Protein 1R12 (pdb70)

CATH classification: 1.20.82.10 (+1 more: 3.40.50.720)

Structure (mmCIF, N/CA/C/O backbone):
data_1R12
#
_entry.id   1R12
#
_cell.length_a   69.856
_cell.length_b   58.503
_cell.length_c   71.603
_cell.angle_alpha   90.00
_cell.angle_beta   100.80
_cell.angle_gamma   90.00
#
_symmetry.space_group_name_H-M   'P 1 21 1'
#
loop_
_entity.id
_entity.type
_entity.pdbx_description
1 polymer 'ADP-ribosyl cyclase'
2 water water
#
loop_
_atom_site.group_PDB
_atom_site.id
_atom_site.type_symbol
_atom_site.label_atom_id
_atom_site.label_alt_id
_atom_site.label_comp_id
_atom_site.label_asym_id
_atom_site.label_entity_id
_atom_site.label_seq_id
_atom_site.pdbx_PDB_ins_code
_atom_site.Cartn_x
_atom_site.Cartn_y
_atom_site.Cartn_z
_atom_site.occupancy
_atom_site.B_iso_or_equiv
_atom_site.auth_seq_id
_atom_site.auth_comp_id
_atom_site.auth_asym_id
_atom_site.auth_atom_id
_atom_site.pdbx_PDB_model_num
ATOM 1 N N . ILE A 1 1 ? 38.904 22.744 12.884 1.00 21.19 1 ILE A N 1
ATOM 2 C CA . ILE A 1 1 ? 37.853 21.724 12.691 1.00 20.89 1 ILE A CA 1
ATOM 3 C C . ILE A 1 1 ? 36.624 22.198 13.490 1.00 19.48 1 ILE A C 1
ATOM 4 O O . ILE A 1 1 ? 36.769 22.945 14.490 1.00 20.35 1 ILE A O 1
ATOM 9 N N . VAL A 1 2 ? 35.422 21.827 13.030 1.00 16.23 2 VAL A N 1
ATOM 10 C CA . VAL A 1 2 ? 34.212 22.235 13.703 1.00 16.76 2 VAL A CA 1
ATOM 11 C C . VAL A 1 2 ? 33.905 21.175 14.756 1.00 12.91 2 VAL A C 1
ATOM 12 O O . VAL A 1 2 ? 33.812 19.965 14.420 1.00 14.40 2 VAL A O 1
ATOM 16 N N . PRO A 1 3 ? 33.762 21.577 16.042 1.00 10.75 3 PRO A N 1
ATOM 17 C CA . PRO A 1 3 ? 33.473 20.584 17.095 1.00 11.44 3 PRO A CA 1
ATOM 18 C C . PRO A 1 3 ? 32.011 20.200 17.113 1.00 12.62 3 PRO A C 1
ATOM 19 O O . PRO A 1 3 ? 31.149 20.902 16.547 1.00 12.89 3 PRO A O 1
ATOM 23 N N . THR A 1 4 ? 31.720 19.109 17.820 1.00 11.00 4 THR A N 1
ATOM 24 C CA . THR A 1 4 ? 30.357 18.612 18.000 1.00 12.10 4 THR A CA 1
ATOM 25 C C . THR A 1 4 ? 29.585 19.648 18.816 1.00 13.07 4 THR A C 1
ATOM 26 O O . THR A 1 4 ? 30.038 20.118 19.865 1.00 12.76 4 THR A O 1
ATOM 30 N N . ARG A 1 5 ? 28.395 20.019 18.351 1.00 11.33 5 ARG A N 1
ATOM 31 C CA . ARG A 1 5 ? 27.569 20.957 19.101 1.00 12.51 5 ARG A CA 1
ATOM 32 C C . ARG A 1 5 ? 26.957 20.271 20.346 1.00 10.55 5 ARG A C 1
ATOM 33 O O . ARG A 1 5 ? 26.760 19.056 20.351 1.00 10.54 5 ARG A O 1
ATOM 41 N N . GLU A 1 6 ? 26.641 21.062 21.368 1.00 11.64 6 GLU A N 1
ATOM 42 C CA . GLU A 1 6 ? 25.930 20.491 22.564 1.00 8.78 6 GLU A CA 1
ATOM 43 C C . GLU A 1 6 ? 26.624 19.234 23.101 1.00 11.04 6 GLU A C 1
ATOM 44 O O . GLU A 1 6 ? 25.987 18.214 23.374 1.00 10.25 6 GLU A O 1
ATOM 50 N N . LEU A 1 7 ? 27.941 19.340 23.291 1.00 8.35 7 LEU A N 1
ATOM 51 C CA . LEU A 1 7 ? 28.762 18.198 23.716 1.00 9.19 7 LEU A CA 1
ATOM 52 C C . LEU A 1 7 ? 28.222 17.557 24.991 1.00 8.44 7 LEU A C 1
ATOM 53 O O . LEU A 1 7 ? 28.091 16.318 25.072 1.00 8.44 7 LEU A O 1
ATOM 58 N N . GLU A 1 8 ? 27.902 18.374 25.986 1.00 9.32 8 GLU A N 1
ATOM 59 C CA . GLU A 1 8 ? 27.401 17.799 27.273 1.00 7.92 8 GLU A CA 1
ATOM 60 C C . GLU A 1 8 ? 26.066 17.058 27.017 1.00 6.75 8 GLU A C 1
ATOM 61 O O . GLU A 1 8 ? 25.864 15.931 27.460 1.00 9.03 8 GLU A O 1
ATOM 67 N N . ASN A 1 9 ? 25.162 17.686 26.227 1.00 10.02 9 ASN A N 1
ATOM 68 C CA . ASN A 1 9 ? 23.876 17.030 25.950 1.00 9.50 9 ASN A CA 1
ATOM 69 C C . ASN A 1 9 ? 24.063 15.683 25.190 1.00 7.24 9 ASN A C 1
ATOM 70 O O . ASN A 1 9 ? 23.329 14.699 25.468 1.00 8.39 9 ASN A O 1
ATOM 75 N N . VAL A 1 10 ? 24.966 15.667 24.216 1.00 7.42 10 VAL A N 1
ATOM 76 C CA . VAL A 1 10 ? 25.196 14.439 23.461 1.00 8.38 10 VAL A CA 1
ATOM 77 C C . VAL A 1 10 ? 25.810 13.379 24.371 1.00 8.88 10 VAL A C 1
ATOM 78 O O . VAL A 1 10 ? 25.409 12.227 24.398 1.00 8.41 10 VAL A O 1
ATOM 82 N N . PHE A 1 11 ? 26.814 13.777 25.141 1.00 10.75 11 PHE A N 1
ATOM 83 C CA . PHE A 1 11 ? 27.444 12.818 26.055 1.00 10.79 11 PHE A CA 1
ATOM 84 C C . PHE A 1 11 ? 26.441 12.228 27.032 1.00 9.83 11 PHE A C 1
ATOM 85 O O . PHE A 1 11 ? 26.385 10.996 27.223 1.00 7.77 11 PHE A O 1
ATOM 93 N N . LEU A 1 12 ? 25.664 13.100 27.697 1.00 7.57 12 LEU A N 1
ATOM 94 C CA . LEU A 1 12 ? 24.707 12.648 28.634 1.00 9.66 12 LEU A CA 1
ATOM 95 C C . LEU A 1 12 ? 23.630 11.794 27.998 1.00 10.30 12 LEU A C 1
ATOM 96 O O . LEU A 1 12 ? 23.184 10.821 28.659 1.00 8.44 12 LEU A O 1
ATOM 101 N N . GLY A 1 13 ? 23.222 12.118 26.757 1.00 11.52 13 GLY A N 1
ATOM 102 C CA . GLY A 1 13 ? 22.180 11.344 26.103 1.00 11.23 13 GLY A CA 1
ATOM 103 C C . GLY A 1 13 ? 22.658 9.939 25.716 1.00 8.73 13 GLY A C 1
ATOM 104 O O . GLY A 1 13 ? 21.930 8.922 25.865 1.00 9.56 13 GLY A O 1
ATOM 105 N N . ARG A 1 14 ? 23.863 9.870 25.158 1.00 8.38 14 ARG A N 1
ATOM 106 C CA . ARG A 1 14 ? 24.454 8.559 24.818 1.00 8.22 14 ARG A CA 1
ATOM 107 C C . ARG A 1 14 ? 24.689 7.735 26.107 1.00 8.39 14 ARG A C 1
ATOM 108 O O . ARG A 1 14 ? 24.501 6.536 26.108 1.00 9.55 14 ARG A O 1
ATOM 116 N N . CYS A 1 15 ? 25.119 8.393 27.186 1.00 6.49 15 CYS A N 1
ATOM 117 C CA . CYS A 1 15 ? 25.377 7.675 28.432 1.00 7.62 15 CYS A CA 1
ATOM 118 C C . CYS A 1 15 ? 24.108 7.016 29.008 1.00 7.66 15 CYS A C 1
ATOM 119 O O . CYS A 1 15 ? 24.124 5.868 29.402 1.00 10.38 15 CYS A O 1
ATOM 122 N N . LYS A 1 16 ? 22.993 7.748 28.966 1.00 8.58 16 LYS A N 1
ATOM 123 C CA . LYS A 1 16 ? 21.693 7.232 29.484 1.00 8.76 16 LYS A CA 1
ATOM 124 C C . LYS A 1 16 ? 21.169 6.179 28.540 1.00 8.07 16 LYS A C 1
ATOM 125 O O . LYS A 1 16 ? 20.729 5.133 29.027 1.00 10.47 16 LYS A O 1
ATOM 131 N N . ASP A 1 17 ? 21.259 6.406 27.220 1.00 8.06 17 ASP A N 1
ATOM 132 C CA . ASP A 1 17 ? 20.815 5.388 26.235 1.00 8.74 17 ASP A CA 1
ATOM 133 C C . ASP A 1 17 ? 21.655 4.066 26.509 1.00 7.98 17 ASP A C 1
ATOM 134 O O . ASP A 1 17 ? 21.095 2.962 26.628 1.00 9.34 17 ASP A O 1
ATOM 139 N N . TYR A 1 18 ? 22.963 4.244 26.720 1.00 8.54 18 TYR A N 1
ATOM 140 C CA . TYR A 1 18 ? 23.802 3.062 26.936 1.00 8.22 18 TYR A CA 1
ATOM 141 C C . TYR A 1 18 ? 23.370 2.346 28.229 1.00 8.73 18 TYR A C 1
ATOM 142 O O . TYR A 1 18 ? 23.109 1.104 28.237 1.00 8.68 18 TYR A O 1
ATOM 151 N N . GLU A 1 19 ? 23.297 3.125 29.289 1.00 8.65 19 GLU A N 1
ATOM 152 C CA . GLU A 1 19 ? 22.956 2.573 30.596 1.00 8.96 19 GLU A CA 1
ATOM 153 C C . GLU A 1 19 ? 21.715 1.671 30.637 1.00 10.25 19 GLU A C 1
ATOM 154 O O . GLU A 1 19 ? 21.714 0.537 31.174 1.00 9.66 19 GLU A O 1
ATOM 160 N N . ILE A 1 20 ? 20.626 2.195 30.060 1.00 9.60 20 ILE A N 1
ATOM 161 C CA . ILE A 1 20 ? 19.344 1.491 30.127 1.00 8.61 20 ILE A CA 1
ATOM 162 C C . ILE A 1 20 ? 19.143 0.488 28.989 1.00 13.00 20 ILE A C 1
ATOM 163 O O . ILE A 1 20 ? 18.412 -0.517 29.167 1.00 12.54 20 ILE A O 1
ATOM 168 N N . THR A 1 21 ? 19.806 0.698 27.850 1.00 11.32 21 THR A N 1
ATOM 169 C CA . THR A 1 21 ? 19.486 -0.170 26.705 1.00 10.39 21 THR A CA 1
ATOM 170 C C . THR A 1 21 ? 20.550 -0.845 25.884 1.00 11.69 21 THR A C 1
ATOM 171 O O . THR A 1 21 ? 20.169 -1.660 25.005 1.00 12.60 21 THR A O 1
ATOM 175 N N . ARG A 1 22 ? 21.835 -0.513 26.052 1.00 10.71 22 ARG A N 1
ATOM 176 C CA . ARG A 1 22 ? 22.861 -1.075 25.150 1.00 10.99 22 ARG A CA 1
ATOM 177 C C . ARG A 1 22 ? 23.735 -2.108 25.815 1.00 10.07 22 ARG A C 1
ATOM 178 O O . ARG A 1 22 ? 24.081 -1.936 27.009 1.00 11.44 22 ARG A O 1
ATOM 186 N N . TYR A 1 23 ? 24.043 -3.166 25.045 1.00 10.69 23 TYR A N 1
ATOM 187 C CA . TYR A 1 23 ? 24.917 -4.262 25.514 1.00 9.14 23 TYR A CA 1
ATOM 188 C C . TYR A 1 23 ? 24.474 -4.851 26.866 1.00 12.84 23 TYR A C 1
ATOM 189 O O . TYR A 1 23 ? 25.322 -5.247 27.673 1.00 11.24 23 TYR A O 1
ATOM 198 N N . LEU A 1 24 ? 23.178 -4.870 27.126 1.00 9.63 24 LEU A N 1
ATOM 199 C CA . LEU A 1 24 ? 22.683 -5.299 28.468 1.00 11.15 24 LEU A CA 1
ATOM 200 C C . LEU A 1 24 ? 23.122 -6.669 28.942 1.00 16.44 24 LEU A C 1
ATOM 201 O O . LEU A 1 24 ? 23.327 -6.857 30.133 1.00 15.64 24 LEU A O 1
ATOM 206 N N . ASP A 1 25 ? 23.259 -7.599 28.019 1.00 14.63 25 ASP A N 1
ATOM 207 C CA . ASP A 1 25 ? 23.701 -8.942 28.461 1.00 20.99 25 ASP A CA 1
ATOM 208 C C . ASP A 1 25 ? 25.085 -9.259 27.938 1.00 18.25 25 ASP A C 1
ATOM 209 O O . ASP A 1 25 ? 25.487 -10.432 27.906 1.00 18.09 25 ASP A O 1
ATOM 214 N N . ILE A 1 26 ? 25.789 -8.218 27.476 1.00 14.80 26 ILE A N 1
ATOM 215 C CA . ILE A 1 26 ? 27.128 -8.351 26.935 1.00 12.59 26 ILE A CA 1
ATOM 216 C C . ILE A 1 26 ? 28.223 -7.700 27.796 1.00 14.18 26 ILE A C 1
ATOM 217 O O . ILE A 1 26 ? 29.282 -8.329 27.991 1.00 17.96 26 ILE A O 1
ATOM 222 N N . LEU A 1 27 ? 27.994 -6.479 28.296 1.00 11.06 27 LEU A N 1
ATOM 223 C CA . LEU A 1 27 ? 28.967 -5.749 29.122 1.00 10.61 27 LEU A CA 1
ATOM 224 C C . LEU A 1 27 ? 28.288 -5.300 30.384 1.00 10.66 27 LEU A C 1
ATOM 225 O O . LEU A 1 27 ? 27.077 -5.020 30.386 1.00 8.39 27 LEU A O 1
ATOM 230 N N . PRO A 1 28 ? 29.041 -5.200 31.487 1.00 10.03 28 PRO A N 1
ATOM 231 C CA . PRO A 1 28 ? 28.431 -4.779 32.756 1.00 9.83 28 PRO A CA 1
ATOM 232 C C . PRO A 1 28 ? 28.118 -3.292 32.763 1.00 10.90 28 PRO A C 1
ATOM 233 O O . PRO A 1 28 ? 28.739 -2.525 32.016 1.00 11.60 28 PRO A O 1
ATOM 237 N N . ARG A 1 29 ? 27.250 -2.903 33.677 1.00 11.59 29 ARG A N 1
ATOM 238 C CA . ARG A 1 29 ? 26.917 -1.487 33.828 1.00 11.49 29 ARG A CA 1
ATOM 239 C C . ARG A 1 29 ? 28.075 -0.835 34.624 1.00 12.89 29 ARG A C 1
ATOM 240 O O . ARG A 1 29 ? 28.750 -1.488 35.389 1.00 13.15 29 ARG A O 1
ATOM 248 N N . VAL A 1 30 ? 28.261 0.472 34.472 1.00 12.37 30 VAL A N 1
ATOM 249 C CA . VAL A 1 30 ? 29.276 1.225 35.188 1.00 13.74 30 VAL A CA 1
ATOM 250 C C . VAL A 1 30 ? 28.583 1.820 36.442 1.00 14.15 30 VAL A C 1
ATOM 251 O O . VAL A 1 30 ? 27.454 2.258 36.338 1.00 15.81 30 VAL A O 1
ATOM 255 N N . ARG A 1 31 ? 29.263 1.851 37.593 1.00 15.25 31 ARG A N 1
ATOM 256 C CA . ARG A 1 31 ? 28.651 2.380 38.818 1.00 17.60 31 ARG A CA 1
ATOM 257 C C . ARG A 1 31 ? 28.436 3.888 38.859 1.00 15.10 31 ARG A C 1
ATOM 258 O O . ARG A 1 31 ? 27.397 4.355 39.378 1.00 17.14 31 ARG A O 1
ATOM 266 N N . SER A 1 32 ? 29.362 4.661 38.303 1.00 13.73 32 SER A N 1
ATOM 267 C CA . SER A 1 32 ? 29.202 6.138 38.337 1.00 12.45 32 SER A CA 1
ATOM 268 C C . SER A 1 32 ? 28.010 6.600 37.490 1.00 15.63 32 SER A C 1
ATOM 269 O O . SER A 1 32 ? 27.796 6.030 36.414 1.00 14.50 32 SER A O 1
ATOM 272 N N . ASP A 1 33 ? 27.287 7.610 37.990 1.00 12.00 33 ASP A N 1
ATOM 273 C CA . ASP A 1 33 ? 26.130 8.202 37.306 1.00 14.47 33 ASP A CA 1
ATOM 274 C C . ASP A 1 33 ? 26.647 8.968 36.064 1.00 12.15 33 ASP A C 1
ATOM 275 O O . ASP A 1 33 ? 27.792 9.464 36.026 1.00 10.59 33 ASP A O 1
ATOM 280 N N . CYS A 1 34 ? 25.786 9.142 35.078 1.00 14.41 34 CYS A N 1
ATOM 281 C CA . CYS A 1 34 ? 26.221 9.855 33.885 1.00 12.70 34 CYS A CA 1
ATOM 282 C C . CYS A 1 34 ? 26.707 11.276 34.200 1.00 13.68 34 CYS A C 1
ATOM 283 O O . CYS A 1 34 ? 27.686 11.755 33.572 1.00 14.20 34 CYS A O 1
ATOM 286 N N . SER A 1 35 ? 26.039 11.953 35.161 1.00 9.94 35 SER A N 1
ATOM 287 C CA . SER A 1 35 ? 26.469 13.282 35.533 1.00 10.90 35 SER A CA 1
ATOM 288 C C . SER A 1 35 ? 27.882 13.266 36.141 1.00 9.68 35 SER A C 1
ATOM 289 O O . SER A 1 35 ? 28.650 14.219 35.959 1.00 11.70 35 SER A O 1
ATOM 292 N N . ALA A 1 36 ? 28.193 12.224 36.923 1.00 10.36 36 ALA A N 1
ATOM 293 C CA . ALA A 1 36 ? 29.534 12.131 37.539 1.00 12.72 36 ALA A CA 1
ATOM 294 C C . ALA A 1 36 ? 30.590 11.872 36.448 1.00 13.53 36 ALA A C 1
ATOM 295 O O . ALA A 1 36 ? 31.685 12.451 36.488 1.00 11.79 36 ALA A O 1
ATOM 297 N N . LEU A 1 37 ? 30.226 11.047 35.451 1.00 10.23 37 LEU A N 1
ATOM 298 C CA . LEU A 1 37 ? 31.173 10.777 34.363 1.00 8.67 37 LEU A CA 1
ATOM 299 C C . LEU A 1 37 ? 31.404 12.061 33.572 1.00 9.71 37 LEU A C 1
ATOM 300 O O . LEU A 1 37 ? 32.537 12.315 33.134 1.00 9.93 37 LEU A O 1
ATOM 305 N N . TRP A 1 38 ? 30.355 12.844 33.308 1.00 9.79 38 TRP A N 1
ATOM 306 C CA . TRP A 1 38 ? 30.549 14.097 32.557 1.00 11.63 38 TRP A CA 1
ATOM 307 C C . TRP A 1 38 ? 31.510 15.018 33.337 1.00 9.74 38 TRP A C 1
ATOM 308 O O . TRP A 1 38 ? 32.432 15.583 32.785 1.00 8.11 38 TRP A O 1
ATOM 319 N N . LYS A 1 39 ? 31.294 15.188 34.644 1.00 12.12 39 LYS A N 1
ATOM 320 C CA . LYS A 1 39 ? 32.197 16.024 35.418 1.00 12.28 39 LYS A CA 1
ATOM 321 C C . LYS A 1 39 ? 33.641 15.573 35.286 1.00 10.53 39 LYS A C 1
ATOM 322 O O . LYS A 1 39 ? 34.546 16.435 35.096 1.00 12.59 39 LYS A O 1
ATOM 328 N N . ASP A 1 40 ? 33.883 14.254 35.334 1.00 10.28 40 ASP A N 1
ATOM 329 C CA . ASP A 1 40 ? 35.273 13.742 35.195 1.00 12.54 40 ASP A CA 1
ATOM 330 C C . ASP A 1 40 ? 35.896 14.037 33.836 1.00 10.29 40 ASP A C 1
ATOM 331 O O . ASP A 1 40 ? 37.056 14.433 33.688 1.00 9.81 40 ASP A O 1
ATOM 336 N N . PHE A 1 41 ? 35.096 13.766 32.821 1.00 11.15 41 PHE A N 1
ATOM 337 C CA . PHE A 1 41 ? 35.503 14.001 31.461 1.00 8.87 41 PHE A CA 1
ATOM 338 C C . PHE A 1 41 ? 35.787 15.458 31.204 1.00 9.83 41 PHE A C 1
ATOM 339 O O . PHE A 1 41 ? 36.837 15.794 30.681 1.00 12.23 41 PHE A O 1
ATOM 347 N N . PHE A 1 42 ? 34.868 16.339 31.627 1.00 9.69 42 PHE A N 1
ATOM 348 C CA . PHE A 1 42 ? 35.024 17.775 31.359 1.00 8.08 42 PHE A CA 1
ATOM 349 C C . PHE A 1 42 ? 36.233 18.353 32.148 1.00 10.30 42 PHE A C 1
ATOM 350 O O . PHE A 1 42 ? 36.943 19.198 31.624 1.00 9.77 42 PHE A O 1
ATOM 358 N N . LYS A 1 43 ? 36.500 17.810 33.340 1.00 11.80 43 LYS A N 1
ATOM 359 C CA . LYS A 1 43 ? 37.656 18.273 34.169 1.00 13.61 43 LYS A CA 1
ATOM 360 C C . LYS A 1 43 ? 38.973 17.842 33.502 1.00 14.45 43 LYS A C 1
ATOM 361 O O . LYS A 1 43 ? 40.020 18.540 33.569 1.00 14.33 43 LYS A O 1
ATOM 367 N N . ALA A 1 44 ? 38.954 16.708 32.814 1.00 12.74 44 ALA A N 1
ATOM 368 C CA . ALA A 1 44 ? 40.173 16.268 32.130 1.00 14.37 44 ALA A CA 1
ATOM 369 C C . ALA A 1 44 ? 40.716 17.229 31.050 1.00 10.95 44 ALA A C 1
ATOM 370 O O . ALA A 1 44 ? 41.948 17.453 30.965 1.00 12.40 44 ALA A O 1
ATOM 372 N N . PHE A 1 45 ? 39.832 17.805 30.208 1.00 12.59 45 PHE A N 1
ATOM 373 C CA . PHE A 1 45 ? 40.348 18.657 29.138 1.00 12.34 45 PHE A CA 1
ATOM 374 C C . PHE A 1 45 ? 40.028 20.153 29.202 1.00 11.16 45 PHE A C 1
ATOM 375 O O . PHE A 1 45 ? 40.630 20.961 28.467 1.00 11.52 45 PHE A O 1
ATOM 383 N N . SER A 1 46 ? 39.093 20.547 30.062 1.00 11.04 46 SER A N 1
ATOM 384 C CA . SER A 1 46 ? 38.740 21.945 30.065 1.00 10.78 46 SER A CA 1
ATOM 385 C C . SER A 1 46 ? 39.803 22.838 30.705 1.00 13.56 46 SER A C 1
ATOM 386 O O . SER A 1 46 ? 40.607 22.378 31.534 1.00 13.62 46 SER A O 1
ATOM 389 N N . PHE A 1 47 ? 39.824 24.085 30.231 1.00 13.24 47 PHE A N 1
ATOM 390 C CA . PHE A 1 47 ? 40.759 25.132 30.693 1.00 13.74 47 PHE A CA 1
ATOM 391 C C . PHE A 1 47 ? 42.176 24.726 30.466 1.00 14.46 47 PHE A C 1
ATOM 392 O O . PHE A 1 47 ? 43.032 25.052 31.271 1.00 16.32 47 PHE A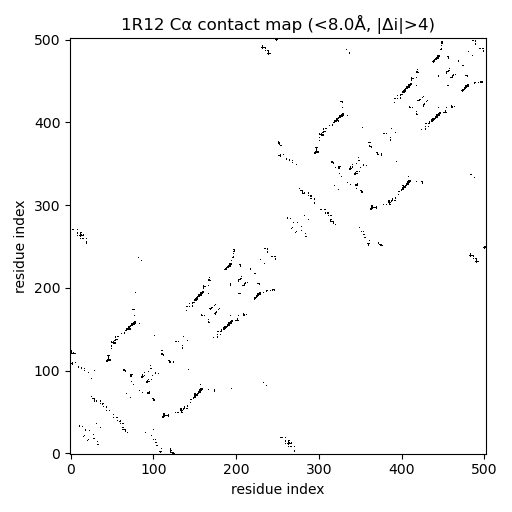 O 1
ATOM 400 N N . LYS A 1 48 ? 42.421 23.961 29.404 1.00 15.07 48 LYS A N 1
ATOM 401 C CA . LYS A 1 48 ? 43.768 23.572 29.024 1.00 13.87 48 LYS A CA 1
ATOM 402 C C . LYS A 1 48 ? 43.934 23.775 27.492 1.00 15.11 48 LYS A C 1
ATOM 403 O O . LYS A 1 48 ? 42.991 23.561 26.715 1.00 17.62 48 LYS A O 1
ATOM 409 N N . ASN A 1 49 ? 45.117 24.210 27.058 1.00 16.86 49 ASN A N 1
ATOM 410 C CA . ASN A 1 49 ? 45.339 24.324 25.614 1.00 17.93 49 ASN A CA 1
ATOM 411 C C . ASN A 1 49 ? 45.355 22.895 25.090 1.00 17.17 49 ASN A C 1
ATOM 412 O O . ASN A 1 49 ? 45.972 22.065 25.698 1.00 16.42 49 ASN A O 1
ATOM 417 N N . PRO A 1 50 ? 44.684 22.587 23.964 1.00 14.58 50 PRO A N 1
ATOM 418 C CA . PRO A 1 50 ? 44.734 21.187 23.480 1.00 17.72 50 PRO A CA 1
ATOM 419 C C . PRO A 1 50 ? 46.137 20.643 23.342 1.00 18.22 50 PRO A C 1
ATOM 420 O O . PRO A 1 50 ? 46.381 19.441 23.568 1.00 17.74 50 PRO A O 1
ATOM 424 N N . CYS A 1 51 ? 47.086 21.508 22.974 1.00 19.08 51 CYS A N 1
ATOM 425 C CA . CYS A 1 51 ? 48.421 20.991 22.790 1.00 23.57 51 CYS A CA 1
ATOM 426 C C . CYS A 1 51 ? 49.176 20.606 24.036 1.00 21.23 51 CYS A C 1
ATOM 427 O O . CYS A 1 51 ? 50.244 19.978 23.949 1.00 19.84 51 CYS A O 1
ATOM 430 N N . ASP A 1 52 ? 48.589 20.908 25.197 1.00 20.12 52 ASP A N 1
ATOM 431 C CA . ASP A 1 52 ? 49.156 20.574 26.480 1.00 19.09 52 ASP A CA 1
ATOM 432 C C . ASP A 1 52 ? 48.608 19.258 27.116 1.00 18.09 52 ASP A C 1
ATOM 433 O O . ASP A 1 52 ? 49.078 18.839 28.178 1.00 21.59 52 ASP A O 1
ATOM 438 N N . LEU A 1 53 ? 47.609 18.634 26.512 1.00 16.41 53 LEU A N 1
ATOM 439 C CA . LEU A 1 53 ? 47.118 17.354 27.052 1.00 15.35 53 LEU A CA 1
ATOM 440 C C . LEU A 1 53 ? 48.195 16.264 26.930 1.00 17.19 53 LEU A C 1
ATOM 441 O O . LEU A 1 53 ? 49.132 16.393 26.105 1.00 17.38 53 LEU A O 1
ATOM 446 N N . ASP A 1 54 ? 48.069 15.201 27.722 1.00 17.71 54 ASP A N 1
ATOM 447 C CA . ASP A 1 54 ? 49.015 14.087 27.646 1.00 16.20 54 ASP A CA 1
ATOM 448 C C . ASP A 1 54 ? 48.349 12.780 28.071 1.00 13.63 54 ASP A C 1
ATOM 449 O O . ASP A 1 54 ? 47.161 12.763 28.334 1.00 14.05 54 ASP A O 1
ATOM 454 N N . LEU A 1 55 ? 49.094 11.674 28.074 1.00 15.93 55 LEU A N 1
ATOM 455 C CA . LEU A 1 55 ? 48.462 10.402 28.404 1.00 16.64 55 LEU A CA 1
ATOM 456 C C . LEU A 1 55 ? 47.756 10.375 29.739 1.00 16.64 55 LEU A C 1
ATOM 457 O O . LEU A 1 55 ? 46.798 9.618 29.903 1.00 18.76 55 LEU A O 1
ATOM 462 N N . GLY A 1 56 ? 48.155 11.222 30.687 1.00 19.81 56 GLY A N 1
ATOM 463 C CA . GLY A 1 56 ? 47.458 11.177 31.959 1.00 17.62 56 GLY A CA 1
ATOM 464 C C . GLY A 1 56 ? 46.223 12.081 32.100 1.00 16.84 56 GLY A C 1
ATOM 465 O O . GLY A 1 56 ? 45.513 12.023 33.125 1.00 18.55 56 GLY A O 1
ATOM 466 N N . SER A 1 57 ? 45.951 12.899 31.085 1.00 14.23 57 SER A N 1
ATOM 467 C CA . SER A 1 57 ? 44.874 13.863 31.207 1.00 13.13 57 SER A CA 1
ATOM 468 C C . SER A 1 57 ? 43.547 13.233 31.520 1.00 11.50 57 SER A C 1
ATOM 469 O O . SER A 1 57 ? 42.803 13.747 32.374 1.00 13.42 57 SER A O 1
ATOM 472 N N . TYR A 1 58 ? 43.242 12.134 30.821 1.00 10.12 58 TYR A N 1
ATOM 473 C CA . TYR A 1 58 ? 41.937 11.480 31.007 1.00 10.14 58 TYR A CA 1
ATOM 474 C C . TYR A 1 58 ? 41.989 10.244 31.894 1.00 12.23 58 TYR A C 1
ATOM 475 O O . TYR A 1 58 ? 40.984 9.508 32.038 1.00 12.66 58 TYR A O 1
ATOM 484 N N . LYS A 1 59 ? 43.127 10.012 32.543 1.00 15.21 59 LYS A N 1
ATOM 485 C CA . LYS A 1 59 ? 43.258 8.828 33.377 1.00 17.11 59 LYS A CA 1
ATOM 486 C C . LYS A 1 59 ? 42.147 8.647 34.436 1.00 15.62 59 LYS A C 1
ATOM 487 O O . LYS A 1 59 ? 41.582 7.543 34.581 1.00 15.11 59 LYS A O 1
ATOM 493 N N . ASP A 1 60 ? 41.775 9.689 35.171 1.00 16.64 60 ASP A N 1
ATOM 494 C CA . ASP A 1 60 ? 40.722 9.447 36.178 1.00 17.10 60 ASP A CA 1
ATOM 495 C C . ASP A 1 60 ? 39.327 9.161 35.549 1.00 13.78 60 ASP A C 1
ATOM 496 O O . ASP A 1 60 ? 38.557 8.354 36.102 1.00 17.86 60 ASP A O 1
ATOM 501 N N . PHE A 1 61 ? 39.025 9.782 34.395 1.00 12.36 61 PHE A N 1
ATOM 502 C CA . PHE A 1 61 ? 37.766 9.534 33.710 1.00 12.10 61 PHE A CA 1
ATOM 503 C C . PHE A 1 61 ? 37.725 8.054 33.297 1.00 11.73 61 PHE A C 1
ATOM 504 O O . PHE A 1 61 ? 36.724 7.328 33.518 1.00 12.23 61 PHE A O 1
ATOM 512 N N . PHE A 1 62 ? 38.821 7.549 32.741 1.00 12.11 62 PHE A N 1
ATOM 513 C CA . PHE A 1 62 ? 38.825 6.163 32.339 1.00 12.61 62 PHE A CA 1
ATOM 514 C C . PHE A 1 62 ? 38.763 5.220 33.528 1.00 14.86 62 PHE A C 1
ATOM 515 O O . PHE A 1 62 ? 38.126 4.177 33.448 1.00 14.42 62 PHE A O 1
ATOM 523 N N . THR A 1 63 ? 39.372 5.590 34.652 1.00 13.38 63 THR A N 1
ATOM 524 C CA . THR A 1 63 ? 39.228 4.721 35.797 1.00 15.83 63 THR A CA 1
ATOM 525 C C . THR A 1 63 ? 37.745 4.621 36.184 1.00 12.78 63 THR A C 1
ATOM 526 O O . THR A 1 63 ? 37.265 3.518 36.455 1.00 16.17 63 THR A O 1
ATOM 530 N N . SER A 1 64 ? 36.982 5.736 36.140 1.00 13.60 64 SER A N 1
ATOM 531 C CA . SER A 1 64 ? 35.586 5.685 36.525 1.00 17.47 64 SER A CA 1
ATOM 532 C C . SER A 1 64 ? 34.733 4.944 35.495 1.00 16.79 64 SER A C 1
ATOM 533 O O . SER A 1 64 ? 33.800 4.216 35.839 1.00 19.02 64 SER A O 1
ATOM 536 N N . ALA A 1 65 ? 35.103 5.104 34.234 1.00 14.46 65 ALA A N 1
ATOM 537 C CA . ALA A 1 65 ? 34.295 4.513 33.168 1.00 13.70 65 ALA A CA 1
ATOM 538 C C . ALA A 1 65 ? 34.636 3.101 32.758 1.00 13.43 65 ALA A C 1
ATOM 539 O O . ALA A 1 65 ? 33.912 2.487 31.968 1.00 14.09 65 ALA A O 1
ATOM 541 N N . GLN A 1 66 ? 35.695 2.535 33.313 1.00 15.95 66 GLN A N 1
ATOM 542 C CA . GLN A 1 66 ? 36.093 1.222 32.793 1.00 16.87 66 GLN A CA 1
ATOM 543 C C . GLN A 1 66 ? 35.268 0.008 33.248 1.00 16.97 66 GLN A C 1
ATOM 544 O O . GLN A 1 66 ? 34.922 -0.135 34.400 1.00 21.45 66 GLN A O 1
ATOM 550 N N . GLN A 1 67 ? 34.873 -0.816 32.286 1.00 12.88 67 GLN A N 1
ATOM 551 C CA . GLN A 1 67 ? 34.092 -2.022 32.537 1.00 10.62 67 GLN A CA 1
ATOM 552 C C . GLN A 1 67 ? 34.958 -3.267 32.491 1.00 13.11 67 GLN A C 1
ATOM 553 O O . GLN A 1 67 ? 35.932 -3.320 31.721 1.00 14.92 67 GLN A O 1
ATOM 559 N N . GLN A 1 68 ? 34.603 -4.284 33.295 1.00 15.13 68 GLN A N 1
ATOM 560 C CA . GLN A 1 68 ? 35.314 -5.565 33.186 1.00 16.18 68 GLN A CA 1
ATOM 561 C C . GLN A 1 68 ? 34.823 -6.119 31.850 1.00 15.38 68 GLN A C 1
ATOM 562 O O . GLN A 1 68 ? 33.655 -5.921 31.474 1.00 15.65 68 GLN A O 1
ATOM 568 N N . LEU A 1 69 ? 35.729 -6.751 31.112 1.00 16.37 69 LEU A N 1
ATOM 569 C CA . LEU A 1 69 ? 35.445 -7.246 29.766 1.00 12.43 69 LEU A CA 1
ATOM 570 C C . LEU A 1 69 ? 35.322 -8.750 29.718 1.00 16.63 69 LEU A C 1
ATOM 571 O O . LEU A 1 69 ? 36.111 -9.430 30.362 1.00 17.47 69 LEU A O 1
ATOM 576 N N . PRO A 1 70 ? 34.402 -9.274 28.924 1.00 14.77 70 PRO A N 1
ATOM 577 C CA . PRO A 1 70 ? 34.157 -10.735 28.790 1.00 17.73 70 PRO A CA 1
ATOM 578 C C . PRO A 1 70 ? 35.363 -11.508 28.277 1.00 17.70 70 PRO A C 1
ATOM 579 O O . PRO A 1 70 ? 35.998 -11.139 27.279 1.00 14.07 70 PRO A O 1
ATOM 583 N N . LYS A 1 71 ? 35.693 -12.603 28.956 1.00 17.40 71 LYS A N 1
ATOM 584 C CA . LYS A 1 71 ? 36.864 -13.385 28.556 1.00 19.87 71 LYS A CA 1
ATOM 585 C C . LYS A 1 71 ? 36.803 -13.876 27.118 1.00 15.45 71 LYS A C 1
ATOM 586 O O . LYS A 1 71 ? 35.719 -14.255 26.614 1.00 14.00 71 LYS A O 1
ATOM 592 N N . ASN A 1 72 ? 37.962 -13.829 26.455 1.00 14.47 72 ASN A N 1
ATOM 593 C CA . ASN A 1 72 ? 38.157 -14.290 25.076 1.00 15.72 72 ASN A CA 1
ATOM 594 C C . ASN A 1 72 ? 37.488 -13.493 23.975 1.00 15.41 72 ASN A C 1
ATOM 595 O O . ASN A 1 72 ? 37.579 -13.894 22.800 1.00 21.45 72 ASN A O 1
ATOM 600 N N . LYS A 1 73 ? 36.848 -12.379 24.326 1.00 14.06 73 LYS A N 1
ATOM 601 C CA . LYS A 1 73 ? 36.064 -11.653 23.354 1.00 14.47 73 LYS A CA 1
ATOM 602 C C . LYS A 1 73 ? 36.603 -10.340 22.893 1.00 11.84 73 LYS A C 1
ATOM 603 O O . LYS A 1 73 ? 36.048 -9.748 21.983 1.00 12.85 73 LYS A O 1
ATOM 609 N N . VAL A 1 74 ? 37.672 -9.864 23.496 1.00 13.06 74 VAL A N 1
ATOM 610 C CA . VAL A 1 74 ? 38.200 -8.555 23.116 1.00 12.70 74 VAL A CA 1
ATOM 611 C C . VAL A 1 74 ? 38.868 -8.562 21.751 1.00 14.66 74 VAL A C 1
ATOM 612 O O . VAL A 1 74 ? 39.659 -9.461 21.407 1.00 15.56 74 VAL A O 1
ATOM 616 N N . MET A 1 75 ? 38.599 -7.525 20.978 1.00 12.99 75 MET A N 1
ATOM 617 C CA . MET A 1 75 ? 39.218 -7.402 19.648 1.00 12.93 75 MET A CA 1
ATOM 618 C C . MET A 1 75 ? 39.872 -6.052 19.529 1.00 14.26 75 MET A C 1
ATOM 619 O O . MET A 1 75 ? 39.345 -5.014 20.066 1.00 14.62 75 MET A O 1
ATOM 624 N N . PHE A 1 76 ? 41.038 -6.071 18.867 1.00 12.72 76 PHE A N 1
ATOM 625 C CA . PHE A 1 76 ? 41.817 -4.886 18.555 1.00 9.82 76 PHE A CA 1
ATOM 626 C C . PHE A 1 76 ? 41.843 -4.836 17.031 1.00 10.52 76 PHE A C 1
ATOM 627 O O . PHE A 1 76 ? 41.736 -5.848 16.383 1.00 11.19 76 PHE A O 1
ATOM 635 N N . TRP A 1 77 ? 42.039 -3.636 16.467 1.00 15.17 77 TRP A N 1
ATOM 636 C CA . TRP A 1 77 ? 42.011 -3.558 14.999 1.00 16.58 77 TRP A CA 1
ATOM 637 C C . TRP A 1 77 ? 43.034 -2.524 14.493 1.00 17.60 77 TRP A C 1
ATOM 638 O O . TRP A 1 77 ? 43.444 -1.636 15.260 1.00 18.84 77 TRP A O 1
ATOM 649 N N . SER A 1 78 ? 43.467 -2.636 13.231 1.00 16.34 78 SER A N 1
ATOM 650 C CA . SER A 1 78 ? 44.420 -1.652 12.695 1.00 16.73 78 SER A CA 1
ATOM 651 C C . SER A 1 78 ? 44.203 -1.573 11.203 1.00 15.11 78 SER A C 1
ATOM 652 O O . SER A 1 78 ? 44.368 -2.560 10.510 1.00 16.62 78 SER A O 1
ATOM 655 N N . GLY A 1 79 ? 43.795 -0.409 10.715 1.00 19.09 79 GLY A N 1
ATOM 656 C CA . GLY A 1 79 ? 43.582 -0.254 9.260 1.00 18.57 79 GLY A CA 1
ATOM 657 C C . GLY A 1 79 ? 42.329 -0.844 8.629 1.00 18.46 79 GLY A C 1
ATOM 658 O O . GLY A 1 79 ? 42.078 -0.635 7.440 1.00 21.87 79 GLY A O 1
ATOM 659 N N . VAL A 1 80 ? 41.488 -1.497 9.421 1.00 14.41 80 VAL A N 1
ATOM 660 C CA . VAL A 1 80 ? 40.290 -2.145 8.953 1.00 12.77 80 VAL A CA 1
ATOM 661 C C . VAL A 1 80 ? 39.086 -1.848 9.869 1.00 12.78 80 VAL A C 1
ATOM 662 O O . VAL A 1 80 ? 38.294 -2.736 10.257 1.00 15.70 80 VAL A O 1
ATOM 666 N N . TYR A 1 81 ? 38.900 -0.577 10.205 1.00 15.08 81 TYR A N 1
ATOM 667 C CA . TYR A 1 81 ? 37.780 -0.259 11.099 1.00 14.52 81 TYR A CA 1
ATOM 668 C C . TYR A 1 81 ? 36.427 -0.816 10.666 1.00 16.29 81 TYR A C 1
ATOM 669 O O . TYR A 1 81 ? 35.716 -1.432 11.434 1.00 12.51 81 TYR A O 1
ATOM 678 N N . ASP A 1 82 ? 36.043 -0.594 9.416 1.00 16.50 82 ASP A N 1
ATOM 679 C CA . ASP A 1 82 ? 34.735 -1.040 9.041 1.00 17.09 82 ASP A CA 1
ATOM 680 C C . ASP A 1 82 ? 34.561 -2.544 9.048 1.00 16.36 82 ASP A C 1
ATOM 681 O O . ASP A 1 82 ? 33.540 -3.048 9.527 1.00 14.60 82 ASP A O 1
ATOM 686 N N . GLU A 1 83 ? 35.560 -3.259 8.536 1.00 13.60 83 GLU A N 1
ATOM 687 C CA . GLU A 1 83 ? 35.479 -4.728 8.501 1.00 15.67 83 GLU A CA 1
ATOM 688 C C . GLU A 1 83 ? 35.516 -5.340 9.911 1.00 12.44 83 GLU A C 1
ATOM 689 O O . GLU A 1 83 ? 34.787 -6.270 10.191 1.00 14.27 83 GLU A O 1
ATOM 695 N N . ALA A 1 84 ? 36.386 -4.798 10.754 1.00 14.06 84 ALA A N 1
ATOM 696 C CA . ALA A 1 84 ? 36.478 -5.341 12.102 1.00 12.60 84 ALA A CA 1
ATOM 697 C C . ALA A 1 84 ? 35.167 -5.160 12.873 1.00 12.10 84 ALA A C 1
ATOM 698 O O . ALA A 1 84 ? 34.677 -6.068 13.590 1.00 14.11 84 ALA A O 1
ATOM 700 N N . HIS A 1 85 ? 34.554 -3.974 12.723 1.00 13.20 85 HIS A N 1
ATOM 701 C CA . HIS A 1 85 ? 33.327 -3.716 13.448 1.00 12.22 85 HIS A CA 1
ATOM 702 C C . HIS A 1 85 ? 32.163 -4.474 12.900 1.00 13.65 85 HIS A C 1
ATOM 703 O O . HIS A 1 85 ? 31.283 -4.906 13.655 1.00 13.51 85 HIS A O 1
ATOM 710 N N . ASP A 1 86 ? 32.175 -4.711 11.577 1.00 15.07 86 ASP A N 1
ATOM 711 C CA . ASP A 1 86 ? 31.083 -5.480 11.024 1.00 19.44 86 ASP A CA 1
ATOM 712 C C . ASP A 1 86 ? 31.194 -6.921 11.526 1.00 16.02 86 ASP A C 1
ATOM 713 O O . ASP A 1 86 ? 30.187 -7.564 11.869 1.00 18.79 86 ASP A O 1
ATOM 718 N N . TYR A 1 87 ? 32.426 -7.434 11.567 1.00 15.21 87 TYR A N 1
ATOM 719 C CA . TYR A 1 87 ? 32.631 -8.817 11.977 1.00 13.37 87 TYR A CA 1
ATOM 720 C C . TYR A 1 87 ? 32.352 -8.993 13.470 1.00 13.83 87 TYR A C 1
ATOM 721 O O . TYR A 1 87 ? 31.879 -10.026 13.911 1.00 13.48 87 TYR A O 1
ATOM 730 N N . ALA A 1 88 ? 32.707 -7.995 14.264 1.00 14.50 88 ALA A N 1
ATOM 731 C CA . ALA A 1 88 ? 32.497 -8.066 15.740 1.00 14.65 88 ALA A CA 1
ATOM 732 C C . ALA A 1 88 ? 30.992 -8.061 16.032 1.00 14.89 88 ALA A C 1
ATOM 733 O O . ALA A 1 88 ? 30.516 -8.580 17.072 1.00 14.93 88 ALA A O 1
ATOM 735 N N . ASN A 1 89 ? 30.258 -7.418 15.140 1.00 15.31 89 ASN A N 1
ATOM 736 C CA . ASN A 1 89 ? 28.784 -7.451 15.185 1.00 16.28 89 ASN A CA 1
ATOM 737 C C . ASN A 1 89 ? 28.113 -6.912 16.464 1.00 17.99 89 ASN A C 1
ATOM 738 O O . ASN A 1 89 ? 27.347 -7.596 17.146 1.00 16.07 89 ASN A O 1
ATOM 743 N N . THR A 1 90 ? 28.413 -5.656 16.778 1.00 17.09 90 THR A N 1
ATOM 744 C CA . THR A 1 90 ? 27.822 -5.010 17.955 1.00 18.86 90 THR A CA 1
ATOM 745 C C . THR A 1 90 ? 27.890 -5.821 19.252 1.00 18.38 90 THR A C 1
ATOM 746 O O . THR A 1 90 ? 26.898 -5.962 19.998 1.00 15.96 90 THR A O 1
ATOM 750 N N . GLY A 1 91 ? 29.070 -6.395 19.503 1.00 17.53 91 GLY A N 1
ATOM 751 C CA . GLY A 1 91 ? 29.293 -7.102 20.731 1.00 15.66 91 GLY A CA 1
ATOM 752 C C . GLY A 1 91 ? 28.909 -8.552 20.795 1.00 17.84 91 GLY A C 1
ATOM 753 O O . GLY A 1 91 ? 29.255 -9.243 21.769 1.00 17.33 91 GLY A O 1
ATOM 754 N N . ARG A 1 92 ? 28.235 -9.020 19.740 1.00 16.84 92 ARG A N 1
ATOM 755 C CA . ARG A 1 92 ? 27.741 -10.378 19.717 1.00 22.79 92 ARG A CA 1
ATOM 756 C C . ARG A 1 92 ? 28.811 -11.396 19.421 1.00 19.66 92 ARG A C 1
ATOM 757 O O . ARG A 1 92 ? 28.774 -12.489 19.978 1.00 21.26 92 ARG A O 1
ATOM 765 N N . LYS A 1 93 ? 29.730 -11.056 18.534 1.00 18.00 93 LYS A N 1
ATOM 766 C CA . LYS A 1 93 ? 30.811 -11.985 18.269 1.00 16.91 93 LYS A CA 1
ATOM 767 C C . LYS A 1 93 ? 32.051 -11.531 19.029 1.00 14.98 93 LYS A C 1
ATOM 768 O O . LYS A 1 93 ? 32.676 -12.347 19.704 1.00 16.79 93 LYS A O 1
ATOM 774 N N . TYR A 1 94 ? 32.427 -10.247 18.927 1.00 11.60 94 TYR A N 1
ATOM 775 C CA . TYR A 1 94 ? 33.599 -9.760 19.684 1.00 14.71 94 TYR A CA 1
ATOM 776 C C . TYR A 1 94 ? 33.228 -8.370 20.213 1.00 12.86 94 TYR A C 1
ATOM 777 O O . TYR A 1 94 ? 32.292 -7.724 19.726 1.00 11.25 94 TYR A O 1
ATOM 786 N N . ILE A 1 95 ? 33.977 -7.937 21.214 1.00 11.55 95 ILE A N 1
ATOM 787 C CA . ILE A 1 95 ? 33.787 -6.607 21.794 1.00 14.34 95 ILE A CA 1
ATOM 788 C C . ILE A 1 95 ? 34.856 -5.740 21.124 1.00 13.20 95 ILE A C 1
ATOM 789 O O . ILE A 1 95 ? 35.969 -6.209 20.942 1.00 14.37 95 ILE A O 1
ATOM 794 N N . THR A 1 96 ? 34.527 -4.489 20.772 1.00 11.83 96 THR A N 1
ATOM 795 C CA . THR A 1 96 ? 35.548 -3.552 20.305 1.00 8.80 96 THR A CA 1
ATOM 796 C C . THR A 1 96 ? 35.490 -2.368 21.329 1.00 9.23 96 THR A C 1
ATOM 797 O O . THR A 1 96 ? 34.561 -2.309 22.169 1.00 10.00 96 THR A O 1
ATOM 801 N N . LEU A 1 97 ? 36.506 -1.493 21.279 1.00 9.57 97 LEU A N 1
ATOM 802 C CA . LEU A 1 97 ? 36.535 -0.322 22.208 1.00 8.64 97 LEU A CA 1
ATOM 803 C C . LEU A 1 97 ? 35.256 0.508 22.039 1.00 10.30 97 LEU A C 1
ATOM 804 O O . LEU A 1 97 ? 34.710 1.058 23.032 1.00 10.51 97 LEU A O 1
ATOM 809 N N . GLU A 1 98 ? 34.746 0.599 20.798 1.00 9.69 98 GLU A N 1
ATOM 810 C CA . GLU A 1 98 ? 33.544 1.369 20.526 1.00 11.84 98 GLU A CA 1
ATOM 811 C C . GLU A 1 98 ? 32.255 0.800 21.133 1.00 12.24 98 GLU A C 1
ATOM 812 O O . GLU A 1 98 ? 31.245 1.460 21.154 1.00 11.67 98 GLU A O 1
ATOM 818 N N . ASP A 1 99 ? 32.294 -0.439 21.618 1.00 9.60 99 ASP A N 1
ATOM 819 C CA . ASP A 1 99 ? 31.135 -1.031 22.316 1.00 10.51 99 ASP A CA 1
ATOM 820 C C . ASP A 1 99 ? 31.150 -0.743 23.817 1.00 11.71 99 ASP A C 1
ATOM 821 O O . ASP A 1 99 ? 30.149 -1.027 24.517 1.00 13.61 99 ASP A O 1
ATOM 826 N N . THR A 1 100 ? 32.314 -0.338 24.320 1.00 9.73 100 THR A N 1
ATOM 827 C CA . THR A 1 100 ? 32.435 -0.032 25.761 1.00 9.99 100 THR A CA 1
ATOM 828 C C . THR A 1 100 ? 31.802 1.322 26.041 1.00 11.17 100 THR A C 1
ATOM 829 O O . THR A 1 100 ? 31.579 2.106 25.127 1.00 10.01 100 THR A O 1
ATOM 833 N N . LEU A 1 101 ? 31.541 1.612 27.312 1.00 9.12 101 LEU A N 1
ATOM 834 C CA . LEU A 1 101 ? 30.853 2.876 27.596 1.00 7.65 101 LEU A CA 1
ATOM 835 C C . LEU A 1 101 ? 31.599 4.153 27.130 1.00 7.30 101 LEU A C 1
ATOM 836 O O . LEU A 1 101 ? 31.006 4.971 26.420 1.00 10.54 101 LEU A O 1
ATOM 841 N N . PRO A 1 102 ? 32.892 4.291 27.464 1.00 10.01 102 PRO A N 1
ATOM 842 C CA . PRO A 1 102 ? 33.568 5.521 27.012 1.00 10.34 102 PRO A CA 1
ATOM 843 C C . PRO A 1 102 ? 33.689 5.560 25.506 1.00 13.97 102 PRO A C 1
ATOM 844 O O . PRO A 1 102 ? 33.597 6.627 24.885 1.00 10.95 102 PRO A O 1
ATOM 848 N N . GLY A 1 103 ? 33.947 4.408 24.930 1.00 10.48 103 GLY A N 1
ATOM 849 C CA . GLY A 1 103 ? 34.079 4.373 23.474 1.00 10.36 103 GLY A CA 1
ATOM 850 C C . GLY A 1 103 ? 32.777 4.730 22.768 1.00 9.64 103 GLY A C 1
ATOM 851 O O . GLY A 1 103 ? 32.759 5.478 21.755 1.00 12.30 103 GLY A O 1
ATOM 852 N N . TYR A 1 104 ? 31.676 4.219 23.293 1.00 10.62 104 TYR A N 1
ATOM 853 C CA . TYR A 1 104 ? 30.361 4.506 22.684 1.00 9.26 104 TYR A CA 1
ATOM 854 C C . TYR A 1 104 ? 30.019 5.992 22.881 1.00 11.33 104 TYR A C 1
ATOM 855 O O . TYR A 1 104 ? 29.520 6.648 21.960 1.00 9.01 104 TYR A O 1
ATOM 864 N N . MET A 1 105 ? 30.276 6.528 24.072 1.00 8.60 105 MET A N 1
ATOM 865 C CA . MET A 1 105 ? 29.927 7.933 24.284 1.00 8.10 105 MET A CA 1
ATOM 866 C C . MET A 1 105 ? 30.693 8.912 23.434 1.00 9.84 105 MET A C 1
ATOM 867 O O . MET A 1 105 ? 30.082 9.867 22.942 1.00 9.46 105 MET A O 1
ATOM 872 N N . LEU A 1 106 ? 31.995 8.700 23.215 1.00 7.13 106 LEU A N 1
ATOM 873 C CA . LEU A 1 106 ? 32.771 9.710 22.465 1.00 7.12 106 LEU A CA 1
ATOM 874 C C . LEU A 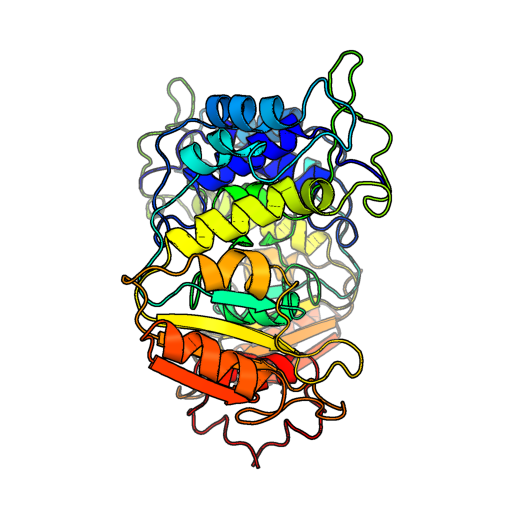1 106 ? 33.034 9.334 21.021 1.00 9.69 106 LEU A C 1
ATOM 875 O O . LEU A 1 106 ? 33.685 10.111 20.292 1.00 8.96 106 LEU A O 1
ATOM 880 N N . ASN A 1 107 ? 32.568 8.168 20.586 1.00 10.91 107 ASN A N 1
ATOM 881 C CA . ASN A 1 107 ? 32.804 7.774 19.182 1.00 12.15 107 ASN A CA 1
ATOM 882 C C . ASN A 1 107 ? 32.397 8.853 18.170 1.00 11.17 107 ASN A C 1
ATOM 883 O O . ASN A 1 107 ? 31.254 9.321 18.164 1.00 10.78 107 ASN A O 1
ATOM 888 N N . SER A 1 108 ? 33.355 9.214 17.317 1.00 10.45 108 SER A N 1
ATOM 889 C CA . SER A 1 108 ? 33.174 10.210 16.268 1.00 15.57 108 SER A CA 1
ATOM 890 C C . SER A 1 108 ? 32.958 11.656 16.696 1.00 12.36 108 SER A C 1
ATOM 891 O O . SER A 1 108 ? 32.707 12.495 15.832 1.00 14.12 108 SER A O 1
ATOM 894 N N . LEU A 1 109 ? 33.029 11.935 17.979 1.00 10.14 109 LEU A N 1
ATOM 895 C CA . LEU A 1 109 ? 32.819 13.328 18.417 1.00 9.12 109 LEU A CA 1
ATOM 896 C C . LEU A 1 109 ? 34.142 14.086 18.313 1.00 8.74 109 LEU A C 1
ATOM 897 O O . LEU A 1 109 ? 35.216 13.471 18.303 1.00 10.06 109 LEU A O 1
ATOM 902 N N . VAL A 1 110 ? 34.025 15.417 18.280 1.00 9.24 110 VAL A N 1
ATOM 903 C CA . VAL A 1 110 ? 35.173 16.304 18.178 1.00 8.47 110 VAL A CA 1
ATOM 904 C C . VAL A 1 110 ? 34.994 17.347 19.263 1.00 10.40 110 VAL A C 1
ATOM 905 O O . VAL A 1 110 ? 33.890 17.914 19.353 1.00 9.68 110 VAL A O 1
ATOM 909 N N . TRP A 1 111 ? 36.036 17.602 20.063 1.00 12.13 111 TRP A N 1
ATOM 910 C CA . TRP A 1 111 ? 35.930 18.641 21.089 1.00 11.60 111 TRP A CA 1
ATOM 911 C C . TRP A 1 111 ? 37.300 19.250 21.380 1.00 10.68 111 TRP A C 1
ATOM 912 O O . TRP A 1 111 ? 38.330 18.696 21.001 1.00 12.76 111 TRP A O 1
ATOM 923 N N . CYS A 1 112 ? 37.312 20.366 22.112 1.00 12.09 112 CYS A N 1
ATOM 924 C CA . CYS A 1 112 ? 38.619 20.969 22.462 1.00 13.64 112 CYS A CA 1
ATOM 925 C C . CYS A 1 112 ? 38.450 21.899 23.651 1.00 14.66 112 CYS A C 1
ATOM 926 O O . CYS A 1 112 ? 37.456 22.665 23.728 1.00 14.29 112 CYS A O 1
ATOM 929 N N . GLY A 1 113 ? 39.430 21.840 24.564 1.00 13.28 113 GLY A N 1
ATOM 930 C CA . GLY A 1 113 ? 39.386 22.795 25.642 1.00 14.90 113 GLY A CA 1
ATOM 931 C C . GLY A 1 113 ? 40.067 24.102 25.162 1.00 13.74 113 GLY A C 1
ATOM 932 O O . GLY A 1 113 ? 40.657 24.175 24.071 1.00 15.52 113 GLY A O 1
ATOM 933 N N . GLN A 1 114 ? 39.929 25.144 25.976 1.00 12.55 114 GLN A N 1
ATOM 934 C CA . GLN A 1 114 ? 40.615 26.410 25.700 1.00 16.13 114 GLN A CA 1
ATOM 935 C C . GLN A 1 114 ? 40.863 27.006 27.101 1.00 16.25 114 GLN A C 1
ATOM 936 O O . GLN A 1 114 ? 40.260 26.577 28.080 1.00 13.91 114 GLN A O 1
ATOM 942 N N . ARG A 1 115 ? 41.806 27.951 27.192 1.00 23.39 115 ARG A N 1
ATOM 943 C CA . ARG A 1 115 ? 42.081 28.573 28.484 1.00 28.10 115 ARG A CA 1
ATOM 944 C C . ARG A 1 115 ? 41.063 29.613 28.913 1.00 26.39 115 ARG A C 1
ATOM 945 O O . ARG A 1 115 ? 40.869 29.799 30.106 1.00 30.37 115 ARG A O 1
ATOM 953 N N . ALA A 1 116 ? 40.377 30.301 27.994 1.00 31.18 116 ALA A N 1
ATOM 954 C CA . ALA A 1 116 ? 39.349 31.302 28.404 1.00 29.37 116 ALA A CA 1
ATOM 955 C C . ALA A 1 116 ? 37.983 30.679 28.711 1.00 29.37 116 ALA A C 1
ATOM 956 O O . ALA A 1 116 ? 37.695 29.578 28.263 1.00 26.04 116 ALA A O 1
ATOM 958 N N . ASN A 1 117 ? 37.157 31.367 29.489 1.00 24.75 117 ASN A N 1
ATOM 959 C CA . ASN A 1 117 ? 35.806 30.908 29.753 1.00 25.60 117 ASN A CA 1
ATOM 960 C C . ASN A 1 117 ? 35.083 30.605 28.438 1.00 22.88 117 ASN A C 1
ATOM 961 O O . ASN A 1 117 ? 35.222 31.327 27.442 1.00 25.58 117 ASN A O 1
ATOM 966 N N . PRO A 1 118 ? 34.272 29.537 28.418 1.00 20.08 118 PRO A N 1
ATOM 967 C CA . PRO A 1 118 ? 33.955 28.587 29.486 1.00 17.38 118 PRO A CA 1
ATOM 968 C C . PRO A 1 118 ? 34.889 27.366 29.569 1.00 16.27 118 PRO A C 1
ATOM 969 O O . PRO A 1 118 ? 34.500 26.310 30.126 1.00 16.39 118 PRO A O 1
ATOM 973 N N . GLY A 1 119 ? 36.110 27.517 29.051 1.00 14.73 119 GLY A N 1
ATOM 974 C CA . GLY A 1 119 ? 37.072 26.440 29.148 1.00 14.11 119 GLY A CA 1
ATOM 975 C C . GLY A 1 119 ? 37.060 25.425 28.013 1.00 10.43 119 GLY A C 1
ATOM 976 O O . GLY A 1 119 ? 37.809 24.465 28.078 1.00 12.57 119 GLY A O 1
ATOM 977 N N . PHE A 1 120 ? 36.160 25.603 27.053 1.00 12.39 120 PHE A N 1
ATOM 978 C CA . PHE A 1 120 ? 36.153 24.705 25.882 1.00 11.80 120 PHE A CA 1
ATOM 979 C C . PHE A 1 120 ? 35.469 25.528 24.838 1.00 13.72 120 PHE A C 1
ATOM 980 O O . PHE A 1 120 ? 34.835 26.535 25.140 1.00 11.50 120 PHE A O 1
ATOM 988 N N . ASN A 1 121 ? 35.584 25.103 23.581 1.00 15.50 121 ASN A N 1
ATOM 989 C CA . ASN A 1 121 ? 34.959 25.885 22.506 1.00 15.32 121 ASN A CA 1
ATOM 990 C C . ASN A 1 121 ? 33.979 25.024 21.726 1.00 16.81 121 ASN A C 1
ATOM 991 O O . ASN A 1 121 ? 34.361 23.967 21.255 1.00 17.16 121 ASN A O 1
ATOM 996 N N . GLU A 1 122 ? 32.736 25.459 21.566 1.00 15.96 122 GLU A N 1
ATOM 997 C CA . GLU A 1 122 ? 31.764 24.652 20.839 1.00 20.25 122 GLU A CA 1
ATOM 998 C C . GLU A 1 122 ? 31.455 25.151 19.456 1.00 18.44 122 GLU A C 1
ATOM 999 O O . GLU A 1 122 ? 30.438 24.722 18.874 1.00 19.59 122 GLU A O 1
ATOM 1005 N N . LYS A 1 123 ? 32.303 26.054 18.971 1.00 17.44 123 LYS A N 1
ATOM 1006 C CA . LYS A 1 123 ? 32.142 26.599 17.628 1.00 19.51 123 LYS A CA 1
ATOM 1007 C C . LYS A 1 123 ? 33.325 26.324 16.712 1.00 17.75 123 LYS A C 1
ATOM 1008 O O . LYS A 1 123 ? 33.131 26.093 15.521 1.00 20.16 123 LYS A O 1
ATOM 1014 N N . VAL A 1 124 ? 34.536 26.339 17.260 1.00 17.09 124 VAL A N 1
ATOM 1015 C CA . VAL A 1 124 ? 35.721 26.115 16.478 1.00 15.97 124 VAL A CA 1
ATOM 1016 C C . VAL A 1 124 ? 36.894 25.585 17.299 1.00 18.32 124 VAL A C 1
ATOM 1017 O O . VAL A 1 124 ? 37.124 25.997 18.445 1.00 20.25 124 VAL A O 1
ATOM 1021 N N . CYS A 1 125 ? 37.669 24.694 16.688 1.00 16.01 125 CYS A N 1
ATOM 1022 C CA . CYS A 1 125 ? 38.811 24.109 17.336 1.00 18.99 125 CYS A CA 1
ATOM 1023 C C . CYS A 1 125 ? 40.008 24.195 16.456 1.00 23.21 125 CYS A C 1
ATOM 1024 O O . CYS A 1 125 ? 39.891 24.132 15.223 1.00 20.79 125 CYS A O 1
ATOM 1027 N N . PRO A 1 126 ? 41.190 24.300 17.058 1.00 27.16 126 PRO A N 1
ATOM 1028 C CA . PRO A 1 126 ? 42.382 24.351 16.194 1.00 29.94 126 PRO A CA 1
ATOM 1029 C C . PRO A 1 126 ? 42.576 22.932 15.604 1.00 33.72 126 PRO A C 1
ATOM 1030 O O . PRO A 1 126 ? 42.190 21.931 16.218 1.00 32.62 126 PRO A O 1
ATOM 1034 N N . ASP A 1 127 ? 43.123 22.846 14.391 1.00 24.63 127 ASP A N 1
ATOM 1035 C CA . ASP A 1 127 ? 43.371 21.541 13.798 1.00 29.73 127 ASP A CA 1
ATOM 1036 C C . ASP A 1 127 ? 44.377 20.917 14.748 1.00 32.33 127 ASP A C 1
ATOM 1037 O O . ASP A 1 127 ? 45.348 21.563 15.131 1.00 31.53 127 ASP A O 1
ATOM 1042 N N . PHE A 1 128 ? 44.162 19.676 15.133 1.00 34.52 128 PHE A N 1
ATOM 1043 C CA . PHE A 1 128 ? 45.063 19.060 16.098 1.00 37.95 128 PHE A CA 1
ATOM 1044 C C . PHE A 1 128 ? 46.423 18.556 15.585 1.00 36.59 128 PHE A C 1
ATOM 1045 O O . PHE A 1 128 ? 47.302 18.203 16.388 1.00 35.83 128 PHE A O 1
ATOM 1053 N N . LYS A 1 129 ? 46.612 18.560 14.259 1.00 45.46 129 LYS A N 1
ATOM 1054 C CA . LYS A 1 129 ? 47.869 18.077 13.677 1.00 43.26 129 LYS A CA 1
ATOM 1055 C C . LYS A 1 129 ? 49.055 18.856 14.223 1.00 41.90 129 LYS A C 1
ATOM 1056 O O . LYS A 1 129 ? 50.169 18.333 14.309 1.00 42.06 129 LYS A O 1
ATOM 1062 N N . THR A 1 130 ? 48.803 20.111 14.581 1.00 34.19 130 THR A N 1
ATOM 1063 C CA . THR A 1 130 ? 49.809 20.995 15.130 1.00 32.10 130 THR A CA 1
ATOM 1064 C C . THR A 1 130 ? 50.274 20.611 16.541 1.00 30.20 130 THR A C 1
ATOM 1065 O O . THR A 1 130 ? 51.342 21.062 17.020 1.00 30.68 130 THR A O 1
ATOM 1069 N N . CYS A 1 131 ? 49.485 19.791 17.223 1.00 34.54 131 CYS A N 1
ATOM 1070 C CA . CYS A 1 131 ? 49.849 19.386 18.575 1.00 27.63 131 CYS A CA 1
ATOM 1071 C C . CYS A 1 131 ? 50.823 18.249 18.639 1.00 23.92 131 CYS A C 1
ATOM 1072 O O . CYS A 1 131 ? 50.946 17.490 17.704 1.00 21.85 131 CYS A O 1
ATOM 1075 N N . PRO A 1 132 ? 51.522 18.097 19.769 1.00 21.69 132 PRO A N 1
ATOM 1076 C CA . PRO A 1 132 ? 52.468 16.980 19.883 1.00 23.51 132 PRO A CA 1
ATOM 1077 C C . PRO A 1 132 ? 51.674 15.658 19.973 1.00 24.29 132 PRO A C 1
ATOM 1078 O O . PRO A 1 132 ? 50.498 15.655 20.352 1.00 20.56 132 PRO A O 1
ATOM 1082 N N . VAL A 1 133 ? 52.317 14.541 19.622 1.00 21.58 133 VAL A N 1
ATOM 1083 C CA . VAL A 1 133 ? 51.645 13.260 19.605 1.00 23.29 133 VAL A CA 1
ATOM 1084 C C . VAL A 1 133 ? 50.977 12.859 20.894 1.00 21.63 133 VAL A C 1
ATOM 1085 O O . VAL A 1 133 ? 49.886 12.285 20.854 1.00 19.14 133 VAL A O 1
ATOM 1089 N N . GLN A 1 134 ? 51.584 13.162 22.033 1.00 24.16 134 GLN A N 1
ATOM 1090 C CA . GLN A 1 134 ? 50.948 12.754 23.285 1.00 24.52 134 GLN A CA 1
ATOM 1091 C C . GLN A 1 134 ? 49.656 13.528 23.573 1.00 22.20 134 GLN A C 1
ATOM 1092 O O . GLN A 1 134 ? 48.783 13.047 24.341 1.00 20.73 134 GLN A O 1
ATOM 1098 N N . ALA A 1 135 ? 49.495 14.680 22.926 1.00 18.06 135 ALA A N 1
ATOM 1099 C CA . ALA A 1 135 ? 48.262 15.464 23.134 1.00 14.97 135 ALA A CA 1
ATOM 1100 C C . ALA A 1 135 ? 47.284 14.971 22.066 1.00 17.40 135 ALA A C 1
ATOM 1101 O O . ALA A 1 135 ? 46.081 14.799 22.350 1.00 18.72 135 ALA A O 1
ATOM 1103 N N . ARG A 1 136 ? 47.788 14.679 20.860 1.00 17.46 136 ARG A N 1
ATOM 1104 C CA . ARG A 1 136 ? 46.875 14.241 19.814 1.00 18.70 136 ARG A CA 1
ATOM 1105 C C . ARG A 1 136 ? 46.238 12.913 20.224 1.00 18.50 136 ARG A C 1
ATOM 1106 O O . ARG A 1 136 ? 45.068 12.715 19.927 1.00 18.14 136 ARG A O 1
ATOM 1114 N N . GLU A 1 137 ? 47.015 12.036 20.862 1.00 17.19 137 GLU A N 1
ATOM 1115 C CA . GLU A 1 137 ? 46.504 10.732 21.272 1.00 17.39 137 GLU A CA 1
ATOM 1116 C C . GLU A 1 137 ? 46.071 10.649 22.729 1.00 15.27 137 GLU A C 1
ATOM 1117 O O . GLU A 1 137 ? 45.741 9.550 23.230 1.00 16.63 137 GLU A O 1
ATOM 1123 N N . SER A 1 138 ? 46.017 11.787 23.402 1.00 12.84 138 SER A N 1
ATOM 1124 C CA . SER A 1 138 ? 45.633 11.787 24.829 1.00 12.06 138 SER A CA 1
ATOM 1125 C C . SER A 1 138 ? 44.368 10.983 25.153 1.00 13.39 138 SER A C 1
ATOM 1126 O O . SER A 1 138 ? 44.378 10.114 26.051 1.00 14.59 138 SER A O 1
ATOM 1129 N N . PHE A 1 139 ? 43.266 11.289 24.453 1.00 13.1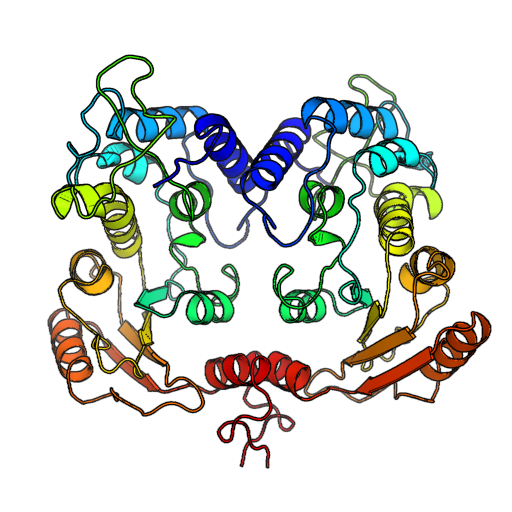1 139 PHE A N 1
ATOM 1130 C CA . PHE A 1 139 ? 42.054 10.543 24.732 1.00 11.78 139 PHE A CA 1
ATOM 1131 C C . PHE A 1 139 ? 42.003 9.100 24.238 1.00 11.93 139 PHE A C 1
ATOM 1132 O O . PHE A 1 139 ? 41.834 8.181 25.066 1.00 11.11 139 PHE A O 1
ATOM 1140 N N . TRP A 1 140 ? 42.113 8.897 22.913 1.00 11.62 140 TRP A N 1
ATOM 1141 C CA . TRP A 1 140 ? 41.980 7.531 22.437 1.00 12.21 140 TRP A CA 1
ATOM 1142 C C . TRP A 1 140 ? 43.136 6.628 22.812 1.00 11.60 140 TRP A C 1
ATOM 1143 O O . TRP A 1 140 ? 42.963 5.397 22.885 1.00 10.33 140 TRP A O 1
ATOM 1154 N N . GLY A 1 141 ? 44.297 7.232 23.082 1.00 12.32 141 GLY A N 1
ATOM 1155 C CA . GLY A 1 141 ? 45.432 6.427 23.542 1.00 13.77 141 GLY A CA 1
ATOM 1156 C C . GLY A 1 141 ? 45.172 5.894 24.956 1.00 14.02 141 GLY A C 1
ATOM 1157 O O . GLY A 1 141 ? 45.408 4.703 25.219 1.00 13.60 141 GLY A O 1
ATOM 1158 N N . MET A 1 142 ? 44.729 6.762 25.870 1.00 12.41 142 MET A N 1
ATOM 1159 C CA . MET A 1 142 ? 44.397 6.338 27.227 1.00 12.37 142 MET A CA 1
ATOM 1160 C C . MET A 1 142 ? 43.189 5.356 27.145 1.00 10.89 142 MET A C 1
ATOM 1161 O O . MET A 1 142 ? 43.145 4.375 27.869 1.00 11.70 142 MET A O 1
ATOM 1166 N N . ALA A 1 143 ? 42.262 5.594 26.215 1.00 9.46 143 ALA A N 1
ATOM 1167 C CA . ALA A 1 143 ? 41.126 4.683 26.102 1.00 8.38 143 ALA A CA 1
ATOM 1168 C C . ALA A 1 143 ? 41.580 3.282 25.749 1.00 9.39 143 ALA A C 1
ATOM 1169 O O . ALA A 1 143 ? 41.101 2.294 26.302 1.00 10.72 143 ALA A O 1
ATOM 1171 N N . SER A 1 144 ? 42.478 3.242 24.758 1.00 12.77 144 SER A N 1
ATOM 1172 C CA . SER A 1 144 ? 43.054 1.968 24.277 1.00 12.25 144 SER A CA 1
ATOM 1173 C C . SER A 1 144 ? 43.839 1.272 25.384 1.00 12.31 144 SER A C 1
ATOM 1174 O O . SER A 1 144 ? 43.770 0.059 25.491 1.00 13.73 144 SER A O 1
ATOM 1177 N N . SER A 1 145 ? 44.634 2.042 26.140 1.00 12.53 145 SER A N 1
ATOM 1178 C CA . SER A 1 145 ? 45.424 1.448 27.233 1.00 13.16 145 SER A CA 1
ATOM 1179 C C . SER A 1 145 ? 44.540 0.826 28.308 1.00 15.07 145 SER A C 1
ATOM 1180 O O . SER A 1 145 ? 44.782 -0.305 28.765 1.00 14.81 145 SER A O 1
ATOM 1183 N N . SER A 1 146 ? 43.510 1.568 28.735 1.00 13.88 146 SER A N 1
ATOM 1184 C CA . SER A 1 146 ? 42.627 1.054 29.759 1.00 13.50 146 SER A CA 1
ATOM 1185 C C . SER A 1 146 ? 41.824 -0.194 29.319 1.00 12.01 146 SER A C 1
ATOM 1186 O O . SER A 1 146 ? 41.647 -1.181 30.066 1.00 13.38 146 SER A O 1
ATOM 1189 N N . TYR A 1 147 ? 41.360 -0.144 28.064 1.00 12.20 147 TYR A N 1
ATOM 1190 C CA . TYR A 1 147 ? 40.597 -1.227 27.468 1.00 11.33 147 TYR A CA 1
ATOM 1191 C C . TYR A 1 147 ? 41.536 -2.448 27.362 1.00 12.31 147 TYR A C 1
ATOM 1192 O O . TYR A 1 147 ? 41.173 -3.512 27.799 1.00 13.49 147 TYR A O 1
ATOM 1201 N N . ALA A 1 148 ? 42.730 -2.298 26.781 1.00 13.52 148 ALA A N 1
ATOM 1202 C CA . ALA A 1 148 ? 43.625 -3.456 26.617 1.00 11.24 148 ALA A CA 1
ATOM 1203 C C . ALA A 1 148 ? 43.983 -4.048 27.992 1.00 13.05 148 ALA A C 1
ATOM 1204 O O . ALA A 1 148 ? 44.058 -5.285 28.182 1.00 10.61 148 ALA A O 1
ATOM 1206 N N . HIS A 1 149 ? 44.151 -3.154 28.965 1.00 13.98 149 HIS A N 1
ATOM 1207 C CA . HIS A 1 149 ? 44.521 -3.599 30.313 1.00 20.13 149 HIS A CA 1
ATOM 1208 C C . HIS A 1 149 ? 43.467 -4.449 30.996 1.00 20.10 149 HIS A C 1
ATOM 1209 O O . HIS A 1 149 ? 43.776 -5.221 31.925 1.00 21.09 149 HIS A O 1
ATOM 1216 N N . SER A 1 150 ? 42.217 -4.327 30.531 1.00 13.70 150 SER A N 1
ATOM 1217 C CA . SER A 1 150 ? 41.115 -5.084 31.066 1.00 15.10 150 SER A CA 1
ATOM 1218 C C . SER A 1 150 ? 40.867 -6.400 30.321 1.00 13.95 150 SER A C 1
ATOM 1219 O O . SER A 1 150 ? 40.069 -7.217 30.767 1.00 16.14 150 SER A O 1
ATOM 1222 N N . ALA A 1 151 ? 41.592 -6.646 29.229 1.00 15.66 151 ALA A N 1
ATOM 1223 C CA . ALA A 1 151 ? 41.362 -7.864 28.474 1.00 15.35 151 ALA A CA 1
ATOM 1224 C C . ALA A 1 151 ? 41.787 -9.151 29.211 1.00 18.40 151 ALA A C 1
ATOM 1225 O O . ALA A 1 151 ? 42.759 -9.149 29.946 1.00 16.51 151 ALA A O 1
ATOM 1227 N N . GLU A 1 152 ? 41.028 -10.229 29.032 1.00 14.88 152 GLU A N 1
ATOM 1228 C CA . GLU A 1 152 ? 41.384 -11.508 29.648 1.00 17.86 152 GLU A CA 1
ATOM 1229 C C . GLU A 1 152 ? 41.133 -12.648 28.659 1.00 15.03 152 GLU A C 1
ATOM 1230 O O . GLU A 1 152 ? 40.199 -12.582 27.860 1.00 14.71 152 GLU A O 1
ATOM 1236 N N . GLY A 1 153 ? 41.939 -13.713 28.705 1.00 19.04 153 GLY A N 1
ATOM 1237 C CA . GLY A 1 153 ? 41.702 -14.827 27.779 1.00 15.02 153 GLY A CA 1
ATOM 1238 C C . GLY A 1 153 ? 42.356 -14.595 26.442 1.00 14.97 153 GLY A C 1
ATOM 1239 O O . GLY A 1 153 ? 43.424 -13.970 26.374 1.00 15.82 153 GLY A O 1
ATOM 1240 N N . GLU A 1 154 ? 41.727 -15.071 25.380 1.00 14.57 154 GLU A N 1
ATOM 1241 C CA . GLU A 1 154 ? 42.323 -14.868 24.051 1.00 17.24 154 GLU A CA 1
ATOM 1242 C C . GLU A 1 154 ? 41.904 -13.446 23.610 1.00 13.42 154 GLU A C 1
ATOM 1243 O O . GLU A 1 154 ? 40.771 -13.022 23.904 1.00 16.09 154 GLU A O 1
ATOM 1249 N N . VAL A 1 155 ? 42.790 -12.747 22.891 1.00 14.02 155 VAL A N 1
ATOM 1250 C CA . VAL A 1 155 ? 42.451 -11.442 22.290 1.00 12.16 155 VAL A CA 1
ATOM 1251 C C . VAL A 1 155 ? 42.692 -11.641 20.806 1.00 11.59 155 VAL A C 1
ATOM 1252 O O . VAL A 1 155 ? 43.433 -12.546 20.396 1.00 10.98 155 VAL A O 1
ATOM 1256 N N . THR A 1 156 ? 41.978 -10.854 19.986 1.00 13.09 156 THR A N 1
ATOM 1257 C CA . THR A 1 156 ? 42.067 -10.985 18.550 1.00 12.31 156 THR A CA 1
ATOM 1258 C C . THR A 1 156 ? 42.499 -9.641 18.015 1.00 11.43 156 THR A C 1
ATOM 1259 O O . THR A 1 156 ? 42.110 -8.593 18.528 1.00 12.43 156 THR A O 1
ATOM 1263 N N . TYR A 1 157 ? 43.282 -9.676 16.938 1.00 10.28 157 TYR A N 1
ATOM 1264 C CA . TYR A 1 157 ? 43.779 -8.428 16.354 1.00 11.36 157 TYR A CA 1
ATOM 1265 C C . TYR A 1 157 ? 43.557 -8.536 14.867 1.00 11.27 157 TYR A C 1
ATOM 1266 O O . TYR A 1 157 ? 44.101 -9.430 14.230 1.00 12.92 157 TYR A O 1
ATOM 1275 N N . MET A 1 158 ? 42.709 -7.669 14.306 1.00 10.28 158 MET A N 1
ATOM 1276 C CA . MET A 1 158 ? 42.479 -7.776 12.846 1.00 11.31 158 MET A CA 1
ATOM 1277 C C . MET A 1 158 ? 43.304 -6.655 12.203 1.00 14.06 158 MET A C 1
ATOM 1278 O O . MET A 1 158 ? 43.212 -5.505 12.652 1.00 13.07 158 MET A O 1
ATOM 1283 N N . VAL A 1 159 ? 44.049 -7.013 11.149 1.00 14.21 159 VAL A N 1
ATOM 1284 C CA . VAL A 1 159 ? 44.963 -6.068 10.459 1.00 14.92 159 VAL A CA 1
ATOM 1285 C C . VAL A 1 159 ? 44.781 -6.099 8.952 1.00 14.46 159 VAL A C 1
ATOM 1286 O O . VAL A 1 159 ? 44.208 -7.012 8.400 1.00 11.12 159 VAL A O 1
ATOM 1290 N N . ASP A 1 160 ? 45.207 -5.009 8.312 1.00 17.58 160 ASP A N 1
ATOM 1291 C CA . ASP A 1 160 ? 45.137 -4.857 6.850 1.00 15.50 160 ASP A CA 1
ATOM 1292 C C . ASP A 1 160 ? 46.384 -5.501 6.268 1.00 15.41 160 ASP A C 1
ATOM 1293 O O . ASP A 1 160 ? 47.515 -5.065 6.558 1.00 19.51 160 ASP A O 1
ATOM 1298 N N . GLY A 1 161 ? 46.211 -6.540 5.450 1.00 16.19 161 GLY A N 1
ATOM 1299 C CA . GLY A 1 161 ? 47.362 -7.176 4.836 1.00 17.45 161 GLY A CA 1
ATOM 1300 C C . GLY A 1 161 ? 47.529 -6.796 3.374 1.00 15.51 161 GLY A C 1
ATOM 1301 O O . GLY A 1 161 ? 48.299 -7.449 2.681 1.00 14.39 161 GLY A O 1
ATOM 1302 N N . SER A 1 162 ? 46.837 -5.742 2.920 1.00 13.46 162 SER A N 1
ATOM 1303 C CA . SER A 1 162 ? 46.884 -5.361 1.479 1.00 14.94 162 SER A CA 1
ATOM 1304 C C . SER A 1 162 ? 47.285 -3.875 1.278 1.00 14.30 162 SER A C 1
ATOM 1305 O O . SER A 1 162 ? 46.926 -3.259 0.252 1.00 16.92 162 SER A O 1
ATOM 1308 N N . ASN A 1 163 ? 47.937 -3.300 2.261 1.00 14.25 163 ASN A N 1
ATOM 1309 C CA . ASN A 1 163 ? 48.336 -1.880 2.152 1.00 14.87 163 ASN A CA 1
ATOM 1310 C C . ASN A 1 163 ? 49.844 -1.860 1.974 1.00 17.57 163 ASN A C 1
ATOM 1311 O O . ASN A 1 163 ? 50.593 -2.130 2.900 1.00 18.47 163 ASN A O 1
ATOM 1316 N N . PRO A 1 164 ? 50.330 -1.546 0.770 1.00 17.45 164 PRO A N 1
ATOM 1317 C CA . PRO A 1 164 ? 51.784 -1.532 0.569 1.00 21.32 164 PRO A CA 1
ATOM 1318 C C . PRO A 1 164 ? 52.491 -0.373 1.261 1.00 21.69 164 PRO A C 1
ATOM 1319 O O . PRO A 1 164 ? 53.698 -0.381 1.369 1.00 25.50 164 PRO A O 1
ATOM 1323 N N . LYS A 1 165 ? 51.738 0.633 1.699 1.00 19.83 165 LYS A N 1
ATOM 1324 C CA . LYS A 1 165 ? 52.356 1.790 2.341 1.00 22.24 165 LYS A CA 1
ATOM 1325 C C . LYS A 1 165 ? 52.377 1.724 3.887 1.00 23.46 165 LYS A C 1
ATOM 1326 O O . LYS A 1 165 ? 53.198 2.403 4.543 1.00 21.07 165 LYS A O 1
ATOM 1332 N N . VAL A 1 166 ? 51.495 0.893 4.465 1.00 20.66 166 VAL A N 1
ATOM 1333 C CA . VAL A 1 166 ? 51.339 0.753 5.916 1.00 20.89 166 VAL A CA 1
ATOM 1334 C C . VAL A 1 166 ? 51.446 -0.723 6.336 1.00 20.15 166 VAL A C 1
ATOM 1335 O O . VAL A 1 166 ? 50.531 -1.495 6.058 1.00 18.67 166 VAL A O 1
ATOM 1339 N N . PRO A 1 167 ? 52.560 -1.124 6.982 1.00 18.43 167 PRO A N 1
ATOM 1340 C CA . PRO A 1 167 ? 52.708 -2.530 7.396 1.00 19.74 167 PRO A CA 1
ATOM 1341 C C . PRO A 1 167 ? 51.574 -2.977 8.282 1.00 19.67 167 PRO A C 1
ATOM 1342 O O . PRO A 1 167 ? 50.997 -2.173 9.011 1.00 18.30 167 PRO A O 1
ATOM 1346 N N . ALA A 1 168 ? 51.269 -4.270 8.238 1.00 18.36 168 ALA A N 1
ATOM 1347 C CA . ALA A 1 168 ? 50.222 -4.841 9.055 1.00 20.24 168 ALA A CA 1
ATOM 1348 C C . ALA A 1 168 ? 50.502 -4.599 10.520 1.00 21.80 168 ALA A C 1
ATOM 1349 O O . ALA A 1 168 ? 49.580 -4.300 11.285 1.00 26.55 168 ALA A O 1
ATOM 1351 N N . TYR A 1 169 ? 51.749 -4.754 10.963 1.00 18.04 169 TYR A N 1
ATOM 1352 C CA . TYR A 1 169 ? 52.021 -4.451 12.370 1.00 17.25 169 TYR A CA 1
ATOM 1353 C C . TYR A 1 169 ? 53.081 -3.334 12.394 1.00 17.72 169 TYR A C 1
ATOM 1354 O O . TYR A 1 169 ? 54.082 -3.420 11.679 1.00 19.36 169 TYR A O 1
ATOM 1363 N N . ARG A 1 170 ? 52.838 -2.275 13.180 1.00 14.97 170 ARG A N 1
ATOM 1364 C CA . ARG A 1 170 ? 53.804 -1.152 13.306 1.00 17.19 170 ARG A CA 1
ATOM 1365 C C . ARG A 1 170 ? 53.964 -0.830 14.790 1.00 17.46 170 ARG A C 1
ATOM 1366 O O . ARG A 1 170 ? 52.984 -0.722 15.474 1.00 18.78 170 ARG A O 1
ATOM 1374 N N . PRO A 1 171 ? 55.188 -0.637 15.280 1.00 16.39 171 PRO A N 1
ATOM 1375 C CA . PRO A 1 171 ? 55.445 -0.322 16.686 1.00 18.33 171 PRO A CA 1
ATOM 1376 C C . PRO A 1 171 ? 54.772 0.962 17.094 1.00 19.54 171 PRO A C 1
ATOM 1377 O O . PRO A 1 171 ? 54.362 1.105 18.247 1.00 19.98 171 PRO A O 1
ATOM 1381 N N . ASP A 1 172 ? 54.634 1.905 16.160 1.00 22.50 172 ASP A N 1
ATOM 1382 C CA . ASP A 1 172 ? 53.984 3.151 16.546 1.00 29.11 172 ASP A CA 1
ATOM 1383 C C . ASP A 1 172 ? 52.468 3.241 16.349 1.00 27.73 172 ASP A C 1
ATOM 1384 O O . ASP A 1 172 ? 51.888 4.329 16.460 1.00 28.12 172 ASP A O 1
ATOM 1389 N N . SER A 1 173 ? 51.781 2.130 16.090 1.00 24.99 173 SER A N 1
ATOM 1390 C CA . SER A 1 173 ? 50.349 2.254 15.910 1.00 21.10 173 SER A CA 1
ATOM 1391 C C . SER A 1 173 ? 49.796 2.210 17.338 1.00 15.96 173 SER A C 1
ATOM 1392 O O . SER A 1 173 ? 50.573 2.023 18.306 1.00 19.13 173 SER A O 1
ATOM 1395 N N . PHE A 1 174 ? 48.480 2.364 17.473 1.00 23.33 174 PHE A N 1
ATOM 1396 C CA . PHE A 1 174 ? 47.867 2.313 18.798 1.00 21.58 174 PHE A CA 1
ATOM 1397 C C . PHE A 1 174 ? 48.032 0.939 19.337 1.00 20.07 174 PHE A C 1
ATOM 1398 O O . PHE A 1 174 ? 48.166 0.715 20.561 1.00 20.42 174 PHE A O 1
ATOM 1406 N N . PHE A 1 175 ? 47.953 -0.045 18.445 1.00 22.48 175 PHE A N 1
ATOM 1407 C CA . PHE A 1 175 ? 48.142 -1.375 18.946 1.00 20.70 175 PHE A CA 1
ATOM 1408 C C . PHE A 1 175 ? 49.582 -1.529 19.492 1.00 20.60 175 PHE A C 1
ATOM 1409 O O . PHE A 1 175 ? 49.805 -2.051 20.571 1.00 17.78 175 PHE A O 1
ATOM 1417 N N . GLY A 1 176 ? 50.581 -1.062 18.767 1.00 19.88 176 GLY A N 1
ATOM 1418 C CA . GLY A 1 176 ? 51.930 -1.245 19.278 1.00 17.81 176 GLY A CA 1
ATOM 1419 C C . GLY A 1 176 ? 52.300 -0.376 20.455 1.00 20.27 176 GLY A C 1
ATOM 1420 O O . GLY A 1 176 ? 53.102 -0.783 21.282 1.00 24.32 176 GLY A O 1
ATOM 1421 N N . LYS A 1 177 ? 51.670 0.792 20.575 1.00 17.96 177 LYS A N 1
ATOM 1422 C CA . LYS A 1 177 ? 52.027 1.715 21.648 1.00 18.52 177 LYS A CA 1
ATOM 1423 C C . LYS A 1 177 ? 51.194 1.597 22.879 1.00 18.52 177 LYS A C 1
ATOM 1424 O O . LYS A 1 177 ? 51.697 1.776 23.982 1.00 19.53 177 LYS A O 1
ATOM 1430 N N . TYR A 1 178 ? 49.887 1.338 22.685 1.00 17.63 178 TYR A N 1
ATOM 1431 C CA . TYR A 1 178 ? 48.979 1.326 23.824 1.00 15.06 178 TYR A CA 1
ATOM 1432 C C . TYR A 1 178 ? 48.338 0.014 24.203 1.00 13.76 178 TYR A C 1
ATOM 1433 O O . TYR A 1 178 ? 48.063 -0.198 25.368 1.00 15.65 178 TYR A O 1
ATOM 1442 N N . GLU A 1 179 ? 48.091 -0.862 23.228 1.00 13.63 179 GLU A N 1
ATOM 1443 C CA . GLU A 1 179 ? 47.400 -2.108 23.528 1.00 16.97 179 GLU A CA 1
ATOM 1444 C C . GLU A 1 179 ? 48.311 -3.297 23.820 1.00 17.52 179 GLU A C 1
ATOM 1445 O O . GLU A 1 179 ? 48.241 -3.841 24.926 1.00 16.57 179 GLU A O 1
ATOM 1451 N N . LEU A 1 180 ? 49.158 -3.693 22.865 1.00 15.14 180 LEU A N 1
ATOM 1452 C CA . LEU A 1 180 ? 50.036 -4.830 23.135 1.00 17.51 180 LEU A CA 1
ATOM 1453 C C . LEU A 1 180 ? 50.860 -4.620 24.425 1.00 18.75 180 LEU A C 1
ATOM 1454 O O . LEU A 1 180 ? 50.908 -5.513 25.285 1.00 20.69 180 LEU A O 1
ATOM 1459 N N . PRO A 1 181 ? 51.451 -3.415 24.621 1.00 22.48 181 PRO A N 1
ATOM 1460 C CA . PRO A 1 181 ? 52.229 -3.251 25.870 1.00 24.95 181 PRO A CA 1
ATOM 1461 C C . PRO A 1 181 ? 51.410 -3.328 27.156 1.00 24.36 181 PRO A C 1
ATOM 1462 O O . PRO A 1 181 ? 51.952 -3.440 28.282 1.00 24.56 181 PRO A O 1
ATOM 1466 N N . ASN A 1 182 ? 50.079 -3.244 27.022 1.00 20.30 182 ASN A N 1
ATOM 1467 C CA . ASN A 1 182 ? 49.226 -3.293 28.209 1.00 19.24 182 ASN A CA 1
ATOM 1468 C C . ASN A 1 182 ? 48.469 -4.582 28.484 1.00 17.20 182 ASN A C 1
ATOM 1469 O O . ASN A 1 182 ? 47.665 -4.620 29.411 1.00 19.77 182 ASN A O 1
ATOM 1474 N N . LEU A 1 183 ? 48.743 -5.635 27.696 1.00 18.07 183 LEU A N 1
ATOM 1475 C CA . LEU A 1 183 ? 48.023 -6.877 27.925 1.00 18.22 183 LEU A CA 1
ATOM 1476 C C . LEU A 1 183 ? 48.639 -7.508 29.186 1.00 20.82 183 LEU A C 1
ATOM 1477 O O . LEU A 1 183 ? 49.853 -7.612 29.269 1.00 21.60 183 LEU A O 1
ATOM 1482 N N . THR A 1 184 ? 47.820 -7.938 30.133 1.00 20.48 184 THR A N 1
ATOM 1483 C CA . THR A 1 184 ? 48.362 -8.532 31.359 1.00 22.91 184 THR A CA 1
ATOM 1484 C C . THR A 1 184 ? 48.470 -10.022 31.233 1.00 21.23 184 THR A C 1
ATOM 1485 O O . THR A 1 184 ? 48.155 -10.604 30.213 1.00 18.65 184 THR A O 1
ATOM 1489 N N . ASN A 1 185 ? 48.944 -10.657 32.300 1.00 24.88 185 ASN A N 1
ATOM 1490 C CA . ASN A 1 185 ? 49.091 -12.102 32.271 1.00 24.69 185 ASN A CA 1
ATOM 1491 C C . ASN A 1 185 ? 47.758 -12.849 32.350 1.00 23.25 185 ASN A C 1
ATOM 1492 O O . ASN A 1 185 ? 47.733 -14.078 32.434 1.00 23.40 185 ASN A O 1
ATOM 1497 N N . LYS A 1 186 ? 46.638 -12.119 32.331 1.00 22.60 186 LYS A N 1
ATOM 1498 C CA . LYS A 1 186 ? 45.349 -12.762 32.281 1.00 20.86 186 LYS A CA 1
ATOM 1499 C C . LYS A 1 186 ? 45.065 -13.056 30.796 1.00 18.11 186 LYS A C 1
ATOM 1500 O O . LYS A 1 186 ? 44.165 -13.820 30.476 1.00 16.94 186 LYS A O 1
ATOM 1506 N N . VAL A 1 187 ? 45.818 -12.432 29.898 1.00 18.71 187 VAL A N 1
ATOM 1507 C CA . VAL A 1 187 ? 45.661 -12.734 28.461 1.00 17.51 187 VAL A CA 1
ATOM 1508 C C . VAL A 1 187 ? 46.529 -13.978 28.200 1.00 19.64 187 VAL A C 1
ATOM 1509 O O . VAL A 1 187 ? 47.648 -14.090 28.733 1.00 20.84 187 VAL A O 1
ATOM 1513 N N . THR A 1 188 ? 45.996 -14.887 27.388 1.00 18.23 188 THR A N 1
ATOM 1514 C CA . THR A 1 188 ? 46.655 -16.160 27.045 1.00 18.64 188 THR A CA 1
ATOM 1515 C C . THR A 1 188 ? 47.191 -16.323 25.631 1.00 20.25 188 THR A C 1
ATOM 1516 O O . THR A 1 188 ? 48.104 -17.129 25.370 1.00 19.55 188 THR A O 1
ATOM 1520 N N . ARG A 1 189 ? 46.617 -15.598 24.696 1.00 14.76 189 ARG A N 1
ATOM 1521 C CA . ARG A 1 189 ? 46.971 -15.827 23.301 1.00 15.39 189 ARG A CA 1
ATOM 1522 C C . ARG A 1 189 ? 46.534 -14.577 22.523 1.00 16.43 189 ARG A C 1
ATOM 1523 O O . ARG A 1 189 ? 45.526 -13.943 22.894 1.00 16.13 189 ARG A O 1
ATOM 1531 N N . VAL A 1 190 ? 47.281 -14.264 21.465 1.00 16.41 190 VAL A N 1
ATOM 1532 C CA . VAL A 1 190 ? 46.932 -13.158 20.557 1.00 13.18 190 VAL A CA 1
ATOM 1533 C C . VAL A 1 190 ? 46.654 -13.882 19.238 1.00 15.32 190 VAL A C 1
ATOM 1534 O O . VAL A 1 190 ? 47.535 -14.601 18.680 1.00 14.58 190 VAL A O 1
ATOM 1538 N N . LYS A 1 191 ? 45.413 -13.726 18.748 1.00 13.51 191 LYS A N 1
ATOM 1539 C CA . LYS A 1 191 ? 44.978 -14.346 17.509 1.00 14.66 191 LYS A CA 1
ATOM 1540 C C . LYS A 1 191 ? 44.895 -13.255 16.445 1.00 15.56 191 LYS A C 1
ATOM 1541 O O . LYS A 1 191 ? 44.072 -12.357 16.571 1.00 15.20 191 LYS A O 1
ATOM 1547 N N . VAL A 1 192 ? 45.711 -13.385 15.394 1.00 14.15 192 VAL A N 1
ATOM 1548 C CA . VAL A 1 192 ? 45.764 -12.363 14.366 1.00 13.12 192 VAL A CA 1
ATOM 1549 C C . VAL A 1 192 ? 44.941 -12.792 13.154 1.00 15.76 192 VAL A C 1
ATOM 1550 O O . VAL A 1 192 ? 44.983 -13.944 12.726 1.00 12.70 192 VAL A O 1
ATOM 1554 N N . ILE A 1 193 ? 44.127 -11.864 12.664 1.00 14.00 193 ILE A N 1
ATOM 1555 C CA . ILE A 1 193 ? 43.333 -12.100 11.440 1.00 13.19 193 ILE A CA 1
ATOM 1556 C C . ILE A 1 193 ? 43.866 -11.065 10.433 1.00 14.84 193 ILE A C 1
ATOM 1557 O O . ILE A 1 193 ? 43.783 -9.851 10.646 1.00 16.06 193 ILE A O 1
ATOM 1562 N N . VAL A 1 194 ? 44.460 -11.582 9.374 1.00 12.17 194 VAL A N 1
ATOM 1563 C CA . VAL A 1 194 ? 44.975 -10.696 8.329 1.00 13.24 194 VAL A CA 1
ATOM 1564 C C . VAL A 1 194 ? 43.929 -10.566 7.238 1.00 15.93 194 VAL A C 1
ATOM 1565 O O . VAL A 1 194 ? 43.524 -11.544 6.597 1.00 15.97 194 VAL A O 1
ATOM 1569 N N . LEU A 1 195 ? 43.474 -9.341 6.995 1.00 13.96 195 LEU A N 1
ATOM 1570 C CA . LEU A 1 195 ? 42.459 -9.134 5.962 1.00 16.65 195 LEU A CA 1
ATOM 1571 C C . LEU A 1 195 ? 43.146 -8.825 4.628 1.00 17.56 195 LEU A C 1
ATOM 1572 O O . LEU A 1 195 ? 43.986 -7.894 4.564 1.00 17.22 195 LEU A O 1
ATOM 1577 N N . HIS A 1 196 ? 42.841 -9.594 3.588 1.00 16.28 196 HIS A N 1
ATOM 1578 C CA . HIS A 1 196 ? 43.373 -9.353 2.241 1.00 14.99 196 HIS A CA 1
ATOM 1579 C C . HIS A 1 196 ? 42.163 -8.817 1.432 1.00 15.96 196 HIS A C 1
ATOM 1580 O O . HIS A 1 196 ? 41.287 -9.589 1.081 1.00 14.37 196 HIS A O 1
ATOM 1587 N N . ARG A 1 197 ? 42.148 -7.512 1.149 1.00 14.15 197 ARG A N 1
ATOM 1588 C CA . ARG A 1 197 ? 41.015 -6.894 0.473 1.00 14.37 197 ARG A CA 1
ATOM 1589 C C . ARG A 1 197 ? 40.792 -7.479 -0.898 1.00 15.24 197 ARG A C 1
ATOM 1590 O O . ARG A 1 197 ? 41.742 -7.770 -1.635 1.00 15.46 197 ARG A O 1
ATOM 1598 N N . LEU A 1 198 ? 39.519 -7.665 -1.235 1.00 14.89 198 LEU A N 1
ATOM 1599 C CA . LEU A 1 198 ? 39.251 -8.296 -2.513 1.00 13.75 198 LEU A CA 1
ATOM 1600 C C . LEU A 1 198 ? 39.752 -7.459 -3.678 1.00 16.60 198 LEU A C 1
ATOM 1601 O O . LEU A 1 198 ? 39.587 -6.232 -3.690 1.00 15.33 198 LEU A O 1
ATOM 1606 N N . GLY A 1 199 ? 40.316 -8.152 -4.650 1.00 19.53 199 GLY A N 1
ATOM 1607 C CA . GLY A 1 199 ? 40.797 -7.481 -5.845 1.00 24.04 199 GLY A CA 1
ATOM 1608 C C . GLY A 1 199 ? 42.093 -6.749 -5.662 1.00 24.24 199 GLY A C 1
ATOM 1609 O O . GLY A 1 199 ? 42.589 -6.146 -6.610 1.00 29.52 199 GLY A O 1
ATOM 1610 N N . GLU A 1 200 ? 42.675 -6.789 -4.468 1.00 17.45 200 GLU A N 1
ATOM 1611 C CA . GLU A 1 200 ? 43.927 -6.051 -4.247 1.00 20.14 200 GLU A CA 1
ATOM 1612 C C . GLU A 1 200 ? 45.119 -6.992 -4.162 1.00 20.36 200 GLU A C 1
ATOM 1613 O O . GLU A 1 200 ? 44.969 -8.181 -3.832 1.00 15.26 200 GLU A O 1
ATOM 1619 N N . LYS A 1 201 ? 46.306 -6.484 -4.481 1.00 20.24 201 LYS A N 1
ATOM 1620 C CA . LYS A 1 201 ? 47.502 -7.321 -4.348 1.00 23.00 201 LYS A CA 1
ATOM 1621 C C . LYS A 1 201 ? 47.766 -7.683 -2.886 1.00 21.35 201 LYS A C 1
ATOM 1622 O O . LYS A 1 201 ? 47.690 -6.818 -1.985 1.00 19.83 201 LYS A O 1
ATOM 1628 N N . ILE A 1 202 ? 48.074 -8.945 -2.650 1.00 20.18 202 ILE A N 1
ATOM 1629 C CA . ILE A 1 202 ? 48.418 -9.372 -1.291 1.00 19.99 202 ILE A CA 1
ATOM 1630 C C . ILE A 1 202 ? 49.810 -8.805 -0.937 1.00 19.64 202 ILE A C 1
ATOM 1631 O O . ILE A 1 202 ? 50.800 -8.960 -1.685 1.00 18.90 202 ILE A O 1
ATOM 1636 N N . ILE A 1 203 ? 49.888 -8.178 0.225 1.00 17.07 203 ILE A N 1
ATOM 1637 C CA . ILE A 1 203 ? 51.115 -7.557 0.667 1.00 19.66 203 ILE A CA 1
ATOM 1638 C C . ILE A 1 203 ? 51.723 -8.282 1.851 1.00 19.91 203 ILE A C 1
ATOM 1639 O O . ILE A 1 203 ? 52.905 -8.629 1.802 1.00 21.35 203 ILE A O 1
ATOM 1644 N N . GLU A 1 204 ? 50.945 -8.511 2.901 1.00 19.62 204 GLU A N 1
ATOM 1645 C CA . GLU A 1 204 ? 51.498 -9.130 4.131 1.00 20.04 204 GLU A CA 1
ATOM 1646 C C . GLU A 1 204 ? 50.938 -10.520 4.299 1.00 17.73 204 GLU A C 1
ATOM 1647 O O . GLU A 1 204 ? 49.783 -10.720 3.987 1.00 16.92 204 GLU A O 1
ATOM 1653 N N . LYS A 1 205 ? 51.760 -11.431 4.827 1.00 17.88 205 LYS A N 1
ATOM 1654 C CA . LYS A 1 205 ? 51.401 -12.829 5.029 1.00 20.22 205 LYS A CA 1
ATOM 1655 C C . LYS A 1 205 ? 51.835 -13.283 6.441 1.00 17.73 205 LYS A C 1
ATOM 1656 O O . LYS A 1 205 ? 52.828 -12.788 6.985 1.00 16.88 205 LYS A O 1
ATOM 1662 N N . CYS A 1 206 ? 51.098 -14.197 7.049 1.00 14.36 206 CYS A N 1
ATOM 1663 C CA . CYS A 1 206 ? 51.469 -14.671 8.395 1.00 15.13 206 CYS A CA 1
ATOM 1664 C C . CYS A 1 206 ? 52.864 -15.283 8.329 1.00 18.28 206 CYS A C 1
ATOM 1665 O O . CYS A 1 206 ? 53.228 -15.860 7.299 1.00 17.92 206 CYS A O 1
ATOM 1668 N N . GLY A 1 207 ? 53.632 -15.126 9.405 1.00 24.26 207 GLY A N 1
ATOM 1669 C CA . GLY A 1 207 ? 54.976 -15.694 9.471 1.00 21.59 207 GLY A CA 1
ATOM 1670 C C . GLY A 1 207 ? 56.057 -14.946 8.691 1.00 24.97 207 GLY A C 1
ATOM 1671 O O . GLY A 1 207 ? 57.201 -15.432 8.608 1.00 23.37 207 GLY A O 1
ATOM 1672 N N . ALA A 1 208 ? 55.710 -13.785 8.114 1.00 17.84 208 ALA A N 1
ATOM 1673 C CA . ALA A 1 208 ? 56.684 -13.025 7.333 1.00 19.27 208 ALA A CA 1
ATOM 1674 C C . ALA A 1 208 ? 56.545 -11.543 7.567 1.00 17.94 208 ALA A C 1
ATOM 1675 O O . ALA A 1 208 ? 55.512 -11.077 8.049 1.00 16.36 208 ALA A O 1
ATOM 1677 N N . GLY A 1 209 ? 57.607 -10.802 7.270 1.00 19.57 209 GLY A N 1
ATOM 1678 C CA . GLY A 1 209 ? 57.538 -9.359 7.451 1.00 19.64 209 GLY A CA 1
ATOM 1679 C C . GLY A 1 209 ? 57.123 -8.865 8.842 1.00 16.20 209 GLY A C 1
ATOM 1680 O O . GLY A 1 209 ? 57.542 -9.415 9.880 1.00 15.94 209 GLY A O 1
ATOM 1681 N N . SER A 1 210 ? 56.274 -7.841 8.842 1.00 15.89 210 SER A N 1
ATOM 1682 C CA . SER A 1 210 ? 55.908 -7.238 10.103 1.00 16.94 210 SER A CA 1
ATOM 1683 C C . SER A 1 210 ? 55.121 -8.225 10.956 1.00 15.20 210 SER A C 1
ATOM 1684 O O . SER A 1 210 ? 55.121 -8.095 12.179 1.00 13.71 210 SER A O 1
ATOM 1687 N N . LEU A 1 211 ? 54.473 -9.195 10.316 1.00 14.23 211 LEU A N 1
ATOM 1688 C CA . LEU A 1 211 ? 53.705 -10.200 11.093 1.00 16.83 211 LEU A CA 1
ATOM 1689 C C . LEU A 1 211 ? 54.660 -11.163 11.837 1.00 17.00 211 LEU A C 1
ATOM 1690 O O . LEU A 1 211 ? 54.303 -11.696 12.917 1.00 17.13 211 LEU A O 1
ATOM 1695 N N . LEU A 1 212 ? 55.854 -11.406 11.275 1.00 16.38 212 LEU A N 1
ATOM 1696 C CA . LEU A 1 212 ? 56.837 -12.219 12.006 1.00 16.86 212 LEU A CA 1
ATOM 1697 C C . LEU A 1 212 ? 57.410 -11.351 13.137 1.00 13.97 212 LEU A C 1
ATOM 1698 O O . LEU A 1 212 ? 57.636 -11.830 14.262 1.00 15.99 212 LEU A O 1
ATOM 1703 N N . ASP A 1 213 ? 57.645 -10.059 12.889 1.00 18.58 213 ASP A N 1
ATOM 1704 C CA . ASP A 1 213 ? 58.120 -9.232 13.994 1.00 19.63 213 ASP A CA 1
ATOM 1705 C C . ASP A 1 213 ? 57.103 -9.301 15.181 1.00 18.57 213 ASP A C 1
ATOM 1706 O O . ASP A 1 213 ? 57.484 -9.377 16.354 1.00 18.43 213 ASP A O 1
ATOM 1711 N N . LEU A 1 214 ? 55.811 -9.214 14.849 1.00 16.39 214 LEU A N 1
ATOM 1712 C CA . LEU A 1 214 ? 54.767 -9.273 15.884 1.00 13.14 214 LEU A CA 1
ATOM 1713 C C . LEU A 1 214 ? 54.750 -10.624 16.586 1.00 14.73 214 LEU A C 1
ATOM 1714 O O . LEU A 1 214 ? 54.642 -10.695 17.822 1.00 16.00 214 LEU A O 1
ATOM 1719 N N . GLU A 1 215 ? 54.862 -11.688 15.792 1.00 14.93 215 GLU A N 1
ATOM 1720 C CA . GLU A 1 215 ? 54.857 -13.036 16.354 1.00 16.09 215 GLU A CA 1
ATOM 1721 C C . GLU A 1 215 ? 55.958 -13.129 17.408 1.00 15.41 215 GLU A C 1
ATOM 1722 O O . GLU A 1 215 ? 55.739 -13.619 18.530 1.00 19.33 215 GLU A O 1
ATOM 1728 N N . LYS A 1 216 ? 57.138 -12.641 17.058 1.00 18.79 216 LYS A N 1
ATOM 1729 C CA . LYS A 1 216 ? 58.257 -12.683 18.014 1.00 21.05 216 LYS A CA 1
ATOM 1730 C C . LYS A 1 216 ? 57.942 -11.913 19.315 1.00 21.78 216 LYS A C 1
ATOM 1731 O O . LYS A 1 216 ? 58.231 -12.422 20.427 1.00 24.42 216 LYS A O 1
ATOM 1737 N N . LEU A 1 217 ? 57.367 -10.709 19.190 1.00 21.05 217 LEU A N 1
ATOM 1738 C CA . LEU A 1 217 ? 57.038 -9.868 20.358 1.00 20.05 217 LEU A CA 1
ATOM 1739 C C . LEU A 1 217 ? 56.048 -10.559 21.245 1.00 20.65 217 LEU A C 1
ATOM 1740 O O . LEU A 1 217 ? 56.188 -10.583 22.505 1.00 23.43 217 LEU A O 1
ATOM 1745 N N . VAL A 1 218 ? 55.017 -11.110 20.617 1.00 17.09 218 VAL A N 1
ATOM 1746 C CA . VAL A 1 218 ? 53.988 -11.817 21.384 1.00 17.86 218 VAL A CA 1
ATOM 1747 C C . VAL A 1 218 ? 54.561 -12.985 22.180 1.00 20.03 218 VAL A C 1
ATOM 1748 O O . VAL A 1 218 ? 54.295 -13.122 23.380 1.00 21.57 218 VAL A O 1
ATOM 1752 N N . LYS A 1 219 ? 55.363 -13.806 21.509 1.00 19.16 219 LYS A N 1
ATOM 1753 C CA . LYS A 1 219 ? 55.947 -14.949 22.174 1.00 20.33 219 LYS A CA 1
ATOM 1754 C C . LYS A 1 219 ? 56.876 -14.503 23.296 1.00 19.85 219 LYS A C 1
ATOM 1755 O O . LYS A 1 219 ? 56.916 -15.149 24.354 1.00 20.98 219 LYS A O 1
ATOM 1761 N N . ALA A 1 220 ? 57.585 -13.401 23.083 1.00 20.30 220 ALA A N 1
ATOM 1762 C CA . ALA A 1 220 ? 58.495 -12.855 24.086 1.00 20.36 220 ALA A CA 1
ATOM 1763 C C . ALA A 1 220 ? 57.743 -12.426 25.352 1.00 26.58 220 ALA A C 1
ATOM 1764 O O . ALA A 1 220 ? 58.327 -12.348 26.446 1.00 22.59 220 ALA A O 1
ATOM 1766 N N . LYS A 1 221 ? 56.454 -12.130 25.217 1.00 23.38 221 LYS A N 1
ATOM 1767 C CA . LYS A 1 221 ? 55.654 -11.741 26.380 1.00 26.40 221 LYS A CA 1
ATOM 1768 C C . LYS A 1 221 ? 54.936 -12.970 26.906 1.00 26.21 221 LYS A C 1
ATOM 1769 O O . LYS A 1 221 ? 53.981 -12.873 27.701 1.00 29.57 221 LYS A O 1
ATOM 1775 N N . HIS A 1 222 ? 55.383 -14.139 26.454 1.00 27.32 222 HIS A N 1
ATOM 1776 C CA . HIS A 1 222 ? 54.808 -15.419 26.873 1.00 25.71 222 HIS A CA 1
ATOM 1777 C C . HIS A 1 222 ? 53.324 -15.660 26.552 1.00 26.18 222 HIS A C 1
ATOM 1778 O O . HIS A 1 222 ? 52.628 -16.347 27.313 1.00 28.89 222 HIS A O 1
ATOM 1785 N N . PHE A 1 223 ? 52.825 -15.063 25.469 1.00 22.87 223 PHE A N 1
ATOM 1786 C CA . PHE A 1 223 ? 51.472 -15.338 25.056 1.00 21.81 223 PHE A CA 1
ATOM 1787 C C . PHE A 1 223 ? 51.604 -16.302 23.890 1.00 22.97 223 PHE A C 1
ATOM 1788 O O . PHE A 1 223 ? 52.643 -16.314 23.182 1.00 21.87 223 PHE A O 1
ATOM 1796 N N . ALA A 1 224 ? 50.569 -17.106 23.697 1.00 17.69 224 ALA A N 1
ATOM 1797 C CA . ALA A 1 224 ? 50.501 -18.037 22.565 1.00 20.68 224 ALA A CA 1
ATOM 1798 C C . ALA A 1 224 ? 50.156 -17.142 21.374 1.00 18.12 224 ALA A C 1
ATOM 1799 O O . ALA A 1 224 ? 49.673 -16.025 21.580 1.00 20.07 224 ALA A O 1
ATOM 1801 N N . PHE A 1 225 ? 50.352 -17.646 20.159 1.00 18.68 225 PHE A N 1
ATOM 1802 C CA . PHE A 1 225 ? 50.113 -16.814 18.964 1.00 19.15 225 PHE A CA 1
ATOM 1803 C C . PHE A 1 225 ? 49.596 -17.634 17.833 1.00 20.47 225 PHE A C 1
ATOM 1804 O O . PHE A 1 225 ? 50.045 -18.762 17.643 1.00 18.81 225 PHE A O 1
ATOM 1812 N N . ASP A 1 226 ? 48.614 -17.109 17.102 1.00 13.92 226 ASP A N 1
ATOM 1813 C CA . ASP A 1 226 ? 48.202 -17.766 15.878 1.00 18.67 226 ASP A CA 1
ATOM 1814 C C . ASP A 1 226 ? 47.779 -16.674 14.898 1.00 15.77 226 ASP A C 1
ATOM 1815 O O . ASP A 1 226 ? 47.520 -15.528 15.292 1.00 16.59 226 ASP A O 1
ATOM 1820 N N . CYS A 1 227 ? 47.771 -17.042 13.625 1.00 18.44 227 CYS A N 1
ATOM 1821 C CA . CYS A 1 227 ? 47.503 -16.098 12.571 1.00 17.99 227 CYS A CA 1
ATOM 1822 C C . CYS A 1 227 ? 46.836 -16.773 11.375 1.00 20.45 227 CYS A C 1
ATOM 1823 O O . CYS A 1 227 ? 47.243 -17.879 10.965 1.00 20.28 227 CYS A O 1
ATOM 1826 N N . VAL A 1 228 ? 45.794 -16.144 10.831 1.00 16.27 228 VAL A N 1
ATOM 1827 C CA . VAL A 1 228 ? 45.099 -16.672 9.657 1.00 17.57 228 VAL A CA 1
ATOM 1828 C C . VAL A 1 228 ? 44.827 -15.505 8.694 1.00 15.12 228 VAL A C 1
ATOM 1829 O O . VAL A 1 228 ? 44.730 -14.349 9.120 1.00 13.47 228 VAL A O 1
ATOM 1833 N N . GLU A 1 229 ? 44.821 -15.804 7.407 1.00 15.90 229 GLU A N 1
ATOM 1834 C CA . GLU A 1 229 ? 44.527 -14.831 6.375 1.00 15.22 229 GLU A CA 1
ATOM 1835 C C . GLU A 1 229 ? 43.132 -15.121 5.774 1.00 16.78 229 GLU A C 1
ATOM 1836 O O . GLU A 1 229 ? 42.864 -16.243 5.328 1.00 18.47 229 GLU A O 1
ATOM 1842 N N . ASN A 1 230 ? 42.266 -14.116 5.733 1.00 14.56 230 ASN A N 1
ATOM 1843 C CA . ASN A 1 230 ? 40.913 -14.264 5.194 1.00 13.30 230 ASN A CA 1
ATOM 1844 C C . ASN A 1 230 ? 40.218 -15.569 5.557 1.00 14.26 230 ASN A C 1
ATOM 1845 O O . ASN A 1 230 ? 39.892 -16.372 4.673 1.00 15.06 230 ASN A O 1
ATOM 1850 N N . PRO A 1 231 ? 40.064 -15.835 6.859 1.00 14.00 231 PRO A N 1
ATOM 1851 C CA . PRO A 1 231 ? 39.369 -17.071 7.275 1.00 15.09 231 PRO A CA 1
ATOM 1852 C C . PRO A 1 231 ? 37.972 -16.998 6.648 1.00 15.98 231 PRO A C 1
ATOM 1853 O O . PRO A 1 231 ? 37.474 -15.904 6.392 1.00 16.94 231 PRO A O 1
ATOM 1857 N N . ARG A 1 232 ? 37.343 -18.146 6.449 1.00 14.53 232 ARG A N 1
ATOM 1858 C CA . ARG A 1 232 ? 36.052 -18.143 5.721 1.00 14.59 232 ARG A CA 1
ATOM 1859 C C . ARG A 1 232 ? 35.009 -17.146 6.163 1.00 13.42 232 ARG A C 1
ATOM 1860 O O . ARG A 1 232 ? 34.435 -16.455 5.342 1.00 15.36 232 ARG A O 1
ATOM 1868 N N . ALA A 1 233 ? 34.806 -17.018 7.461 1.00 13.75 233 ALA A N 1
ATOM 1869 C CA . ALA A 1 233 ? 33.755 -16.129 7.915 1.00 15.68 233 ALA A CA 1
ATOM 1870 C C . ALA A 1 233 ? 34.002 -14.667 7.540 1.00 14.88 233 ALA A C 1
ATOM 1871 O O . ALA A 1 233 ? 33.071 -13.918 7.207 1.00 14.01 233 ALA A O 1
ATOM 1873 N N . VAL A 1 234 ? 35.282 -14.288 7.541 1.00 13.50 234 VAL A N 1
ATOM 1874 C CA . VAL A 1 234 ? 35.689 -12.945 7.168 1.00 10.69 234 VAL A CA 1
ATOM 1875 C C . VAL A 1 234 ? 35.634 -12.780 5.652 1.00 9.99 234 VAL A C 1
ATOM 1876 O O . VAL A 1 234 ? 35.140 -11.783 5.185 1.00 14.16 234 VAL A O 1
ATOM 1880 N N . LEU A 1 235 ? 36.086 -13.784 4.914 1.00 11.80 235 LEU A N 1
ATOM 1881 C CA . LEU A 1 235 ? 36.004 -13.731 3.465 1.00 10.69 235 LEU A CA 1
ATOM 1882 C C . LEU A 1 235 ? 34.554 -13.515 3.047 1.00 10.79 235 LEU A C 1
ATOM 1883 O O . LEU A 1 235 ? 34.268 -12.679 2.180 1.00 13.95 235 LEU A O 1
ATOM 1888 N N . PHE A 1 236 ? 33.629 -14.281 3.629 1.00 11.21 236 PHE A N 1
ATOM 1889 C CA . PHE A 1 236 ? 32.232 -14.113 3.223 1.00 8.90 236 PHE A CA 1
ATOM 1890 C C . PHE A 1 236 ? 31.718 -12.711 3.503 1.00 12.34 236 PHE A C 1
ATOM 1891 O O . PHE A 1 236 ? 30.978 -12.183 2.727 1.00 13.35 236 PHE A O 1
ATOM 1899 N N . LEU A 1 237 ? 32.110 -12.133 4.634 1.00 10.53 237 LEU A N 1
ATOM 1900 C CA . LEU A 1 237 ? 31.727 -10.754 4.932 1.00 14.01 237 LEU A CA 1
ATOM 1901 C C . LEU A 1 237 ? 32.240 -9.775 3.831 1.00 11.96 237 LEU A C 1
ATOM 1902 O O . LEU A 1 237 ? 31.535 -8.866 3.387 1.00 12.61 237 LEU A O 1
ATOM 1907 N N . LEU A 1 238 ? 33.483 -9.971 3.394 1.00 13.16 238 LEU A N 1
ATOM 1908 C CA . LEU A 1 238 ? 34.053 -9.112 2.361 1.00 13.79 238 LEU A CA 1
ATOM 1909 C C . LEU A 1 238 ? 33.250 -9.342 1.072 1.00 14.52 238 LEU A C 1
ATOM 1910 O O . LEU A 1 238 ? 32.949 -8.381 0.363 1.00 14.68 238 LEU A O 1
ATOM 1915 N N . CYS A 1 239 ? 32.946 -10.601 0.788 1.00 14.25 239 CYS A N 1
ATOM 1916 C CA . CYS A 1 239 ? 32.207 -10.981 -0.421 1.00 14.62 239 CYS A CA 1
ATOM 1917 C C . CYS A 1 239 ? 30.819 -10.378 -0.469 1.00 11.17 239 CYS A C 1
ATOM 1918 O O . CYS A 1 239 ? 30.278 -10.070 -1.541 1.00 13.05 239 CYS A O 1
ATOM 1921 N N . SER A 1 240 ? 30.215 -10.173 0.692 1.00 13.52 240 SER A N 1
ATOM 1922 C CA . SER A 1 240 ? 28.890 -9.564 0.632 1.00 13.66 240 SER A CA 1
ATOM 1923 C C . SER A 1 240 ? 28.904 -8.176 0.029 1.00 15.56 240 SER A C 1
ATOM 1924 O O . SER A 1 240 ? 27.891 -7.730 -0.513 1.00 18.29 240 SER A O 1
ATOM 1927 N N . ASP A 1 241 ? 30.032 -7.459 0.090 1.00 12.86 241 ASP A N 1
ATOM 1928 C CA . ASP A 1 241 ? 30.104 -6.137 -0.496 1.00 16.49 241 ASP A CA 1
ATOM 1929 C C . ASP A 1 241 ? 30.672 -6.116 -1.919 1.00 17.41 241 ASP A C 1
ATOM 1930 O O . ASP A 1 241 ? 30.680 -5.072 -2.556 1.00 18.84 241 ASP A O 1
ATOM 1935 N N . ASN A 1 242 ? 31.096 -7.270 -2.420 1.00 14.94 242 ASN A N 1
ATOM 1936 C CA . ASN A 1 242 ? 31.702 -7.353 -3.771 1.00 16.21 242 ASN A CA 1
ATOM 1937 C C . ASN A 1 242 ? 31.527 -8.819 -4.159 1.00 14.94 242 ASN A C 1
ATOM 1938 O O . ASN A 1 242 ? 32.470 -9.565 -4.262 1.00 13.75 242 ASN A O 1
ATOM 1943 N N . PRO A 1 243 ? 30.265 -9.243 -4.352 1.00 16.04 243 PRO A N 1
ATOM 1944 C CA . PRO A 1 243 ? 29.922 -10.626 -4.698 1.00 17.24 243 PRO A CA 1
ATOM 1945 C C . PRO A 1 243 ? 30.472 -11.146 -6.015 1.00 17.38 243 PRO A C 1
ATOM 1946 O O . PRO A 1 243 ? 30.625 -12.345 -6.178 1.00 17.63 243 PRO A O 1
ATOM 1950 N N . ASN A 1 244 ? 30.867 -10.236 -6.900 1.00 18.37 244 ASN A N 1
ATOM 1951 C CA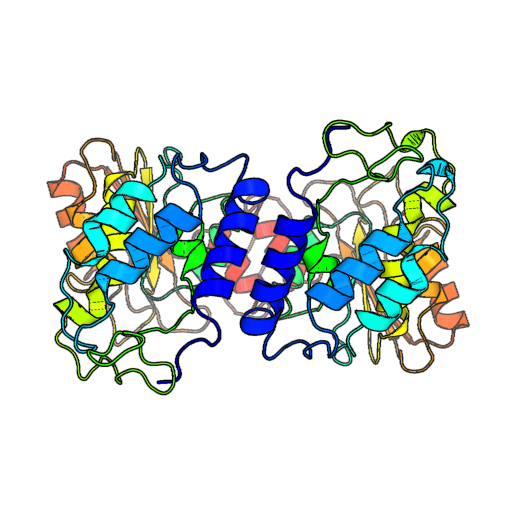 . ASN A 1 244 ? 31.385 -10.689 -8.191 1.00 20.44 244 ASN A CA 1
ATOM 1952 C C . ASN A 1 244 ? 32.898 -10.798 -8.234 1.00 20.16 244 ASN A C 1
ATOM 1953 O O . ASN A 1 244 ? 33.469 -11.176 -9.289 1.00 17.18 244 ASN A O 1
ATOM 1958 N N . ALA A 1 245 ? 33.563 -10.478 -7.114 1.00 14.35 245 ALA A N 1
ATOM 1959 C CA . ALA A 1 245 ? 35.011 -10.619 -7.043 1.00 15.56 245 ALA A CA 1
ATOM 1960 C C . ALA A 1 245 ? 35.443 -12.069 -7.306 1.00 16.95 245 ALA A C 1
ATOM 1961 O O . ALA A 1 245 ? 34.764 -13.040 -6.940 1.00 13.78 245 ALA A O 1
ATOM 1963 N N . ARG A 1 246 ? 36.564 -12.197 -8.006 1.00 18.89 246 ARG A N 1
ATOM 1964 C CA . ARG A 1 246 ? 37.127 -13.502 -8.348 1.00 23.77 246 ARG A CA 1
ATOM 1965 C C . ARG A 1 246 ? 37.238 -14.386 -7.109 1.00 19.94 246 ARG A C 1
ATOM 1966 O O . ARG A 1 246 ? 36.887 -15.554 -7.162 1.00 18.48 246 ARG A O 1
ATOM 1974 N N . GLU A 1 247 ? 37.687 -13.828 -5.973 1.00 16.52 247 GLU A N 1
ATOM 1975 C CA . GLU A 1 247 ? 37.828 -14.614 -4.753 1.00 16.88 247 GLU A CA 1
ATOM 1976 C C . GLU A 1 247 ? 36.546 -15.175 -4.157 1.00 16.61 247 GLU A C 1
ATOM 1977 O O . GLU A 1 247 ? 36.638 -16.057 -3.275 1.00 17.34 247 GLU A O 1
ATOM 1983 N N . CYS A 1 248 ? 35.383 -14.673 -4.623 1.00 14.78 248 CYS A N 1
ATOM 1984 C CA . CYS A 1 248 ? 34.089 -15.084 -4.077 1.00 17.66 248 CYS A CA 1
ATOM 1985 C C . CYS A 1 248 ? 33.308 -16.097 -4.913 1.00 24.14 248 CYS A C 1
ATOM 1986 O O . CYS A 1 248 ? 32.158 -16.375 -4.644 1.00 34.87 248 CYS A O 1
ATOM 1989 N N . ARG A 1 249 ? 33.922 -16.650 -5.943 1.00 21.59 249 ARG A N 1
ATOM 1990 C CA . ARG A 1 249 ? 33.153 -17.622 -6.719 1.00 24.08 249 ARG A CA 1
ATOM 1991 C C . ARG A 1 249 ? 32.793 -18.865 -5.905 1.00 25.24 249 ARG A C 1
ATOM 1992 O O . ARG A 1 249 ? 33.616 -19.489 -5.245 1.00 25.32 249 ARG A O 1
ATOM 2000 N N . LEU A 1 250 ? 31.517 -19.191 -5.924 1.00 30.24 250 LEU A N 1
ATOM 2001 C CA . LEU A 1 250 ? 31.060 -20.367 -5.197 1.00 32.48 250 LEU A CA 1
ATOM 2002 C C . LEU A 1 250 ? 30.953 -21.493 -6.194 1.00 34.01 250 LEU A C 1
ATOM 2003 O O . LEU A 1 250 ? 30.983 -21.253 -7.420 1.00 34.24 250 LEU A O 1
ATOM 2008 N N . ALA A 1 251 ? 30.808 -22.710 -5.677 1.00 31.35 251 ALA A N 1
ATOM 2009 C CA . ALA A 1 251 ? 30.686 -23.902 -6.551 1.00 33.49 251 ALA A CA 1
ATOM 2010 C C . ALA A 1 251 ? 29.757 -23.723 -7.774 1.00 35.15 251 ALA A C 1
ATOM 2011 O O . ALA A 1 251 ? 28.622 -23.218 -7.582 1.00 35.18 251 ALA A O 1
ATOM 2013 N N . ILE B 1 1 ? 4.448 -7.756 30.889 1.00 32.55 1 ILE B N 1
ATOM 2014 C CA . ILE B 1 1 ? 5.829 -7.466 30.406 1.00 31.82 1 ILE B CA 1
ATOM 2015 C C . ILE B 1 1 ? 6.439 -6.277 31.198 1.00 30.42 1 ILE B C 1
ATOM 2016 O O . ILE B 1 1 ? 5.720 -5.486 31.811 1.00 27.58 1 ILE B O 1
ATOM 2021 N N . VAL B 1 2 ? 7.768 -6.165 31.190 1.00 21.49 2 VAL B N 1
ATOM 2022 C CA . VAL B 1 2 ? 8.472 -5.146 31.983 1.00 21.58 2 VAL B CA 1
ATOM 2023 C C . VAL B 1 2 ? 8.698 -3.851 31.231 1.00 18.07 2 VAL B C 1
ATOM 2024 O O . VAL B 1 2 ? 9.359 -3.878 30.212 1.00 17.30 2 VAL B O 1
ATOM 2028 N N . PRO B 1 3 ? 8.168 -2.718 31.721 1.00 17.42 3 PRO B N 1
ATOM 2029 C CA . PRO B 1 3 ? 8.418 -1.483 30.966 1.00 16.41 3 PRO B CA 1
ATOM 2030 C C . PRO B 1 3 ? 9.834 -0.997 31.109 1.00 13.86 3 PRO B C 1
ATOM 2031 O O . PRO B 1 3 ? 10.524 -1.231 32.125 1.00 13.35 3 PRO B O 1
ATOM 2035 N N . THR B 1 4 ? 10.273 -0.297 30.079 1.00 11.52 4 THR B N 1
ATOM 2036 C CA . THR B 1 4 ? 11.604 0.301 30.062 1.00 14.34 4 THR B CA 1
ATOM 2037 C C . THR B 1 4 ? 11.707 1.295 31.230 1.00 13.01 4 THR B C 1
ATOM 2038 O O . THR B 1 4 ? 10.813 2.110 31.477 1.00 13.12 4 THR B O 1
ATOM 2042 N N . ARG B 1 5 ? 12.839 1.261 31.941 1.00 11.06 5 ARG B N 1
ATOM 2043 C CA . ARG B 1 5 ? 13.022 2.197 33.009 1.00 10.95 5 ARG B CA 1
ATOM 2044 C C . ARG B 1 5 ? 13.366 3.567 32.479 1.00 13.54 5 ARG B C 1
ATOM 2045 O O . ARG B 1 5 ? 13.968 3.639 31.407 1.00 13.60 5 ARG B O 1
ATOM 2053 N N . GLU B 1 6 ? 13.002 4.642 33.207 1.00 11.13 6 GLU B N 1
ATOM 2054 C CA . GLU B 1 6 ? 13.341 6.047 32.795 1.00 9.94 6 GLU B CA 1
ATOM 2055 C C . GLU B 1 6 ? 13.015 6.324 31.311 1.00 10.78 6 GLU B C 1
ATOM 2056 O O . GLU B 1 6 ? 13.846 6.880 30.551 1.00 10.71 6 GLU B O 1
ATOM 2062 N N . LEU B 1 7 ? 11.796 5.968 30.915 1.00 11.52 7 LEU B N 1
ATOM 2063 C CA . LEU B 1 7 ? 11.380 6.141 29.515 1.00 12.74 7 LEU B CA 1
ATOM 2064 C C . LEU B 1 7 ? 11.683 7.555 28.949 1.00 10.26 7 LEU B C 1
ATOM 2065 O O . LEU B 1 7 ? 12.239 7.696 27.855 1.00 9.90 7 LEU B O 1
ATOM 2070 N N . GLU B 1 8 ? 11.296 8.590 29.696 1.00 11.55 8 GLU B N 1
ATOM 2071 C CA . GLU B 1 8 ? 11.497 9.952 29.213 1.00 14.24 8 GLU B CA 1
ATOM 2072 C C . GLU B 1 8 ? 12.995 10.242 29.001 1.00 9.72 8 GLU B C 1
ATOM 2073 O O . GLU B 1 8 ? 13.409 10.813 27.980 1.00 8.98 8 GLU B O 1
ATOM 2079 N N . ASN B 1 9 ? 13.815 9.879 29.977 1.00 10.36 9 ASN B N 1
ATOM 2080 C CA . ASN B 1 9 ? 15.249 10.110 29.825 1.00 11.25 9 ASN B CA 1
ATOM 2081 C C . ASN B 1 9 ? 15.853 9.334 28.640 1.00 9.77 9 ASN B C 1
ATOM 2082 O O . ASN B 1 9 ? 16.751 9.857 27.960 1.00 10.12 9 ASN B O 1
ATOM 2087 N N . VAL B 1 10 ? 15.382 8.121 28.390 1.00 11.16 10 VAL B N 1
ATOM 2088 C CA . VAL B 1 10 ? 15.945 7.316 27.286 1.00 9.60 10 VAL B CA 1
ATOM 2089 C C . VAL B 1 10 ? 15.467 7.927 25.982 1.00 7.91 10 VAL B C 1
ATOM 2090 O O . VAL B 1 10 ? 16.249 8.051 25.041 1.00 7.75 10 VAL B O 1
ATOM 2094 N N . PHE B 1 11 ? 14.165 8.277 25.912 1.00 8.64 11 PHE B N 1
ATOM 2095 C CA . PHE B 1 11 ? 13.649 8.887 24.686 1.00 10.26 11 PHE B CA 1
ATOM 2096 C C . PHE B 1 11 ? 14.442 10.174 24.372 1.00 9.77 11 PHE B C 1
ATOM 2097 O O . PHE B 1 11 ? 14.915 10.399 23.221 1.00 8.13 11 PHE B O 1
ATOM 2105 N N . LEU B 1 12 ? 14.552 11.031 25.384 1.00 9.18 12 LEU B N 1
ATOM 2106 C CA . LEU B 1 12 ? 15.208 12.311 25.142 1.00 8.68 12 LEU B CA 1
ATOM 2107 C C . LEU B 1 12 ? 16.716 12.115 24.831 1.00 10.18 12 LEU B C 1
ATOM 2108 O O . LEU B 1 12 ? 17.260 12.924 24.056 1.00 11.06 12 LEU B O 1
ATOM 2113 N N . GLY B 1 13 ? 17.374 11.118 25.464 1.00 11.71 13 GLY B N 1
ATOM 2114 C CA . GLY B 1 13 ? 18.795 10.896 25.205 1.00 9.79 13 GLY B CA 1
ATOM 2115 C C . GLY B 1 13 ? 19.002 10.408 23.767 1.00 9.62 13 GLY B C 1
ATOM 2116 O O . GLY B 1 13 ? 19.870 10.875 23.047 1.00 10.50 13 GLY B O 1
ATOM 2117 N N . ARG B 1 14 ? 18.171 9.462 23.356 1.00 7.65 14 ARG B N 1
ATOM 2118 C CA . ARG B 1 14 ? 18.265 8.941 21.982 1.00 8.33 14 ARG B CA 1
ATOM 2119 C C . ARG B 1 14 ? 17.952 10.039 20.957 1.00 9.37 14 ARG B C 1
ATOM 2120 O O . ARG B 1 14 ? 18.584 10.115 19.886 1.00 8.95 14 ARG B O 1
ATOM 2128 N N . CYS B 1 15 ? 16.960 10.870 21.284 1.00 11.50 15 CYS B N 1
ATOM 2129 C CA . CYS B 1 15 ? 16.568 11.939 20.378 1.00 11.56 15 CYS B CA 1
ATOM 2130 C C . CYS B 1 15 ? 17.732 12.910 20.158 1.00 9.11 15 CYS B C 1
ATOM 2131 O O . CYS B 1 15 ? 18.024 13.306 19.055 1.00 10.06 15 CYS B O 1
ATOM 2134 N N . LYS B 1 16 ? 18.371 13.302 21.245 1.00 7.52 16 LYS B N 1
ATOM 2135 C CA . LYS B 1 16 ? 19.454 14.290 21.110 1.00 10.90 16 LYS B CA 1
ATOM 2136 C C . LYS B 1 16 ? 20.667 13.687 20.411 1.00 10.12 16 LYS B C 1
ATOM 2137 O O . LYS B 1 16 ? 21.293 14.307 19.561 1.00 9.26 16 LYS B O 1
ATOM 2143 N N . ASP B 1 17 ? 20.978 12.450 20.726 1.00 10.06 17 ASP B N 1
ATOM 2144 C CA . ASP B 1 17 ? 22.080 11.737 20.089 1.00 8.88 17 ASP B CA 1
ATOM 2145 C C . ASP B 1 17 ? 21.805 11.674 18.576 1.00 9.74 17 ASP B C 1
ATOM 2146 O O . ASP B 1 17 ? 22.665 12.009 17.782 1.00 10.79 17 ASP B O 1
ATOM 2151 N N . TYR B 1 18 ? 20.582 11.304 18.231 1.00 7.26 18 TYR B N 1
ATOM 2152 C CA . TYR B 1 18 ? 20.200 11.146 16.812 1.00 9.82 18 TYR B CA 1
ATOM 2153 C C . TYR B 1 18 ? 20.320 12.528 16.117 1.00 8.42 18 TYR B C 1
ATOM 2154 O O . TYR B 1 18 ? 21.019 12.662 15.109 1.00 9.69 18 TYR B O 1
ATOM 2163 N N . GLU B 1 19 ? 19.677 13.507 16.740 1.00 11.92 19 GLU B N 1
ATOM 2164 C CA . GLU B 1 19 ? 19.655 14.881 16.222 1.00 12.64 19 GLU B CA 1
ATOM 2165 C C . GLU B 1 19 ? 21.032 15.374 15.799 1.00 13.07 19 GLU B C 1
ATOM 2166 O O . GLU B 1 19 ? 21.285 15.844 14.658 1.00 11.76 19 GLU B O 1
ATOM 2172 N N . ILE B 1 20 ? 21.967 15.312 16.736 1.00 12.06 20 ILE B N 1
ATOM 2173 C CA . ILE B 1 20 ? 23.311 15.862 16.460 1.00 10.47 20 ILE B CA 1
ATOM 2174 C C . ILE B 1 20 ? 24.293 14.965 15.739 1.00 10.67 20 ILE B C 1
ATOM 2175 O O . ILE B 1 20 ? 25.136 15.475 15.010 1.00 12.38 20 ILE B O 1
ATOM 2180 N N . THR B 1 21 ? 24.163 13.648 15.876 1.00 11.98 21 THR B N 1
ATOM 2181 C CA . THR B 1 21 ? 25.203 12.772 15.394 1.00 11.41 21 THR B CA 1
ATOM 2182 C C . THR B 1 21 ? 24.881 11.593 14.530 1.00 12.75 21 THR B C 1
ATOM 2183 O O . THR B 1 21 ? 25.817 10.996 14.008 1.00 10.73 21 THR B O 1
ATOM 2187 N N . ARG B 1 22 ? 23.595 11.255 14.358 1.00 11.19 22 ARG B N 1
ATOM 2188 C CA . ARG B 1 22 ? 23.257 10.020 13.606 1.00 11.00 22 ARG B CA 1
ATOM 2189 C C . ARG B 1 22 ? 22.594 10.262 12.241 1.00 10.84 22 ARG B C 1
ATOM 2190 O O . ARG B 1 22 ? 21.801 11.177 12.109 1.00 13.61 22 ARG B O 1
ATOM 2198 N N . TYR B 1 23 ? 22.993 9.440 11.282 1.00 14.31 23 TYR B N 1
ATOM 2199 C CA . TYR B 1 23 ? 22.500 9.460 9.882 1.00 14.00 23 TYR B CA 1
ATOM 2200 C C . TYR B 1 23 ? 22.602 10.823 9.214 1.00 16.77 23 TYR B C 1
ATOM 2201 O O . TYR B 1 23 ? 21.788 11.177 8.390 1.00 17.14 23 TYR B O 1
ATOM 2210 N N . LEU B 1 24 ? 23.628 11.617 9.564 1.00 17.78 24 LEU B N 1
ATOM 2211 C CA . LEU B 1 24 ? 23.710 12.972 9.052 1.00 18.35 24 LEU B CA 1
ATOM 2212 C C . LEU B 1 24 ? 23.797 13.097 7.536 1.00 21.94 24 LEU B C 1
ATOM 2213 O O . LEU B 1 24 ? 23.336 14.086 6.993 1.00 26.34 24 LEU B O 1
ATOM 2218 N N . ASP B 1 25 ? 24.386 12.108 6.896 1.00 22.31 25 ASP B N 1
ATOM 2219 C CA . ASP B 1 25 ? 24.530 12.184 5.433 1.00 27.33 25 ASP B CA 1
ATOM 2220 C C . ASP B 1 25 ? 23.476 11.342 4.693 1.00 27.79 25 ASP B C 1
ATOM 2221 O O . ASP B 1 25 ? 23.568 11.187 3.458 1.00 29.75 25 ASP B O 1
ATOM 2226 N N . ILE B 1 26 ? 22.506 10.784 5.419 1.00 29.44 26 ILE B N 1
ATOM 2227 C CA . ILE B 1 26 ? 21.455 9.939 4.823 1.00 29.93 26 ILE B CA 1
ATOM 2228 C C . ILE B 1 26 ? 20.018 10.459 5.046 1.00 27.91 26 ILE B C 1
ATOM 2229 O O . ILE B 1 26 ? 19.177 10.446 4.129 1.00 24.18 26 ILE B O 1
ATOM 2234 N N . LEU B 1 27 ? 19.702 10.894 6.271 1.00 15.68 27 LEU B N 1
ATOM 2235 C CA . LEU B 1 27 ? 18.375 11.406 6.587 1.00 15.18 27 LEU B CA 1
ATOM 2236 C C . LEU B 1 27 ? 18.417 12.838 7.081 1.00 19.58 27 LEU B C 1
ATOM 2237 O O . LEU B 1 27 ? 19.334 13.259 7.810 1.00 17.21 27 LEU B O 1
ATOM 2242 N N . PRO B 1 28 ? 17.439 13.626 6.677 1.00 22.16 28 PRO B N 1
ATOM 2243 C CA . PRO B 1 28 ? 17.381 15.027 7.089 1.00 22.86 28 PRO B CA 1
ATOM 2244 C C . PRO B 1 28 ? 16.981 15.102 8.557 1.00 19.97 28 PRO B C 1
ATOM 2245 O O . PRO B 1 28 ? 16.457 14.137 9.090 1.00 19.17 28 PRO B O 1
ATOM 2249 N N . ARG B 1 29 ? 17.230 16.255 9.187 1.00 14.56 29 ARG B N 1
ATOM 2250 C CA . ARG B 1 29 ? 16.847 16.457 10.571 1.00 15.53 29 ARG B CA 1
ATOM 2251 C C . ARG B 1 29 ? 15.390 16.915 10.571 1.00 16.60 29 ARG B C 1
ATOM 2252 O O . ARG B 1 29 ? 14.877 17.427 9.565 1.00 20.78 29 ARG B O 1
ATOM 2260 N N . VAL B 1 30 ? 14.655 16.692 11.647 1.00 15.11 30 VAL B N 1
ATOM 2261 C CA . VAL B 1 30 ? 13.298 17.223 11.634 1.00 17.31 30 VAL B CA 1
ATOM 2262 C C . VAL B 1 30 ? 13.280 18.574 12.281 1.00 18.05 30 VAL B C 1
ATOM 2263 O O . VAL B 1 30 ? 14.250 18.976 12.960 1.00 19.39 30 VAL B O 1
ATOM 2267 N N . ARG B 1 31 ? 12.199 19.301 12.031 1.00 17.33 31 ARG B N 1
ATOM 2268 C CA . ARG B 1 31 ? 12.031 20.639 12.588 1.00 23.25 31 ARG B CA 1
ATOM 2269 C C . ARG B 1 31 ? 11.843 20.709 14.092 1.00 19.72 31 ARG B C 1
ATOM 2270 O O . ARG B 1 31 ? 12.425 21.611 14.728 1.00 20.12 31 ARG B O 1
ATOM 2278 N N . SER B 1 32 ? 11.073 19.787 14.678 1.00 20.10 32 SER B N 1
ATOM 2279 C CA . SER B 1 32 ? 10.744 19.830 16.111 1.00 18.30 32 SER B CA 1
ATOM 2280 C C . SER B 1 32 ? 11.878 19.476 17.051 1.00 18.48 32 SER B C 1
ATOM 2281 O O . SER B 1 32 ? 12.700 18.598 16.717 1.00 16.78 32 SER B O 1
ATOM 2284 N N . ASP B 1 33 ? 11.928 20.142 18.206 1.00 17.52 33 ASP B N 1
ATOM 2285 C CA . ASP B 1 33 ? 12.978 19.796 19.158 1.00 18.34 33 ASP B CA 1
ATOM 2286 C C . ASP B 1 33 ? 12.556 18.557 19.950 1.00 13.20 33 ASP B C 1
ATOM 2287 O O . ASP B 1 33 ? 11.361 18.146 19.936 1.00 14.61 33 ASP B O 1
ATOM 2292 N N . CYS B 1 34 ? 13.539 17.942 20.630 1.00 15.99 34 CYS B N 1
ATOM 2293 C CA . CYS B 1 34 ? 13.268 16.739 21.376 1.00 15.83 34 CYS B CA 1
ATOM 2294 C C . CYS B 1 34 ? 12.193 16.900 22.450 1.00 15.19 34 CYS B C 1
ATOM 2295 O O . CYS B 1 34 ? 11.371 15.976 22.660 1.00 16.01 34 CYS B O 1
ATOM 2298 N N . SER B 1 35 ? 12.139 18.061 23.123 1.00 14.15 35 SER B N 1
ATOM 2299 C CA . SER B 1 35 ? 11.066 18.177 24.120 1.00 15.51 35 SER B CA 1
ATOM 2300 C C . SER B 1 35 ? 9.638 18.226 23.496 1.00 10.80 35 SER B C 1
ATOM 2301 O O . SER B 1 35 ? 8.700 17.671 24.076 1.00 13.06 35 SER B O 1
ATOM 2304 N N . ALA B 1 36 ? 9.522 18.855 22.330 1.00 14.20 36 ALA B N 1
ATOM 2305 C CA . ALA B 1 36 ? 8.211 18.944 21.612 1.00 15.02 36 ALA B CA 1
ATOM 2306 C C . ALA B 1 36 ? 7.789 17.538 21.153 1.00 15.86 36 ALA B C 1
ATOM 2307 O O . ALA B 1 36 ? 6.604 17.125 21.249 1.00 14.80 36 ALA B O 1
ATOM 2309 N N . LEU B 1 37 ? 8.783 16.782 20.681 1.00 14.14 37 LEU B N 1
ATOM 2310 C CA . LEU B 1 37 ? 8.493 15.399 20.276 1.00 12.69 37 LEU B CA 1
ATOM 2311 C C . LEU B 1 37 ? 8.054 14.539 21.483 1.00 13.41 37 LEU B C 1
ATOM 2312 O O . LEU B 1 37 ? 7.160 13.697 21.378 1.00 15.75 37 LEU B O 1
ATOM 2317 N N . TRP B 1 38 ? 8.689 14.723 22.646 1.00 10.59 38 TRP B N 1
ATOM 2318 C CA . TRP B 1 38 ? 8.285 13.946 23.803 1.00 13.52 38 TRP B CA 1
ATOM 2319 C C . TRP B 1 38 ? 6.817 14.273 24.158 1.00 14.77 38 TRP B C 1
ATOM 2320 O O . TRP B 1 38 ? 6.050 13.388 24.470 1.00 15.07 38 TRP B O 1
ATOM 2331 N N . LYS B 1 39 ? 6.459 15.566 24.116 1.00 14.53 39 LYS B N 1
ATOM 2332 C CA . LYS B 1 39 ? 5.103 15.967 24.463 1.00 17.26 39 LYS B CA 1
ATOM 2333 C C . LYS B 1 39 ? 4.085 15.269 23.532 1.00 14.55 39 LYS B C 1
ATOM 2334 O O . LYS B 1 39 ? 3.065 14.768 24.010 1.00 13.70 39 LYS B O 1
ATOM 2340 N N . ASP B 1 40 ? 4.410 15.210 22.232 1.00 16.87 40 ASP B N 1
ATOM 2341 C CA . ASP B 1 40 ? 3.487 14.570 21.268 1.00 15.91 40 ASP B CA 1
ATOM 2342 C C . ASP B 1 40 ? 3.396 13.056 21.495 1.00 16.72 40 ASP B C 1
ATOM 2343 O O . ASP B 1 40 ? 2.325 12.444 21.405 1.00 15.45 40 ASP B O 1
ATOM 2348 N N . PHE B 1 41 ? 4.547 12.428 21.736 1.00 11.34 41 PHE B N 1
ATOM 2349 C CA . PHE B 1 41 ? 4.603 11.018 22.032 1.00 12.55 41 PHE B CA 1
ATOM 2350 C C . PHE B 1 41 ? 3.832 10.665 23.310 1.00 14.71 41 PHE B C 1
ATOM 2351 O O . PHE B 1 41 ? 2.973 9.775 23.278 1.00 16.91 41 PHE B O 1
ATOM 2359 N N . PHE B 1 42 ? 4.089 11.401 24.403 1.00 15.39 42 PHE B N 1
ATOM 2360 C CA . PHE B 1 42 ? 3.506 11.088 25.690 1.00 16.00 42 PHE B CA 1
ATOM 2361 C C . PHE B 1 42 ? 1.992 11.257 25.688 1.00 16.27 42 PHE B C 1
ATOM 2362 O O . PHE B 1 42 ? 1.271 10.449 26.254 1.00 17.62 42 PHE B O 1
ATOM 2370 N N . LYS B 1 43 ? 1.524 12.253 24.982 1.00 16.38 43 LYS B N 1
ATOM 2371 C CA . LYS B 1 43 ? 0.084 12.492 25.032 1.00 18.91 43 LYS B CA 1
ATOM 2372 C C . LYS B 1 43 ? -0.711 11.428 24.271 1.00 19.71 43 LYS B C 1
ATOM 2373 O O . LYS B 1 43 ? -1.929 11.300 24.427 1.00 22.92 43 LYS B O 1
ATOM 2379 N N . ALA B 1 44 ? -0.025 10.653 23.450 1.00 15.85 44 ALA B N 1
ATOM 2380 C CA . ALA B 1 44 ? -0.748 9.648 22.699 1.00 14.95 44 ALA B CA 1
ATOM 2381 C C . ALA B 1 44 ? -1.268 8.550 23.546 1.00 13.87 44 ALA B C 1
ATOM 2382 O O . ALA B 1 44 ? -2.340 8.007 23.242 1.00 17.92 44 ALA B O 1
ATOM 2384 N N . PHE B 1 45 ? -0.555 8.203 24.631 1.00 12.86 45 PHE B N 1
ATOM 2385 C CA . PHE B 1 45 ? -0.947 7.093 25.494 1.00 10.94 45 PHE B CA 1
ATOM 2386 C C . PHE B 1 45 ? -1.124 7.415 26.952 1.00 13.69 45 PHE B C 1
ATOM 2387 O O . PHE B 1 45 ? -1.634 6.576 27.686 1.00 18.06 45 PHE B O 1
ATOM 2395 N N . SER B 1 46 ? -0.710 8.606 27.368 1.00 16.66 46 SER B N 1
ATOM 2396 C CA . SER B 1 46 ? -0.760 8.928 28.817 1.00 18.04 46 SER B CA 1
ATOM 2397 C C . SER B 1 46 ? -2.154 9.157 29.386 1.00 19.62 46 SER B C 1
ATOM 2398 O O . SER B 1 46 ? -3.055 9.586 28.669 1.00 19.27 46 SER B O 1
ATOM 2401 N N . PHE B 1 47 ? -2.304 8.852 30.668 1.00 21.60 47 PHE B N 1
ATOM 2402 C CA . PHE B 1 47 ? -3.572 9.063 31.335 1.00 23.12 47 PHE B CA 1
ATOM 2403 C C . PHE B 1 47 ? -4.769 8.337 30.720 1.00 23.86 47 PHE B C 1
ATOM 2404 O O . PHE B 1 47 ? -5.900 8.817 30.794 1.00 24.44 47 PHE B O 1
ATOM 2412 N N . LYS B 1 48 ? -4.488 7.210 30.084 1.00 22.77 48 LYS B N 1
ATOM 2413 C CA . LYS B 1 48 ? -5.506 6.330 29.516 1.00 23.24 48 LYS B CA 1
ATOM 2414 C C . LYS B 1 48 ? -5.185 4.893 29.946 1.00 23.57 48 LYS B C 1
ATOM 2415 O O . LYS B 1 48 ? -4.072 4.578 30.376 1.00 23.24 48 LYS B O 1
ATOM 2421 N N . ASN B 1 49 ? -6.185 4.015 29.837 1.00 20.63 49 ASN B N 1
ATOM 2422 C CA . ASN B 1 49 ? -6.013 2.618 30.150 1.00 20.86 49 ASN B CA 1
ATOM 2423 C C . ASN B 1 49 ? -4.998 2.112 29.117 1.00 20.69 49 ASN B C 1
ATOM 2424 O O . ASN B 1 49 ? -4.968 2.592 27.983 1.00 20.60 49 ASN B O 1
ATOM 2429 N N . PRO B 1 50 ? -4.142 1.168 29.510 1.00 26.83 50 PRO B N 1
ATOM 2430 C CA . PRO B 1 50 ? -3.109 0.632 28.604 1.00 27.34 50 PRO B CA 1
ATOM 2431 C C . PRO B 1 50 ? -3.576 0.147 27.239 1.00 27.80 50 PRO B C 1
ATOM 2432 O O . PRO B 1 50 ? -2.785 0.144 26.274 1.00 27.34 50 PRO B O 1
ATOM 2436 N N . CYS B 1 51 ? -4.837 -0.267 27.129 1.00 23.88 51 CYS B N 1
ATOM 2437 C CA . CYS B 1 51 ? -5.331 -0.732 25.832 1.00 24.31 51 CYS B CA 1
ATOM 2438 C C . CYS B 1 51 ? -6.193 0.249 25.052 1.00 23.57 51 CYS B C 1
ATOM 2439 O O . CYS B 1 51 ? -6.743 -0.101 24.001 1.00 23.03 51 CYS B O 1
ATOM 2442 N N . ASP B 1 52 ? -6.289 1.477 25.540 1.00 28.87 52 ASP B N 1
ATOM 2443 C CA . ASP B 1 52 ? -7.099 2.507 24.933 1.00 28.35 52 ASP B CA 1
ATOM 2444 C C . ASP B 1 52 ? -6.315 3.261 23.857 1.00 27.78 52 ASP B C 1
ATOM 2445 O O . ASP B 1 52 ? -6.054 4.461 23.982 1.00 27.78 52 ASP B O 1
ATOM 2450 N N . LEU B 1 53 ? -5.951 2.550 22.787 1.00 19.42 53 LEU B N 1
ATOM 2451 C CA . LEU B 1 53 ? -5.205 3.127 21.678 1.00 18.22 53 LEU B CA 1
ATOM 2452 C C . LEU B 1 53 ? -5.790 2.594 20.393 1.00 18.16 53 LEU B C 1
ATOM 2453 O O . LEU B 1 53 ? -6.485 1.552 20.417 1.00 17.43 53 LEU B O 1
ATOM 2458 N N . ASP B 1 54 ? -5.557 3.317 19.316 1.00 20.14 54 ASP B N 1
ATOM 2459 C CA . ASP B 1 54 ? -5.966 2.916 17.971 1.00 22.22 54 ASP B CA 1
ATOM 2460 C C . ASP B 1 54 ? -4.967 3.531 16.973 1.00 21.13 54 ASP B C 1
ATOM 2461 O O . ASP B 1 54 ? -3.983 4.182 17.394 1.00 16.01 54 ASP B O 1
ATOM 2466 N N . LEU B 1 55 ? -5.174 3.358 15.662 1.00 19.21 55 LEU B N 1
ATOM 2467 C CA . LEU B 1 55 ? -4.190 3.869 14.708 1.00 18.22 55 LEU B CA 1
ATOM 2468 C C . LEU B 1 55 ? -3.998 5.362 14.731 1.00 19.51 55 LEU B C 1
ATOM 2469 O O . LEU B 1 55 ? -2.946 5.871 14.292 1.00 20.57 55 LEU B O 1
ATOM 2474 N N . GLY B 1 56 ? -4.973 6.101 15.245 1.00 18.80 56 GLY B N 1
ATOM 2475 C CA . GLY B 1 56 ? -4.750 7.534 15.264 1.00 19.65 56 GLY B CA 1
ATOM 2476 C C . GLY B 1 56 ? -4.084 8.103 16.534 1.00 15.26 56 GLY B C 1
ATOM 2477 O O . GLY B 1 56 ? -3.779 9.305 16.562 1.00 18.07 56 GLY B O 1
ATOM 2478 N N . SER B 1 57 ? -3.854 7.265 17.529 1.00 16.20 57 SER B N 1
ATOM 2479 C CA . SER B 1 57 ? -3.332 7.750 18.826 1.00 16.90 57 SER B CA 1
ATOM 2480 C C . SER B 1 57 ? -2.047 8.549 18.747 1.00 15.92 57 SER B C 1
ATOM 2481 O O . SER B 1 57 ? -1.943 9.627 19.331 1.00 16.57 57 SER B O 1
ATOM 2484 N N . TYR B 1 58 ? -1.095 8.056 17.969 1.00 15.05 58 TYR B N 1
ATOM 2485 C CA . TYR B 1 58 ? 0.201 8.727 17.862 1.00 16.19 58 TYR B CA 1
ATOM 2486 C C . TYR B 1 58 ? 0.265 9.586 16.641 1.00 14.53 58 TYR B C 1
ATOM 2487 O O . TYR B 1 58 ? 1.350 9.942 16.196 1.00 16.93 58 TYR B O 1
ATOM 2496 N N . LYS B 1 59 ? -0.889 9.963 16.081 1.00 16.20 59 LYS B N 1
ATOM 2497 C CA . LYS B 1 59 ? -0.860 10.773 14.870 1.00 19.87 59 LYS B CA 1
ATOM 2498 C C . LYS B 1 59 ? 0.053 12.025 14.904 1.00 15.64 59 LYS B C 1
ATOM 2499 O O . LYS B 1 59 ? 0.831 12.208 14.000 1.00 17.96 59 LYS B O 1
ATOM 2505 N N . ASP B 1 60 ? -0.073 12.854 15.943 1.00 15.27 60 ASP B N 1
ATOM 2506 C CA . ASP B 1 60 ? 0.725 14.068 16.035 1.00 16.47 60 ASP B CA 1
ATOM 2507 C C . ASP B 1 60 ? 2.234 13.775 16.114 1.00 12.18 60 ASP B C 1
ATOM 2508 O O . ASP B 1 60 ? 3.065 14.476 15.478 1.00 16.20 60 ASP B O 1
ATOM 2513 N N . PHE B 1 61 ? 2.576 12.783 16.927 1.00 13.14 61 PHE B N 1
ATOM 2514 C CA . PHE B 1 61 ? 3.963 12.419 17.066 1.00 11.90 61 PHE B CA 1
ATOM 2515 C C . PHE B 1 61 ? 4.560 12.015 15.715 1.00 10.80 61 PHE B C 1
ATOM 2516 O O . PHE B 1 61 ? 5.613 12.551 15.313 1.00 11.86 61 PHE B O 1
ATOM 2524 N N . PHE B 1 62 ? 3.884 11.116 14.974 1.00 12.35 62 PHE B N 1
ATOM 2525 C CA . PHE B 1 62 ? 4.450 10.719 13.746 1.00 13.05 62 PHE B CA 1
ATOM 2526 C C . PHE B 1 62 ? 4.522 11.824 12.683 1.00 14.16 62 PHE B C 1
ATOM 2527 O O . PHE B 1 62 ? 5.479 11.843 11.900 1.00 12.96 62 PHE B O 1
ATOM 2535 N N . THR B 1 63 ? 3.542 12.727 12.656 1.00 14.97 63 THR B N 1
ATOM 2536 C CA . THR B 1 63 ? 3.533 13.855 11.721 1.00 18.98 63 THR B CA 1
ATOM 2537 C C . THR B 1 63 ? 4.745 14.726 11.980 1.00 14.49 63 THR B C 1
ATOM 2538 O O . THR B 1 63 ? 5.518 15.060 11.065 1.00 17.71 63 THR B O 1
ATOM 2542 N N . SER B 1 64 ? 4.948 15.005 13.261 1.00 16.52 64 SER B N 1
ATOM 2543 C CA . SER B 1 64 ? 6.108 15.809 13.693 1.00 15.87 64 SER B CA 1
ATOM 2544 C C . SER B 1 64 ? 7.493 15.124 13.422 1.00 13.99 64 SER B C 1
ATOM 2545 O O . SER B 1 64 ? 8.518 15.761 13.012 1.00 15.53 64 SER B O 1
ATOM 2548 N N . ALA B 1 65 ? 7.535 13.812 13.626 1.00 11.94 65 ALA B N 1
ATOM 2549 C CA . ALA B 1 65 ? 8.798 13.074 13.474 1.00 15.98 65 ALA B CA 1
ATOM 2550 C C . ALA B 1 65 ? 9.135 12.573 12.084 1.00 16.79 65 ALA B C 1
ATOM 2551 O O . ALA B 1 65 ? 10.207 12.023 11.870 1.00 14.89 65 ALA B O 1
ATOM 2553 N N . GLN B 1 66 ? 8.269 12.777 11.108 1.00 14.62 66 GLN B N 1
ATOM 2554 C CA . GLN B 1 66 ? 8.567 12.194 9.803 1.00 16.13 66 GLN B CA 1
ATOM 2555 C C . GLN B 1 66 ? 9.608 12.893 8.981 1.00 16.13 66 GLN B C 1
ATOM 2556 O O . GLN B 1 66 ? 9.576 14.106 8.808 1.00 18.22 66 GLN B O 1
ATOM 2562 N N . GLN B 1 67 ? 10.548 12.111 8.488 1.00 15.09 67 GLN B N 1
ATOM 2563 C CA . GLN B 1 67 ? 11.594 12.601 7.670 1.00 14.64 67 GLN B CA 1
ATOM 2564 C C . GLN B 1 67 ? 11.367 12.241 6.214 1.00 14.83 67 GLN B C 1
ATOM 2565 O O . GLN B 1 67 ? 10.724 11.255 5.909 1.00 14.04 67 GLN B O 1
ATOM 2571 N N . GLN B 1 68 ? 11.924 13.043 5.317 1.00 16.94 68 GLN B N 1
ATOM 2572 C CA . GLN B 1 68 ? 11.862 12.669 3.903 1.00 20.26 68 GLN B CA 1
ATOM 2573 C C . GLN B 1 68 ? 12.888 11.543 3.774 1.00 20.39 68 GLN B C 1
ATOM 2574 O O . GLN B 1 68 ? 13.971 11.582 4.360 1.00 16.82 68 GLN B O 1
ATOM 2580 N N . LEU B 1 69 ? 12.539 10.538 3.002 1.00 18.26 69 LEU B N 1
ATOM 2581 C CA . LEU B 1 69 ? 13.415 9.370 2.853 1.00 16.68 69 LEU B CA 1
ATOM 2582 C C . LEU B 1 69 ? 14.110 9.314 1.500 1.00 18.22 69 LEU B C 1
ATOM 2583 O O . LEU B 1 69 ? 13.526 9.706 0.501 1.00 21.91 69 LEU B O 1
ATOM 2588 N N . PRO B 1 70 ? 15.352 8.814 1.459 1.00 19.94 70 PRO B N 1
ATOM 2589 C CA . PRO B 1 70 ? 16.197 8.668 0.268 1.00 19.00 70 PRO B CA 1
ATOM 2590 C C . PRO B 1 70 ? 15.568 7.826 -0.803 1.00 18.70 70 PRO B C 1
ATOM 2591 O O . PRO B 1 70 ? 15.136 6.677 -0.578 1.00 16.92 70 PRO B O 1
ATOM 2595 N N . LYS B 1 71 ? 15.507 8.391 -1.992 1.00 18.59 71 LYS B N 1
ATOM 2596 C CA . LYS B 1 71 ? 14.913 7.656 -3.095 1.00 17.02 71 LYS B CA 1
ATOM 2597 C C . LYS B 1 71 ? 15.666 6.333 -3.390 1.00 16.67 71 LYS B C 1
ATOM 2598 O O . LYS B 1 71 ? 16.919 6.259 -3.380 1.00 14.46 71 LYS B O 1
ATOM 2604 N N . ASN B 1 72 ? 14.885 5.275 -3.696 1.00 20.06 72 ASN B N 1
ATOM 2605 C CA . ASN B 1 72 ? 15.377 3.933 -4.028 1.00 20.64 72 ASN B CA 1
ATOM 2606 C C . ASN B 1 72 ? 16.024 3.176 -2.871 1.00 18.31 72 ASN B C 1
ATOM 2607 O O . ASN B 1 72 ? 16.489 2.041 -3.043 1.00 20.15 72 ASN B O 1
ATOM 2612 N N . LYS B 1 73 ? 15.980 3.752 -1.682 1.00 15.10 73 LYS B N 1
ATOM 2613 C CA . LYS B 1 73 ? 16.677 3.080 -0.621 1.00 17.34 73 LYS B CA 1
ATOM 2614 C C . LYS B 1 73 ? 15.842 2.567 0.517 1.00 11.88 73 LYS B C 1
ATOM 2615 O O . LYS B 1 73 ? 16.389 1.995 1.463 1.00 13.72 73 LYS B O 1
ATOM 2621 N N . VAL B 1 74 ? 14.531 2.716 0.435 1.00 10.27 74 VAL B N 1
ATOM 2622 C CA . VAL B 1 74 ? 13.697 2.259 1.556 1.00 12.47 74 VAL B CA 1
ATOM 2623 C C . VAL B 1 74 ? 13.515 0.742 1.547 1.00 13.83 74 VAL B C 1
ATOM 2624 O O . VAL B 1 74 ? 13.217 0.125 0.498 1.00 15.30 74 VAL B O 1
ATOM 2628 N N . MET B 1 75 ? 13.686 0.134 2.721 1.00 12.10 75 MET B N 1
ATOM 2629 C CA . MET B 1 75 ? 13.487 -1.331 2.837 1.00 10.48 75 MET B CA 1
ATOM 2630 C C . MET B 1 75 ? 12.423 -1.601 3.890 1.00 12.84 75 MET B C 1
ATOM 2631 O O . MET B 1 75 ? 12.344 -0.906 4.936 1.00 13.38 75 MET B O 1
ATOM 2636 N N . PHE B 1 76 ? 11.634 -2.645 3.623 1.00 12.94 76 PHE B N 1
ATOM 2637 C CA . PHE B 1 76 ? 10.591 -3.169 4.536 1.00 11.42 76 PHE B CA 1
ATOM 2638 C C . PHE B 1 76 ? 11.047 -4.576 4.815 1.00 10.87 76 PHE B C 1
ATOM 2639 O O . PHE B 1 76 ? 11.773 -5.169 4.015 1.00 12.75 76 PHE B O 1
ATOM 2647 N N . TRP B 1 77 ? 10.632 -5.124 5.954 1.00 11.07 77 TRP B N 1
ATOM 2648 C CA . TRP B 1 77 ? 11.063 -6.505 6.216 1.00 15.96 77 TRP B CA 1
ATOM 2649 C C . TRP B 1 77 ? 9.998 -7.238 7.045 1.00 15.36 77 TRP B C 1
ATOM 2650 O O . TRP B 1 77 ? 9.288 -6.595 7.832 1.00 14.99 77 TRP B O 1
ATOM 2661 N N . SER B 1 78 ? 9.880 -8.559 6.864 1.00 15.25 78 SER B N 1
ATOM 2662 C CA . SER B 1 78 ? 8.922 -9.335 7.664 1.00 16.16 78 SER B CA 1
ATOM 2663 C C . SER B 1 78 ? 9.585 -10.650 8.128 1.00 17.23 78 SER B C 1
ATOM 2664 O O . SER B 1 78 ? 10.034 -11.431 7.288 1.00 17.17 78 SER B O 1
ATOM 2667 N N . GLY B 1 79 ? 9.638 -10.851 9.451 1.00 18.87 79 GLY B N 1
ATOM 2668 C CA . GLY B 1 79 ? 10.180 -12.088 10.009 1.00 20.48 79 GLY B CA 1
ATOM 2669 C C . GLY B 1 79 ? 11.659 -12.341 9.860 1.00 20.25 79 GLY B C 1
ATOM 2670 O O . GLY B 1 79 ? 12.099 -13.480 10.094 1.00 20.13 79 GLY B O 1
ATOM 2671 N N . VAL B 1 80 ? 12.437 -11.296 9.520 1.00 15.49 80 VAL B N 1
ATOM 2672 C CA . VAL B 1 80 ? 13.880 -11.434 9.305 1.00 14.74 80 VAL B CA 1
ATOM 2673 C C . VAL B 1 80 ? 14.668 -10.244 9.866 1.00 12.57 80 VAL B C 1
ATOM 2674 O O . VAL B 1 80 ? 15.583 -9.704 9.232 1.00 13.05 80 VAL B O 1
ATOM 2678 N N . TYR B 1 81 ? 14.359 -9.863 11.102 1.00 17.60 81 TYR B N 1
ATOM 2679 C CA . TYR B 1 81 ? 15.051 -8.689 11.661 1.00 17.72 81 TYR B CA 1
ATOM 2680 C C . TYR B 1 81 ? 16.551 -8.613 11.510 1.00 17.64 81 TYR B C 1
ATOM 2681 O O . TYR B 1 81 ? 17.082 -7.661 10.921 1.00 15.97 81 TYR B O 1
ATOM 2690 N N . ASP B 1 82 ? 17.272 -9.601 12.049 1.00 18.69 82 ASP B N 1
ATOM 2691 C CA . ASP B 1 82 ? 18.707 -9.525 11.975 1.00 17.91 82 ASP B CA 1
ATOM 2692 C C . ASP B 1 82 ? 19.263 -9.503 10.584 1.00 17.25 82 ASP B C 1
ATOM 2693 O O . ASP B 1 82 ? 20.206 -8.726 10.288 1.00 18.60 82 ASP B O 1
ATOM 2698 N N . GLU B 1 83 ? 18.744 -10.401 9.749 1.00 16.01 83 GLU B N 1
ATOM 2699 C CA . GLU B 1 83 ? 19.216 -10.444 8.367 1.00 16.86 83 GLU B CA 1
ATOM 2700 C C . GLU B 1 83 ? 18.939 -9.144 7.570 1.00 15.94 83 GLU B C 1
ATOM 2701 O O . GLU B 1 83 ? 19.803 -8.667 6.813 1.00 17.50 83 GLU B O 1
ATOM 2707 N N . ALA B 1 84 ? 17.740 -8.592 7.707 1.00 12.52 84 ALA B N 1
ATOM 2708 C CA . ALA B 1 84 ? 17.426 -7.351 6.971 1.00 13.77 84 ALA B CA 1
ATOM 2709 C C . ALA B 1 84 ? 18.291 -6.200 7.470 1.00 14.37 84 ALA B C 1
ATOM 2710 O O . ALA B 1 84 ? 18.788 -5.404 6.704 1.00 14.22 84 ALA B O 1
ATOM 2712 N N . HIS B 1 85 ? 18.467 -6.102 8.786 1.00 14.82 85 HIS B N 1
ATOM 2713 C CA . HIS B 1 85 ? 19.241 -4.985 9.265 1.00 16.40 85 HIS B CA 1
ATOM 2714 C C . HIS B 1 85 ? 20.718 -5.165 8.987 1.00 18.73 85 HIS B C 1
ATOM 2715 O O . HIS B 1 85 ? 21.438 -4.201 8.719 1.00 20.19 85 HIS B O 1
ATOM 2722 N N . ASP B 1 86 ? 21.184 -6.410 8.997 1.00 21.96 86 ASP B N 1
ATOM 2723 C CA . ASP B 1 86 ? 22.579 -6.603 8.693 1.00 27.02 86 ASP B CA 1
ATOM 2724 C C . ASP B 1 86 ? 22.851 -6.242 7.265 1.00 24.41 86 ASP B C 1
ATOM 2725 O O . ASP B 1 86 ? 23.904 -5.664 6.983 1.00 23.31 86 ASP B O 1
ATOM 2730 N N . TYR B 1 87 ? 21.909 -6.582 6.361 1.00 18.81 87 TYR B N 1
ATOM 2731 C CA . TYR B 1 87 ? 22.044 -6.259 4.935 1.00 20.26 87 TYR B CA 1
ATOM 2732 C C . TYR B 1 87 ? 21.880 -4.775 4.647 1.00 22.37 87 TYR B C 1
ATOM 2733 O O . TYR B 1 87 ? 22.617 -4.229 3.819 1.00 22.70 87 TYR B O 1
ATOM 2742 N N . ALA B 1 88 ? 20.911 -4.108 5.287 1.00 19.47 88 ALA B N 1
ATOM 2743 C CA . ALA B 1 88 ? 20.723 -2.666 5.021 1.00 20.03 88 ALA B CA 1
ATOM 2744 C C . ALA B 1 88 ? 21.960 -1.896 5.488 1.00 22.72 88 ALA B C 1
ATOM 2745 O O . ALA B 1 88 ? 22.335 -0.870 4.894 1.00 19.01 88 ALA B O 1
ATOM 2747 N N . ASN B 1 89 ? 22.538 -2.406 6.568 1.00 22.70 89 ASN B N 1
ATOM 2748 C CA . ASN B 1 89 ? 23.757 -1.905 7.220 1.00 26.91 89 ASN B CA 1
ATOM 2749 C C . ASN B 1 89 ? 23.716 -0.425 7.670 1.00 27.59 89 ASN B C 1
ATOM 2750 O O . ASN B 1 89 ? 24.477 0.425 7.161 1.00 26.53 89 ASN B O 1
ATOM 2755 N N . THR B 1 90 ? 22.818 -0.153 8.633 1.00 30.32 90 THR B N 1
ATOM 2756 C CA . THR B 1 90 ? 22.629 1.181 9.245 1.00 33.61 90 THR B CA 1
ATOM 2757 C C . THR B 1 90 ? 22.503 2.321 8.252 1.00 30.00 90 THR B C 1
ATOM 2758 O O . THR B 1 90 ? 23.132 3.382 8.390 1.00 31.27 90 THR B O 1
ATOM 2762 N N . GLY B 1 91 ? 21.682 2.102 7.238 1.00 25.41 91 GLY B N 1
ATOM 2763 C CA . GLY B 1 91 ? 21.495 3.112 6.232 1.00 28.15 91 GLY B CA 1
ATOM 2764 C C . GLY B 1 91 ? 22.522 3.251 5.126 1.00 31.33 91 GLY B C 1
ATOM 2765 O O . GLY B 1 91 ? 22.326 4.084 4.238 1.00 38.43 91 GLY B O 1
ATOM 2766 N N . ARG B 1 92 ? 23.604 2.478 5.152 1.00 32.62 92 ARG B N 1
ATOM 2767 C CA . ARG B 1 92 ? 24.611 2.600 4.092 1.00 35.75 92 ARG B CA 1
ATOM 2768 C C . ARG B 1 92 ? 24.086 2.055 2.755 1.00 30.14 92 ARG B C 1
ATOM 2769 O O . ARG B 1 92 ? 24.277 2.700 1.737 1.00 29.28 92 ARG B O 1
ATOM 2777 N N . LYS B 1 93 ? 23.445 0.876 2.757 1.00 28.01 93 LYS B N 1
ATOM 2778 C CA . LYS B 1 93 ? 22.885 0.308 1.535 1.00 27.21 93 LYS B CA 1
ATOM 2779 C C . LYS B 1 93 ? 21.356 0.585 1.469 1.00 21.67 93 LYS B C 1
ATOM 2780 O O . LYS B 1 93 ? 20.829 0.965 0.427 1.00 20.83 93 LYS B O 1
ATOM 2786 N N . TYR B 1 94 ? 20.641 0.370 2.571 1.00 19.65 94 TYR B N 1
ATOM 2787 C CA . TYR B 1 94 ? 19.222 0.657 2.579 1.00 17.23 94 TYR B CA 1
ATOM 2788 C C . TYR B 1 94 ? 18.904 1.259 3.923 1.00 16.83 94 TYR B C 1
ATOM 2789 O O . TYR B 1 94 ? 19.647 1.088 4.889 1.00 20.34 94 TYR B O 1
ATOM 2798 N N . ILE B 1 95 ? 17.769 1.943 3.969 1.00 15.24 95 ILE B N 1
ATOM 2799 C CA . ILE B 1 95 ? 17.280 2.514 5.209 1.00 17.06 95 ILE B CA 1
ATOM 2800 C C . ILE B 1 95 ? 16.174 1.572 5.699 1.00 14.48 95 ILE B C 1
ATOM 2801 O O . ILE B 1 95 ? 15.454 1.010 4.868 1.00 14.52 95 ILE B O 1
ATOM 2806 N N . THR B 1 96 ? 16.100 1.296 7.011 1.00 11.23 96 THR B N 1
ATOM 2807 C CA . THR B 1 96 ? 14.933 0.542 7.553 1.00 9.92 96 THR B CA 1
ATOM 2808 C C . THR B 1 96 ? 14.167 1.504 8.494 1.00 10.72 96 THR B C 1
ATOM 2809 O O . THR B 1 96 ? 14.641 2.578 8.797 1.00 11.19 96 THR B O 1
ATOM 2813 N N . LEU B 1 97 ? 13.000 1.090 8.944 1.00 10.75 97 LEU B N 1
ATOM 2814 C CA . LEU B 1 97 ? 12.217 1.965 9.835 1.00 8.04 97 LEU B CA 1
ATOM 2815 C C . LEU B 1 97 ? 13.044 2.276 11.105 1.00 10.30 97 LEU B C 1
ATOM 2816 O O . LEU B 1 97 ? 12.955 3.394 11.692 1.00 10.70 97 LEU B O 1
ATOM 2821 N N . GLU B 1 98 ? 13.849 1.298 11.511 1.00 14.19 98 GLU B N 1
ATOM 2822 C CA . GLU B 1 98 ? 14.569 1.467 12.771 1.00 12.91 98 GLU B CA 1
ATOM 2823 C C . GLU B 1 98 ? 15.744 2.435 12.662 1.00 12.93 98 GLU B C 1
ATOM 2824 O O . GLU B 1 98 ? 16.385 2.761 13.670 1.00 13.70 98 GLU B O 1
ATOM 2830 N N . ASP B 1 99 ? 16.002 2.942 11.445 1.00 12.05 99 ASP B N 1
ATOM 2831 C CA . ASP B 1 99 ? 17.046 3.940 11.190 1.00 12.15 99 ASP B CA 1
ATOM 2832 C C . ASP B 1 99 ? 16.439 5.338 11.189 1.00 12.89 99 ASP B C 1
ATOM 2833 O O . ASP B 1 99 ? 17.167 6.312 11.219 1.00 12.89 99 ASP B O 1
ATOM 2838 N N . THR B 1 100 ? 15.128 5.438 11.046 1.00 12.38 100 THR B N 1
ATOM 2839 C CA . THR B 1 100 ? 14.480 6.765 11.045 1.00 9.90 100 THR B CA 1
ATOM 2840 C C . THR B 1 100 ? 14.409 7.279 12.485 1.00 12.46 100 THR B C 1
ATOM 2841 O O . THR B 1 100 ? 14.501 6.477 13.449 1.00 10.92 100 THR B O 1
ATOM 2845 N N . LEU B 1 101 ? 14.199 8.598 12.661 1.00 8.95 101 LEU B N 1
ATOM 2846 C CA . LEU B 1 101 ? 14.153 9.138 14.036 1.00 9.52 101 LEU B CA 1
ATOM 2847 C C . LEU B 1 101 ? 13.155 8.431 14.979 1.00 9.87 101 LEU B C 1
ATOM 2848 O O . LEU B 1 101 ? 13.516 8.023 16.080 1.00 9.64 101 LEU B O 1
ATOM 2853 N N . PRO B 1 102 ? 11.862 8.269 14.580 1.00 8.89 102 PRO B N 1
ATOM 2854 C CA . PRO B 1 102 ? 11.017 7.604 15.538 1.00 10.94 102 PRO B CA 1
ATOM 2855 C C . PRO B 1 102 ? 11.346 6.151 15.782 1.00 12.53 102 PRO B C 1
ATOM 2856 O O . PRO B 1 102 ? 11.155 5.663 16.874 1.00 12.14 102 PRO B O 1
ATOM 2860 N N . GLY B 1 103 ? 11.783 5.469 14.741 1.00 11.41 103 GLY B N 1
ATOM 2861 C CA . GLY B 1 103 ? 12.071 4.016 14.886 1.00 11.54 103 GLY B CA 1
ATOM 2862 C C . GLY B 1 103 ? 13.298 3.890 15.791 1.00 11.96 103 GLY B C 1
ATOM 2863 O O . GLY B 1 103 ? 13.338 3.052 16.654 1.00 12.62 103 GLY B O 1
ATOM 2864 N N . TYR B 1 104 ? 14.291 4.758 15.594 1.00 9.70 104 TYR B N 1
ATOM 2865 C CA . TYR B 1 104 ? 15.510 4.729 16.447 1.00 9.14 104 TYR B CA 1
ATOM 2866 C C . TYR B 1 104 ? 15.201 5.018 17.880 1.00 11.76 104 TYR B C 1
ATOM 2867 O O . TYR B 1 104 ? 15.667 4.341 18.801 1.00 11.14 104 TYR B O 1
ATOM 2876 N N . MET B 1 105 ? 14.380 6.034 18.114 1.00 10.37 105 MET B N 1
ATOM 2877 C CA . MET B 1 105 ? 14.058 6.366 19.489 1.00 10.95 105 MET B CA 1
ATOM 2878 C C . MET B 1 105 ? 13.304 5.287 20.288 1.00 11.43 105 MET B C 1
ATOM 2879 O O . MET B 1 105 ? 13.613 5.092 21.470 1.00 11.36 105 MET B O 1
ATOM 2884 N N . LEU B 1 106 ? 12.327 4.596 19.676 1.00 9.54 106 LEU B N 1
ATOM 2885 C CA . LEU B 1 106 ? 11.524 3.654 20.431 1.00 7.73 106 LEU B CA 1
ATOM 2886 C C . LEU B 1 106 ? 11.869 2.198 20.208 1.00 9.90 106 LEU B C 1
ATOM 2887 O O . LEU B 1 106 ? 11.265 1.325 20.860 1.00 10.23 106 LEU B O 1
ATOM 2892 N N . ASN B 1 107 ? 12.811 1.908 19.290 1.00 9.47 107 ASN B N 1
ATOM 2893 C CA . ASN B 1 107 ? 13.190 0.486 19.045 1.00 9.00 107 ASN B CA 1
ATOM 2894 C C . ASN B 1 107 ? 13.561 -0.251 20.382 1.00 10.95 107 ASN B C 1
ATOM 2895 O O . ASN B 1 107 ? 14.362 0.242 21.217 1.00 12.39 107 ASN B O 1
ATOM 2900 N N . SER B 1 108 ? 12.911 -1.407 20.566 1.00 11.06 108 SER B N 1
ATOM 2901 C CA . SER B 1 108 ? 13.121 -2.256 21.748 1.00 14.81 108 SER B CA 1
ATOM 2902 C C . SER B 1 108 ? 12.527 -1.743 23.012 1.00 14.31 108 SER B C 1
ATOM 2903 O O . SER B 1 108 ? 12.664 -2.431 24.023 1.00 19.48 108 SER B O 1
ATOM 2906 N N . LEU B 1 109 ? 11.905 -0.571 23.024 1.00 13.04 109 LEU B N 1
ATOM 2907 C CA . LEU B 1 109 ? 11.379 -0.117 24.308 1.00 12.60 109 LEU B CA 1
ATOM 2908 C C . LEU B 1 109 ? 9.963 -0.648 24.542 1.00 12.97 109 LEU B C 1
ATOM 2909 O O . LEU B 1 109 ? 9.237 -1.067 23.570 1.00 13.32 109 LEU B O 1
ATOM 2914 N N . VAL B 1 110 ? 9.580 -0.580 25.821 1.00 10.95 110 VAL B N 1
ATOM 2915 C CA . VAL B 1 110 ? 8.284 -1.066 26.285 1.00 11.55 110 VAL B CA 1
ATOM 2916 C C . VAL B 1 110 ? 7.627 -0.031 27.153 1.00 9.79 110 VAL B C 1
ATOM 2917 O O . VAL B 1 110 ? 8.247 0.450 28.100 1.00 11.84 110 VAL B O 1
ATOM 2921 N N . TRP B 1 111 ? 6.384 0.371 26.812 1.00 11.83 111 TRP B N 1
ATOM 2922 C CA . TRP B 1 111 ? 5.749 1.379 27.666 1.00 12.58 111 TRP B CA 1
ATOM 2923 C C . TRP B 1 111 ? 4.221 1.282 27.541 1.00 14.17 111 TRP B C 1
ATOM 2924 O O . TRP B 1 111 ? 3.699 0.682 26.558 1.00 11.78 111 TRP B O 1
ATOM 2935 N N . CYS B 1 112 ? 3.506 1.822 28.517 1.00 17.72 112 CYS B N 1
ATOM 2936 C CA . CYS B 1 112 ? 2.023 1.842 28.422 1.00 19.45 112 CYS B CA 1
ATOM 2937 C C . CYS B 1 112 ? 1.424 2.871 29.339 1.00 17.14 112 CYS B C 1
ATOM 2938 O O . CYS B 1 112 ? 2.023 3.307 30.328 1.00 18.56 112 CYS B O 1
ATOM 2941 N N . GLY B 1 113 ? 0.227 3.305 28.984 1.00 13.77 113 GLY B N 1
ATOM 2942 C CA . GLY B 1 113 ? -0.392 4.304 29.824 1.00 14.96 113 GLY B CA 1
ATOM 2943 C C . GLY B 1 113 ? -1.204 3.677 30.955 1.00 16.07 113 GLY B C 1
ATOM 2944 O O . GLY B 1 113 ? -1.340 2.454 31.048 1.00 19.35 113 GLY B O 1
ATOM 2945 N N . GLN B 1 114 ? -1.618 4.548 31.863 1.00 20.02 114 GLN B N 1
ATOM 2946 C CA . GLN B 1 114 ? -2.546 4.204 32.976 1.00 19.98 114 GLN B CA 1
ATOM 2947 C C . GLN B 1 114 ? -3.311 5.485 33.275 1.00 21.85 114 GLN B C 1
ATOM 2948 O O . GLN B 1 114 ? -2.819 6.579 33.050 1.00 17.19 114 GLN B O 1
ATOM 2954 N N . ARG B 1 115 ? -4.532 5.371 33.785 1.00 22.95 115 ARG B N 1
ATOM 2955 C CA . ARG B 1 115 ? -5.293 6.573 34.078 1.00 27.87 115 ARG B CA 1
ATOM 2956 C C . ARG B 1 115 ? -4.783 7.386 35.299 1.00 23.53 115 ARG B C 1
ATOM 2957 O O . ARG B 1 115 ? -4.796 8.624 35.281 1.00 23.71 115 ARG B O 1
ATOM 2965 N N . ALA B 1 116 ? -4.345 6.693 36.344 1.00 27.69 116 ALA B N 1
ATOM 2966 C CA . ALA B 1 116 ? -3.861 7.390 37.527 1.00 28.08 116 ALA B CA 1
ATOM 2967 C C . ALA B 1 116 ? -2.511 8.072 37.287 1.00 28.95 116 ALA B C 1
ATOM 2968 O O . ALA B 1 116 ? -1.696 7.630 36.462 1.00 27.14 116 ALA B O 1
ATOM 2970 N N . ASN B 1 117 ? -2.290 9.157 38.012 1.00 25.20 117 ASN B N 1
ATOM 2971 C CA . ASN B 1 117 ? -1.024 9.871 37.921 1.00 25.57 117 ASN B CA 1
ATOM 2972 C C . ASN B 1 117 ? 0.093 8.831 38.159 1.00 22.58 117 ASN B C 1
ATOM 2973 O O . ASN B 1 117 ? -0.088 7.865 38.914 1.00 21.62 117 ASN B O 1
ATOM 2978 N N . PRO B 1 118 ? 1.255 8.969 37.485 1.00 21.94 118 PRO B N 1
ATOM 2979 C CA . PRO B 1 118 ? 1.789 9.920 36.518 1.00 22.00 118 PRO B CA 1
ATOM 2980 C C . PRO B 1 118 ? 1.332 9.712 35.065 1.00 19.07 118 PRO B C 1
ATOM 2981 O O . PRO B 1 118 ? 1.864 10.326 34.149 1.00 20.47 118 PRO B O 1
ATOM 2985 N N . GLY B 1 119 ? 0.346 8.855 34.892 1.00 21.86 119 GLY B N 1
ATOM 2986 C CA . GLY B 1 119 ? -0.222 8.675 33.568 1.00 19.90 119 GLY B CA 1
ATOM 2987 C C . GLY B 1 119 ? 0.369 7.578 32.744 1.00 21.10 119 GLY B C 1
ATOM 2988 O O . GLY B 1 119 ? -0.066 7.387 31.590 1.00 18.48 119 GLY B O 1
ATOM 2989 N N . PHE B 1 120 ? 1.394 6.920 33.271 1.00 16.59 120 PHE B N 1
ATOM 2990 C CA . PHE B 1 120 ? 2.031 5.777 32.568 1.00 19.35 120 PHE B CA 1
ATOM 2991 C C . PHE B 1 120 ? 2.406 4.789 33.622 1.00 19.11 120 PHE B C 1
ATOM 2992 O O . PHE B 1 120 ? 2.591 5.150 34.790 1.00 20.98 120 PHE B O 1
ATOM 3000 N N . ASN B 1 121 ? 2.469 3.523 33.229 1.00 18.94 121 ASN B N 1
ATOM 3001 C CA . ASN B 1 121 ? 2.753 2.473 34.181 1.00 20.96 121 ASN B CA 1
ATOM 3002 C C . ASN B 1 121 ? 4.227 2.103 34.211 1.00 21.57 121 ASN B C 1
ATOM 3003 O O . ASN B 1 121 ? 4.793 1.578 33.225 1.00 19.78 121 ASN B O 1
ATOM 3008 N N . GLU B 1 122 ? 4.854 2.364 35.355 1.00 23.30 122 GLU B N 1
ATOM 3009 C CA . GLU B 1 122 ? 6.275 2.068 35.499 1.00 25.05 122 GLU B CA 1
ATOM 3010 C C . GLU B 1 122 ? 6.556 0.676 36.020 1.00 22.57 122 GLU B C 1
ATOM 3011 O O . GLU B 1 122 ? 7.714 0.309 36.157 1.00 22.38 122 GLU B O 1
ATOM 3017 N N . LYS B 1 123 ? 5.525 -0.100 36.367 1.00 21.05 123 LYS B N 1
ATOM 3018 C CA . LYS B 1 123 ? 5.782 -1.448 36.891 1.00 24.52 123 LYS B CA 1
ATOM 3019 C C . LYS B 1 123 ? 5.441 -2.564 35.951 1.00 19.11 123 LYS B C 1
ATOM 3020 O O . LYS B 1 123 ? 6.158 -3.560 35.848 1.00 20.05 123 LYS B O 1
ATOM 3026 N N . VAL B 1 124 ? 4.327 -2.456 35.229 1.00 20.19 124 VAL B N 1
ATOM 3027 C CA . VAL B 1 124 ? 3.970 -3.557 34.362 1.00 22.20 124 VAL B CA 1
ATOM 3028 C C . VAL B 1 124 ? 3.136 -3.108 33.165 1.00 24.13 124 VAL B C 1
ATOM 3029 O O . VAL B 1 124 ? 2.334 -2.180 33.280 1.00 21.10 124 VAL B O 1
ATOM 3033 N N . CYS B 1 125 ? 3.354 -3.738 32.020 1.00 22.52 125 CYS B N 1
ATOM 3034 C CA . CYS B 1 125 ? 2.549 -3.430 30.817 1.00 25.45 125 CYS B CA 1
ATOM 3035 C C . CYS B 1 125 ? 1.847 -4.738 30.404 1.00 29.90 125 CYS B C 1
ATOM 3036 O O . CYS B 1 125 ? 2.398 -5.841 30.602 1.00 27.06 125 CYS B O 1
ATOM 3039 N N . PRO B 1 126 ? 0.642 -4.625 29.798 1.00 28.44 126 PRO B N 1
ATOM 3040 C CA . PRO B 1 126 ? -0.083 -5.832 29.404 1.00 33.78 126 PRO B CA 1
ATOM 3041 C C . PRO B 1 126 ? 0.600 -6.732 28.407 1.00 39.81 126 PRO B C 1
ATOM 3042 O O . PRO B 1 126 ? 1.432 -6.291 27.618 1.00 38.88 126 PRO B O 1
ATOM 3046 N N . ASP B 1 127 ? 0.224 -8.007 28.465 1.00 52.27 127 ASP B N 1
ATOM 3047 C CA . ASP B 1 127 ? 0.750 -9.031 27.579 1.00 59.64 127 ASP B CA 1
ATOM 3048 C C . ASP B 1 127 ? 0.395 -8.694 26.139 1.00 63.47 127 ASP B C 1
ATOM 3049 O O . ASP B 1 127 ? 0.658 -9.477 25.225 1.00 64.21 127 ASP B O 1
ATOM 3054 N N . PHE B 1 128 ? -0.191 -7.511 25.966 1.00 86.55 128 PHE B N 1
ATOM 3055 C CA . PHE B 1 128 ? -0.621 -6.958 24.674 1.00 91.33 128 PHE B CA 1
ATOM 3056 C C . PHE B 1 128 ? -1.521 -7.885 23.877 1.00 90.20 128 PHE B C 1
ATOM 3057 O O . PHE B 1 128 ? -2.200 -7.455 22.937 1.00 89.98 128 PHE B O 1
ATOM 3065 N N . LYS B 1 129 ? -1.504 -9.160 24.258 1.00 80.35 129 LYS B N 1
ATOM 3066 C CA . LYS B 1 129 ? -2.333 -10.179 23.645 1.00 76.20 129 LYS B CA 1
ATOM 3067 C C . LYS B 1 129 ? -3.666 -9.991 24.365 1.00 72.37 129 LYS B C 1
ATOM 3068 O O . LYS B 1 129 ? -4.685 -10.594 24.026 1.00 72.12 129 LYS B O 1
ATOM 3074 N N . THR B 1 130 ? -3.624 -9.116 25.366 1.00 56.36 130 THR B N 1
ATOM 3075 C CA . THR B 1 130 ? -4.776 -8.776 26.172 1.00 50.59 130 THR B CA 1
ATOM 3076 C C . THR B 1 130 ? -5.501 -7.546 25.576 1.00 46.14 130 THR B C 1
ATOM 3077 O O . THR B 1 130 ? -6.688 -7.318 25.852 1.00 45.70 130 THR B O 1
ATOM 3081 N N . CYS B 1 131 ? -4.776 -6.757 24.773 1.00 40.43 131 CYS B N 1
ATOM 3082 C CA . CYS B 1 131 ? -5.335 -5.559 24.112 1.00 33.68 131 CYS B CA 1
ATOM 3083 C C . CYS B 1 131 ? -5.852 -5.864 22.698 1.00 28.97 131 CYS B C 1
ATOM 3084 O O . CYS B 1 131 ? -5.294 -6.718 22.003 1.00 27.63 131 CYS B O 1
ATOM 3087 N N . PRO B 1 132 ? -6.898 -5.153 22.239 1.00 29.45 132 PRO B N 1
ATOM 3088 C CA . PRO B 1 132 ? -7.366 -5.453 20.877 1.00 28.38 132 PRO B CA 1
ATOM 3089 C C . PRO B 1 132 ? -6.266 -5.171 19.857 1.00 28.02 132 PRO B C 1
ATOM 3090 O O . PRO B 1 132 ? -5.315 -4.439 20.154 1.00 25.92 132 PRO B O 1
ATOM 3094 N N . VAL B 1 133 ? -6.398 -5.725 18.659 1.00 28.98 133 VAL B N 1
ATOM 3095 C CA . VAL B 1 133 ? -5.361 -5.521 17.628 1.00 29.16 133 VAL B CA 1
ATOM 3096 C C . VAL B 1 133 ? -5.027 -4.040 17.286 1.00 22.98 133 VAL B C 1
ATOM 3097 O O . VAL B 1 133 ? -3.843 -3.678 17.204 1.00 24.85 133 VAL B O 1
ATOM 3101 N N . GLN B 1 134 ? -6.027 -3.178 17.167 1.00 21.02 134 GLN B N 1
ATOM 3102 C CA . GLN B 1 134 ? -5.772 -1.769 16.828 1.00 21.69 134 GLN B CA 1
ATOM 3103 C C . GLN B 1 134 ? -4.937 -0.999 17.877 1.00 20.31 134 GLN B C 1
ATOM 3104 O O . GLN B 1 134 ? -4.255 -0.001 17.545 1.00 17.98 134 GLN B O 1
ATOM 3110 N N . ALA B 1 135 ? -4.961 -1.502 19.105 1.00 17.87 135 ALA B N 1
ATOM 3111 C CA . ALA B 1 135 ? -4.233 -0.914 20.225 1.00 20.71 135 ALA B CA 1
ATOM 3112 C C . ALA B 1 135 ? -2.822 -1.505 20.240 1.00 22.15 135 ALA B C 1
ATOM 3113 O O . ALA B 1 135 ? -1.847 -0.778 20.360 1.00 21.46 135 ALA B O 1
ATOM 3115 N N . ARG B 1 136 ? -2.753 -2.818 20.172 1.00 22.80 136 ARG B N 1
ATOM 3116 C CA . ARG B 1 136 ? -1.492 -3.558 20.158 1.00 27.75 136 ARG B CA 1
ATOM 3117 C C . ARG B 1 136 ? -0.567 -3.002 19.078 1.00 22.41 136 ARG B C 1
ATOM 3118 O O . ARG B 1 136 ? 0.651 -2.790 19.328 1.00 20.29 136 ARG B O 1
ATOM 3126 N N . GLU B 1 137 ? -1.156 -2.704 17.922 1.00 20.41 137 GLU B N 1
ATOM 3127 C CA . GLU B 1 137 ? -0.415 -2.171 16.767 1.00 21.66 137 GLU B CA 1
ATOM 3128 C C . GLU B 1 137 ? -0.437 -0.666 16.563 1.00 17.14 137 GLU B C 1
ATOM 3129 O O . GLU B 1 137 ? 0.069 -0.164 15.545 1.00 16.77 137 GLU B O 1
ATOM 3135 N N . SER B 1 138 ? -1.027 0.055 17.513 1.00 16.95 138 SER B N 1
ATOM 3136 C CA . SER B 1 138 ? -1.129 1.510 17.423 1.00 15.84 138 SER B CA 1
ATOM 3137 C C . SER B 1 138 ? 0.171 2.265 17.083 1.00 14.16 138 SER B C 1
ATOM 3138 O O . SER B 1 138 ? 0.206 3.040 16.138 1.00 14.57 138 SER B O 1
ATOM 3141 N N . PHE B 1 139 ? 1.247 1.988 17.815 1.00 13.77 139 PHE B N 1
ATOM 3142 C CA . PHE B 1 139 ? 2.476 2.733 17.555 1.00 12.35 139 PHE B CA 1
ATOM 3143 C C . PHE B 1 139 ? 3.191 2.275 16.320 1.00 10.12 139 PHE B C 1
ATOM 3144 O O . PHE B 1 139 ? 3.431 3.065 15.394 1.00 11.05 139 PHE B O 1
ATOM 3152 N N . TRP B 1 140 ? 3.564 1.000 16.283 1.00 11.83 140 TRP B N 1
ATOM 3153 C CA . TRP B 1 140 ? 4.321 0.528 15.136 1.00 12.72 140 TRP B CA 1
ATOM 3154 C C . TRP B 1 140 ? 3.536 0.503 13.819 1.00 11.01 140 TRP B C 1
ATOM 3155 O O . TRP B 1 140 ? 4.131 0.644 12.742 1.00 11.58 140 TRP B O 1
ATOM 3166 N N . GLY B 1 141 ? 2.210 0.415 13.949 1.00 13.34 141 GLY B N 1
ATOM 3167 C CA . GLY B 1 141 ? 1.361 0.417 12.746 1.00 12.49 141 GLY B CA 1
ATOM 3168 C C . GLY B 1 141 ? 1.365 1.822 12.144 1.00 14.00 141 GLY B C 1
ATOM 3169 O O . GLY B 1 141 ? 1.496 2.010 10.922 1.00 14.58 141 GLY B O 1
ATOM 3170 N N . MET B 1 142 ? 1.277 2.823 13.019 1.00 15.59 142 MET B N 1
ATOM 3171 C CA . MET B 1 142 ? 1.317 4.166 12.510 1.00 14.02 142 MET B CA 1
ATOM 3172 C C . MET B 1 142 ? 2.761 4.495 12.060 1.00 11.70 142 MET B C 1
ATOM 3173 O O . MET B 1 142 ? 2.973 5.162 11.034 1.00 12.62 142 MET B O 1
ATOM 3178 N N . ALA B 1 143 ? 3.782 3.975 12.785 1.00 9.88 143 ALA B N 1
ATOM 3179 C CA . ALA B 1 143 ? 5.136 4.239 12.322 1.00 12.35 143 ALA B CA 1
ATOM 3180 C C . ALA B 1 143 ? 5.297 3.690 10.917 1.00 10.86 143 ALA B C 1
ATOM 3181 O O . ALA B 1 143 ? 5.889 4.353 10.086 1.00 11.11 143 ALA B O 1
ATOM 3183 N N . SER B 1 144 ? 4.856 2.432 10.700 1.00 12.04 144 SER B N 1
ATOM 3184 C CA . SER B 1 144 ? 4.998 1.796 9.385 1.00 8.06 144 SER B CA 1
ATOM 3185 C C . SER B 1 144 ? 4.182 2.512 8.277 1.00 9.42 144 SER B C 1
ATOM 3186 O O . SER B 1 144 ? 4.646 2.635 7.161 1.00 11.52 144 SER B O 1
ATOM 3189 N N . SER B 1 145 ? 3.010 3.005 8.636 1.00 11.45 145 SER B N 1
ATOM 3190 C CA . SER B 1 145 ? 2.155 3.707 7.662 1.00 12.65 145 SER B CA 1
ATOM 3191 C C . SER B 1 145 ? 2.802 5.031 7.213 1.00 14.50 145 SER B C 1
ATOM 3192 O O . SER B 1 145 ? 2.871 5.334 6.018 1.00 14.68 145 SER B O 1
ATOM 3195 N N . SER B 1 146 ? 3.339 5.797 8.190 1.00 12.23 146 SER B N 1
ATOM 3196 C CA . SER B 1 146 ? 3.998 7.072 7.882 1.00 13.81 146 SER B CA 1
ATOM 3197 C C . SER B 1 146 ? 5.288 6.824 7.095 1.00 12.77 146 SER B C 1
ATOM 3198 O O . SER B 1 146 ? 5.592 7.555 6.146 1.00 15.45 146 SER B O 1
ATOM 3201 N N . TYR B 1 147 ? 6.076 5.804 7.513 1.00 9.63 147 TYR B N 1
ATOM 3202 C CA . TYR B 1 147 ? 7.259 5.463 6.787 1.00 10.99 147 TYR B CA 1
ATOM 3203 C C . TYR B 1 147 ? 6.966 5.119 5.291 1.00 10.77 147 TYR B C 1
ATOM 3204 O O . TYR B 1 147 ? 7.625 5.634 4.368 1.00 10.78 147 TYR B O 1
ATOM 3213 N N . ALA B 1 148 ? 5.996 4.247 5.062 1.00 10.62 148 ALA B N 1
ATOM 3214 C CA . ALA B 1 148 ? 5.685 3.777 3.713 1.00 13.98 148 ALA B CA 1
ATOM 3215 C C . ALA B 1 148 ? 5.180 4.925 2.836 1.00 13.55 148 ALA B C 1
ATOM 3216 O O . ALA B 1 148 ? 5.471 4.945 1.625 1.00 12.58 148 ALA B O 1
ATOM 3218 N N . HIS B 1 149 ? 4.369 5.794 3.435 1.00 13.00 149 HIS B N 1
ATOM 3219 C CA . HIS B 1 149 ? 3.831 6.977 2.723 1.00 13.97 149 HIS B CA 1
ATOM 3220 C C . HIS B 1 149 ? 4.962 7.887 2.223 1.00 15.85 149 HIS B C 1
ATOM 3221 O O . HIS B 1 149 ? 4.798 8.574 1.214 1.00 17.57 149 HIS B O 1
ATOM 3228 N N . SER B 1 150 ? 6.132 7.908 2.896 1.00 14.70 150 SER B N 1
ATOM 3229 C CA . SER B 1 150 ? 7.242 8.746 2.442 1.00 14.91 150 SER B CA 1
ATOM 3230 C C . SER B 1 150 ? 8.237 8.076 1.474 1.00 13.06 150 SER B C 1
ATOM 3231 O O . SER B 1 150 ? 9.173 8.735 0.969 1.00 15.05 150 SER B O 1
ATOM 3234 N N . ALA B 1 151 ? 8.044 6.781 1.187 1.00 12.21 151 ALA B N 1
ATOM 3235 C CA . ALA B 1 151 ? 8.939 6.063 0.303 1.00 10.64 151 ALA B CA 1
ATOM 3236 C C . ALA B 1 151 ? 8.796 6.498 -1.144 1.00 12.56 151 ALA B C 1
ATOM 3237 O O . ALA B 1 151 ? 7.657 6.786 -1.590 1.00 13.60 151 ALA B O 1
ATOM 3239 N N . GLU B 1 152 ? 9.937 6.554 -1.837 1.00 15.77 152 GLU B N 1
ATOM 3240 C CA . GLU B 1 152 ? 9.987 6.966 -3.247 1.00 18.98 152 GLU B CA 1
ATOM 3241 C C . GLU B 1 152 ? 10.931 6.127 -4.070 1.00 18.24 152 GLU B C 1
ATOM 3242 O O . GLU B 1 152 ? 11.996 5.684 -3.589 1.00 16.92 152 GLU B O 1
ATOM 3248 N N . GLY B 1 153 ? 10.541 5.895 -5.321 1.00 18.66 153 GLY B N 1
ATOM 3249 C CA . GLY B 1 153 ? 11.361 5.117 -6.225 1.00 17.12 153 GLY B CA 1
ATOM 3250 C C . GLY B 1 153 ? 11.202 3.637 -5.957 1.00 18.25 153 GLY B C 1
ATOM 3251 O O . GLY B 1 153 ? 10.089 3.183 -5.684 1.00 20.57 153 GLY B O 1
ATOM 3252 N N . GLU B 1 154 ? 12.304 2.923 -6.039 1.00 15.97 154 GLU B N 1
ATOM 3253 C CA . GLU B 1 154 ? 12.257 1.481 -5.831 1.00 18.21 154 GLU B CA 1
ATOM 3254 C C . GLU B 1 154 ? 12.244 1.178 -4.351 1.00 16.96 154 GLU B C 1
ATOM 3255 O O . GLU B 1 154 ? 13.062 1.764 -3.618 1.00 16.54 154 GLU B O 1
ATOM 3261 N N . VAL B 1 155 ? 11.395 0.258 -3.907 1.00 12.61 155 VAL B N 1
ATOM 3262 C CA . VAL B 1 155 ? 11.428 -0.130 -2.492 1.00 13.30 155 VAL B CA 1
ATOM 3263 C C . VAL B 1 155 ? 11.759 -1.621 -2.468 1.00 12.65 155 VAL B C 1
ATOM 3264 O O . VAL B 1 155 ? 11.485 -2.362 -3.439 1.00 12.73 155 VAL B O 1
ATOM 3268 N N . THR B 1 156 ? 12.372 -2.065 -1.366 1.00 13.60 156 THR B N 1
ATOM 3269 C CA . THR B 1 156 ? 12.804 -3.438 -1.249 1.00 14.80 156 THR B CA 1
ATOM 3270 C C . THR B 1 156 ? 12.068 -4.048 -0.075 1.00 14.52 156 THR B C 1
ATOM 3271 O O . THR B 1 156 ? 11.818 -3.398 0.932 1.00 14.14 156 THR B O 1
ATOM 3275 N N . TYR B 1 157 ? 11.710 -5.323 -0.201 1.00 12.03 157 TYR B N 1
ATOM 3276 C CA . TYR B 1 157 ? 11.001 -5.979 0.855 1.00 9.79 157 TYR B CA 1
ATOM 3277 C C . TYR B 1 157 ? 11.654 -7.326 1.099 1.00 11.57 157 TYR B C 1
ATOM 3278 O O . TYR B 1 157 ? 11.667 -8.181 0.190 1.00 12.13 157 TYR B O 1
ATOM 3287 N N . MET B 1 158 ? 12.147 -7.537 2.323 1.00 9.72 158 MET B N 1
ATOM 3288 C CA . MET B 1 158 ? 12.827 -8.828 2.625 1.00 11.56 158 MET B CA 1
ATOM 3289 C C . MET B 1 158 ? 11.930 -9.695 3.422 1.00 12.11 158 MET B C 1
ATOM 3290 O O . MET B 1 158 ? 11.397 -9.257 4.416 1.00 11.61 158 MET B O 1
ATOM 3295 N N . VAL B 1 159 ? 11.786 -10.968 3.031 1.00 13.16 159 VAL B N 1
ATOM 3296 C CA . VAL B 1 159 ? 10.834 -11.831 3.726 1.00 11.15 159 VAL B CA 1
ATOM 3297 C C . VAL B 1 159 ? 11.429 -13.194 4.051 1.00 14.44 159 VAL B C 1
ATOM 3298 O O . VAL B 1 159 ? 12.440 -13.550 3.513 1.00 11.90 159 VAL B O 1
ATOM 3302 N N . ASP B 1 160 ? 10.759 -13.937 4.914 1.00 16.48 160 ASP B N 1
ATOM 3303 C CA . ASP B 1 160 ? 11.302 -15.280 5.302 1.00 16.75 160 ASP B CA 1
ATOM 3304 C C . ASP B 1 160 ? 10.653 -16.327 4.437 1.00 18.80 160 ASP B C 1
ATOM 3305 O O . ASP B 1 160 ? 9.439 -16.465 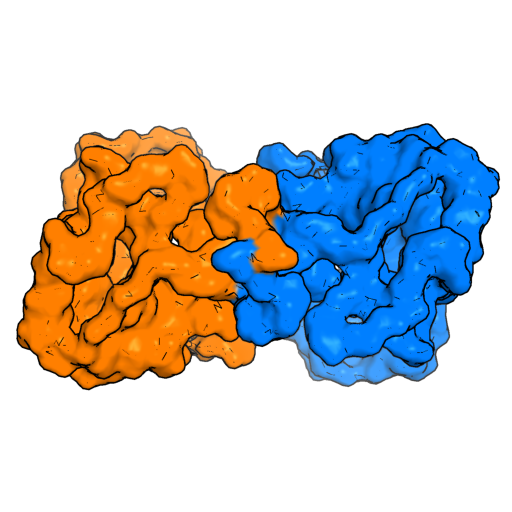4.503 1.00 17.64 160 ASP B O 1
ATOM 3310 N N . GLY B 1 161 ? 11.414 -17.071 3.608 1.00 15.40 161 GLY B N 1
ATOM 3311 C CA . GLY B 1 161 ? 10.771 -18.082 2.821 1.00 15.30 161 GLY B CA 1
ATOM 3312 C C . GLY B 1 161 ? 11.046 -19.473 3.394 1.00 12.58 161 GLY B C 1
ATOM 3313 O O . GLY B 1 161 ? 10.947 -20.456 2.627 1.00 14.54 161 GLY B O 1
ATOM 3314 N N . SER B 1 162 ? 11.355 -19.544 4.698 1.00 13.75 162 SER B N 1
ATOM 3315 C CA . SER B 1 162 ? 11.704 -20.838 5.318 1.00 16.74 162 SER B CA 1
ATOM 3316 C C . SER B 1 162 ? 10.893 -21.101 6.561 1.00 17.64 162 SER B C 1
ATOM 3317 O O . SER B 1 162 ? 11.284 -21.924 7.424 1.00 18.03 162 SER B O 1
ATOM 3320 N N . ASN B 1 163 ? 9.733 -20.439 6.683 1.00 10.89 163 ASN B N 1
ATOM 3321 C CA . ASN B 1 163 ? 8.965 -20.626 7.938 1.00 15.79 163 ASN B CA 1
ATOM 3322 C C . ASN B 1 163 ? 7.678 -21.400 7.561 1.00 17.64 163 ASN B C 1
ATOM 3323 O O . ASN B 1 163 ? 6.797 -20.841 6.920 1.00 19.32 163 ASN B O 1
ATOM 3328 N N . PRO B 1 164 ? 7.598 -22.707 7.922 1.00 16.54 164 PRO B N 1
ATOM 3329 C CA . PRO B 1 164 ? 6.448 -23.554 7.611 1.00 18.39 164 PRO B CA 1
ATOM 3330 C C . PRO B 1 164 ? 5.170 -23.063 8.276 1.00 19.64 164 PRO B C 1
ATOM 3331 O O . PRO B 1 164 ? 4.087 -23.498 7.889 1.00 23.54 164 PRO B O 1
ATOM 3335 N N . LYS B 1 165 ? 5.265 -22.164 9.245 1.00 17.33 165 LYS B N 1
ATOM 3336 C CA . LYS B 1 165 ? 4.035 -21.690 9.895 1.00 25.61 165 LYS B CA 1
ATOM 3337 C C . LYS B 1 165 ? 3.567 -20.263 9.561 1.00 22.04 165 LYS B C 1
ATOM 3338 O O . LYS B 1 165 ? 2.461 -19.858 9.968 1.00 19.53 165 LYS B O 1
ATOM 3344 N N . VAL B 1 166 ? 4.374 -19.529 8.793 1.00 17.39 166 VAL B N 1
ATOM 3345 C CA . VAL B 1 166 ? 4.072 -18.146 8.470 1.00 17.41 166 VAL B CA 1
ATOM 3346 C C . VAL B 1 166 ? 4.478 -17.884 7.032 1.00 17.59 166 VAL B C 1
ATOM 3347 O O . VAL B 1 166 ? 5.680 -17.918 6.698 1.00 18.52 166 VAL B O 1
ATOM 3351 N N . PRO B 1 167 ? 3.497 -17.626 6.160 1.00 15.82 167 PRO B N 1
ATOM 3352 C CA . PRO B 1 167 ? 3.932 -17.381 4.786 1.00 15.71 167 PRO B CA 1
ATOM 3353 C C . PRO B 1 167 ? 4.766 -16.108 4.621 1.00 12.81 167 PRO B C 1
ATOM 3354 O O . PRO B 1 167 ? 4.717 -15.169 5.443 1.00 14.78 167 PRO B O 1
ATOM 3358 N N . ALA B 1 168 ? 5.493 -16.095 3.516 1.00 13.66 168 ALA B N 1
ATOM 3359 C CA . ALA B 1 168 ? 6.380 -14.994 3.213 1.00 14.40 168 ALA B CA 1
ATOM 3360 C C . ALA B 1 168 ? 5.618 -13.706 3.191 1.00 16.87 168 ALA B C 1
ATOM 3361 O O . ALA B 1 168 ? 6.077 -12.738 3.767 1.00 19.28 168 ALA B O 1
ATOM 3363 N N . TYR B 1 169 ? 4.469 -13.684 2.508 1.00 13.12 169 TYR B N 1
ATOM 3364 C CA . TYR B 1 169 ? 3.621 -12.517 2.468 1.00 13.92 169 TYR B CA 1
ATOM 3365 C C . TYR B 1 169 ? 2.273 -12.841 3.081 1.00 15.35 169 TYR B C 1
ATOM 3366 O O . TYR B 1 169 ? 1.674 -13.878 2.787 1.00 15.36 169 TYR B O 1
ATOM 3375 N N . ARG B 1 170 ? 1.773 -11.942 3.938 1.00 15.58 170 ARG B N 1
ATOM 3376 C CA . ARG B 1 170 ? 0.448 -12.147 4.571 1.00 16.29 170 ARG B CA 1
ATOM 3377 C C . ARG B 1 170 ? -0.245 -10.810 4.632 1.00 16.05 170 ARG B C 1
ATOM 3378 O O . ARG B 1 170 ? 0.390 -9.835 4.901 1.00 12.93 170 ARG B O 1
ATOM 3386 N N . PRO B 1 171 ? -1.544 -10.742 4.364 1.00 19.86 171 PRO B N 1
ATOM 3387 C CA . PRO B 1 171 ? -2.219 -9.427 4.433 1.00 20.87 171 PRO B CA 1
ATOM 3388 C C . PRO B 1 171 ? -2.315 -8.797 5.847 1.00 20.11 171 PRO B C 1
ATOM 3389 O O . PRO B 1 171 ? -2.519 -7.582 6.006 1.00 18.01 171 PRO B O 1
ATOM 3393 N N . ASP B 1 172 ? -2.141 -9.599 6.879 1.00 23.51 172 ASP B N 1
ATOM 3394 C CA . ASP B 1 172 ? -2.215 -9.051 8.231 1.00 28.26 172 ASP B CA 1
ATOM 3395 C C . ASP B 1 172 ? -0.858 -8.768 8.882 1.00 23.52 172 ASP B C 1
ATOM 3396 O O . ASP B 1 172 ? -0.777 -8.485 10.106 1.00 23.64 172 ASP B O 1
ATOM 3401 N N . SER B 1 173 ? 0.232 -8.878 8.129 1.00 18.18 173 SER B N 1
ATOM 3402 C CA . SER B 1 173 ? 1.534 -8.526 8.710 1.00 18.70 173 SER B CA 1
ATOM 3403 C C . SER B 1 173 ? 1.571 -6.985 8.679 1.00 16.30 173 SER B C 1
ATOM 3404 O O . SER B 1 173 ? 0.727 -6.379 8.045 1.00 16.35 173 SER B O 1
ATOM 3407 N N . PHE B 1 174 ? 2.583 -6.388 9.302 1.00 18.41 174 PHE B N 1
ATOM 3408 C CA . PHE B 1 174 ? 2.670 -4.922 9.262 1.00 20.65 174 PHE B CA 1
ATOM 3409 C C . PHE B 1 174 ? 2.855 -4.464 7.807 1.00 17.04 174 PHE B C 1
ATOM 3410 O O . PHE B 1 174 ? 2.331 -3.391 7.375 1.00 17.91 174 PHE B O 1
ATOM 3418 N N . PHE B 1 175 ? 3.586 -5.228 7.019 1.00 17.72 175 PHE B N 1
ATOM 3419 C CA . PHE B 1 175 ? 3.736 -4.837 5.618 1.00 19.52 175 PHE B CA 1
ATOM 3420 C C . PHE B 1 175 ? 2.388 -4.925 4.880 1.00 17.68 175 PHE B C 1
ATOM 3421 O O . PHE B 1 175 ? 1.999 -4.031 4.132 1.00 16.64 175 PHE B O 1
ATOM 3429 N N . GLY B 1 176 ? 1.671 -6.029 5.059 1.00 13.39 176 GLY B N 1
ATOM 3430 C CA . GLY B 1 176 ? 0.410 -6.167 4.339 1.00 14.56 176 GLY B CA 1
ATOM 3431 C C . GLY B 1 176 ? -0.678 -5.190 4.773 1.00 14.17 176 GLY B C 1
ATOM 3432 O O . GLY B 1 176 ? -1.474 -4.738 3.965 1.00 17.01 176 GLY B O 1
ATOM 3433 N N . LYS B 1 177 ? -0.697 -4.885 6.058 1.00 16.19 177 LYS B N 1
ATOM 3434 C CA . LYS B 1 177 ? -1.736 -4.052 6.626 1.00 19.99 177 LYS B CA 1
ATOM 3435 C C . LYS B 1 177 ? -1.424 -2.554 6.578 1.00 19.74 177 LYS B C 1
ATOM 3436 O O . LYS B 1 177 ? -2.328 -1.705 6.309 1.00 19.52 177 LYS B O 1
ATOM 3442 N N . TYR B 1 178 ? -0.154 -2.226 6.797 1.00 16.46 178 TYR B N 1
ATOM 3443 C CA . TYR B 1 178 ? 0.268 -0.823 6.892 1.00 15.52 178 TYR B CA 1
ATOM 3444 C C . TYR B 1 178 ? 1.244 -0.263 5.872 1.00 14.55 178 TYR B C 1
ATOM 3445 O O . TYR B 1 178 ? 1.294 0.935 5.644 1.00 15.80 178 TYR B O 1
ATOM 3454 N N . GLU B 1 179 ? 2.046 -1.105 5.237 1.00 11.62 179 GLU B N 1
ATOM 3455 C CA . GLU B 1 179 ? 2.984 -0.522 4.342 1.00 12.71 179 GLU B CA 1
ATOM 3456 C C . GLU B 1 179 ? 2.505 -0.578 2.872 1.00 14.03 179 GLU B C 1
ATOM 3457 O O . GLU B 1 179 ? 2.399 0.434 2.227 1.00 14.43 179 GLU B O 1
ATOM 3463 N N . LEU B 1 180 ? 2.306 -1.777 2.328 1.00 15.16 180 LEU B N 1
ATOM 3464 C CA . LEU B 1 180 ? 1.875 -1.881 0.915 1.00 15.73 180 LEU B CA 1
ATOM 3465 C C . LEU B 1 180 ? 0.708 -0.940 0.584 1.00 15.15 180 LEU B C 1
ATOM 3466 O O . LEU B 1 180 ? 0.793 -0.216 -0.412 1.00 17.47 180 LEU B O 1
ATOM 3471 N N . PRO B 1 181 ? -0.365 -0.911 1.417 1.00 19.06 181 PRO B N 1
ATOM 3472 C CA . PRO B 1 181 ? -1.507 -0.018 1.123 1.00 22.75 181 PRO B CA 1
ATOM 3473 C C . PRO B 1 181 ? -1.140 1.459 1.125 1.00 23.90 181 PRO B C 1
ATOM 3474 O O . PRO B 1 181 ? -1.891 2.261 0.596 1.00 25.62 181 PRO B O 1
ATOM 3478 N N . ASN B 1 182 ? -0.015 1.843 1.747 1.00 20.59 182 ASN B N 1
ATOM 3479 C CA . ASN B 1 182 ? 0.365 3.259 1.772 1.00 17.73 182 ASN B CA 1
ATOM 3480 C C . ASN B 1 182 ? 1.464 3.666 0.835 1.00 17.63 182 ASN B C 1
ATOM 3481 O O . ASN B 1 182 ? 1.910 4.832 0.857 1.00 19.79 182 ASN B O 1
ATOM 3486 N N . LEU B 1 183 ? 1.923 2.743 -0.029 1.00 14.59 183 LEU B N 1
ATOM 3487 C CA . LEU B 1 183 ? 2.917 3.112 -1.034 1.00 15.57 183 LEU B CA 1
ATOM 3488 C C . LEU B 1 183 ? 2.198 4.045 -2.043 1.00 16.89 183 LEU B C 1
ATOM 3489 O O . LEU B 1 183 ? 1.061 3.763 -2.511 1.00 18.30 183 LEU B O 1
ATOM 3494 N N . THR B 1 184 ? 2.834 5.167 -2.352 1.00 17.48 184 THR B N 1
ATOM 3495 C CA . THR B 1 184 ? 2.227 6.151 -3.252 1.00 18.84 184 THR B CA 1
ATOM 3496 C C . THR B 1 184 ? 2.675 6.032 -4.674 1.00 18.89 184 THR B C 1
ATOM 3497 O O . THR B 1 184 ? 3.572 5.233 -4.987 1.00 18.00 184 THR B O 1
ATOM 3501 N N . ASN B 1 185 ? 2.079 6.855 -5.540 1.00 16.51 185 ASN B N 1
ATOM 3502 C CA . ASN B 1 185 ? 2.473 6.837 -6.965 1.00 20.76 185 ASN B CA 1
ATOM 3503 C C . ASN B 1 185 ? 3.933 7.280 -7.172 1.00 21.40 185 ASN B C 1
ATOM 3504 O O . ASN B 1 185 ? 4.467 7.228 -8.276 1.00 21.97 185 ASN B O 1
ATOM 3509 N N . LYS B 1 186 ? 4.584 7.671 -6.076 1.00 21.38 186 LYS B N 1
ATOM 3510 C CA . LYS B 1 186 ? 6.013 8.035 -6.088 1.00 24.82 186 LYS B CA 1
ATOM 3511 C C . LYS B 1 186 ? 6.886 6.772 -6.121 1.00 21.23 186 LYS B C 1
ATOM 3512 O O . LYS B 1 186 ? 8.088 6.823 -6.441 1.00 19.22 186 LYS B O 1
ATOM 3518 N N . VAL B 1 187 ? 6.290 5.639 -5.746 1.00 19.41 187 VAL B N 1
ATOM 3519 C CA . VAL B 1 187 ? 7.017 4.355 -5.745 1.00 16.03 187 VAL B CA 1
ATOM 3520 C C . VAL B 1 187 ? 6.933 3.790 -7.141 1.00 18.52 187 VAL B C 1
ATOM 3521 O O . VAL B 1 187 ? 5.880 3.907 -7.786 1.00 17.76 187 VAL B O 1
ATOM 3525 N N . THR B 1 188 ? 7.993 3.160 -7.613 1.00 21.49 188 THR B N 1
ATOM 3526 C CA . THR B 1 188 ? 7.945 2.670 -8.975 1.00 22.97 188 THR B CA 1
ATOM 3527 C C . THR B 1 188 ? 8.100 1.166 -9.102 1.00 22.52 188 THR B C 1
ATOM 3528 O O . THR B 1 188 ? 7.752 0.576 -10.125 1.00 21.04 188 THR B O 1
ATOM 3532 N N . ARG B 1 189 ? 8.610 0.547 -8.054 1.00 19.69 189 ARG B N 1
ATOM 3533 C CA . ARG B 1 189 ? 8.892 -0.875 -8.122 1.00 19.49 189 ARG B CA 1
ATOM 3534 C C . ARG B 1 189 ? 9.022 -1.460 -6.726 1.00 16.98 189 ARG B C 1
ATOM 3535 O O . ARG B 1 189 ? 9.487 -0.743 -5.841 1.00 15.51 189 ARG B O 1
ATOM 3543 N N . VAL B 1 190 ? 8.575 -2.709 -6.545 1.00 14.38 190 VAL B N 1
ATOM 3544 C CA . VAL B 1 190 ? 8.678 -3.395 -5.212 1.00 12.83 190 VAL B CA 1
ATOM 3545 C C . VAL B 1 190 ? 9.589 -4.529 -5.553 1.00 15.62 190 VAL B C 1
ATOM 3546 O O . VAL B 1 190 ? 9.290 -5.305 -6.444 1.00 16.25 190 VAL B O 1
ATOM 3550 N N . LYS B 1 191 ? 10.748 -4.576 -4.886 1.00 12.87 191 LYS B N 1
ATOM 3551 C CA . LYS B 1 191 ? 11.767 -5.563 -5.134 1.00 14.50 191 LYS B CA 1
ATOM 3552 C C . LYS B 1 191 ? 11.791 -6.494 -3.950 1.00 15.26 191 LYS B C 1
ATOM 3553 O O . LYS B 1 191 ? 12.203 -6.113 -2.866 1.00 15.93 191 LYS B O 1
ATOM 3559 N N . VAL B 1 192 ? 11.349 -7.731 -4.149 1.00 11.34 192 VAL B N 1
ATOM 3560 C CA . VAL B 1 192 ? 11.301 -8.694 -3.045 1.00 10.60 192 VAL B CA 1
ATOM 3561 C C . VAL B 1 192 ? 12.564 -9.547 -2.964 1.00 13.19 192 VAL B C 1
ATOM 3562 O O . VAL B 1 192 ? 13.079 -10.016 -3.983 1.00 14.41 192 VAL B O 1
ATOM 3566 N N . ILE B 1 193 ? 13.077 -9.697 -1.726 1.00 11.62 193 ILE B N 1
ATOM 3567 C CA . ILE B 1 193 ? 14.238 -10.553 -1.438 1.00 9.95 193 ILE B CA 1
ATOM 3568 C C . ILE B 1 193 ? 13.715 -11.632 -0.482 1.00 11.79 193 ILE B C 1
ATOM 3569 O O . ILE B 1 193 ? 13.283 -11.353 0.634 1.00 12.19 193 ILE B O 1
ATOM 3574 N N . VAL B 1 194 ? 13.718 -12.878 -0.950 1.00 13.58 194 VAL B N 1
ATOM 3575 C CA . VAL B 1 194 ? 13.227 -14.025 -0.167 1.00 13.18 194 VAL B CA 1
ATOM 3576 C C . VAL B 1 194 ? 14.430 -14.704 0.507 1.00 13.80 194 VAL B C 1
ATOM 3577 O O . VAL B 1 194 ? 15.327 -15.232 -0.173 1.00 15.58 194 VAL B O 1
ATOM 3581 N N . LEU B 1 195 ? 14.455 -14.688 1.834 1.00 13.28 195 LEU B N 1
ATOM 3582 C CA . LEU B 1 195 ? 15.553 -15.342 2.511 1.00 14.54 195 LEU B CA 1
ATOM 3583 C C . LEU B 1 195 ? 15.264 -16.868 2.681 1.00 15.35 195 LEU B C 1
ATOM 3584 O O . LEU B 1 195 ? 14.198 -17.271 3.207 1.00 14.78 195 LEU B O 1
ATOM 3589 N N . HIS B 1 196 ? 16.191 -17.698 2.236 1.00 14.86 196 HIS B N 1
ATOM 3590 C CA . HIS B 1 196 ? 16.068 -19.165 2.412 1.00 14.76 196 HIS B CA 1
ATOM 3591 C C . HIS B 1 196 ? 17.147 -19.466 3.421 1.00 15.53 196 HIS B C 1
ATOM 3592 O O . HIS B 1 196 ? 18.336 -19.517 3.091 1.00 16.20 196 HIS B O 1
ATOM 3599 N N . ARG B 1 197 ? 16.738 -19.664 4.664 1.00 13.26 197 ARG B N 1
ATOM 3600 C CA . ARG B 1 197 ? 17.714 -19.853 5.748 1.00 17.50 197 ARG B CA 1
ATOM 3601 C C . ARG B 1 197 ? 18.635 -21.059 5.477 1.00 16.20 197 ARG 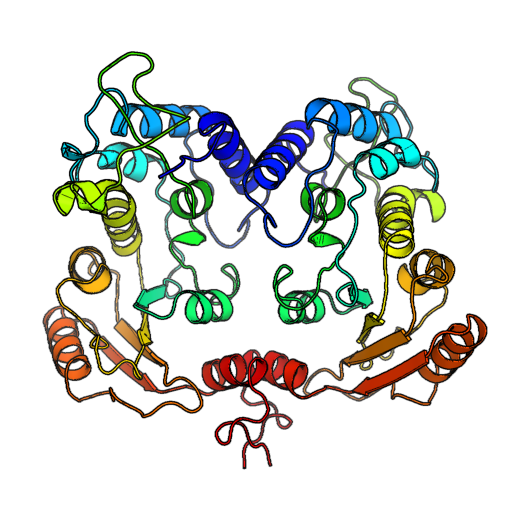B C 1
ATOM 3602 O O . ARG B 1 197 ? 18.208 -22.059 4.889 1.00 16.51 197 ARG B O 1
ATOM 3610 N N . LEU B 1 198 ? 19.906 -20.939 5.850 1.00 16.20 198 LEU B N 1
ATOM 3611 C CA . LEU B 1 198 ? 20.820 -22.029 5.559 1.00 17.31 198 LEU B CA 1
ATOM 3612 C C . LEU B 1 198 ? 20.481 -23.290 6.338 1.00 17.91 198 LEU B C 1
ATOM 3613 O O . LEU B 1 198 ? 20.215 -23.257 7.528 1.00 16.29 198 LEU B O 1
ATOM 3618 N N . GLY B 1 199 ? 20.491 -24.395 5.625 1.00 20.06 199 GLY B N 1
ATOM 3619 C CA . GLY B 1 199 ? 20.242 -25.651 6.296 1.00 20.37 199 GLY B CA 1
ATOM 3620 C C . GLY B 1 199 ? 18.798 -26.000 6.541 1.00 22.33 199 GLY B C 1
ATOM 3621 O O . GLY B 1 199 ? 18.504 -27.067 7.079 1.00 27.43 199 GLY B O 1
ATOM 3622 N N . GLU B 1 200 ? 17.880 -25.130 6.143 1.00 19.61 200 GLU B N 1
ATOM 3623 C CA . GLU B 1 200 ? 16.461 -25.391 6.350 1.00 21.08 200 GLU B CA 1
ATOM 3624 C C . GLU B 1 200 ? 15.701 -25.568 5.056 1.00 17.01 200 GLU B C 1
ATOM 3625 O O . GLU B 1 200 ? 16.124 -25.101 3.970 1.00 14.97 200 GLU B O 1
ATOM 3631 N N . LYS B 1 201 ? 14.562 -26.264 5.189 1.00 16.69 201 LYS B N 1
ATOM 3632 C CA . LYS B 1 201 ? 13.699 -26.560 4.078 1.00 17.95 201 LYS B CA 1
ATOM 3633 C C . LYS B 1 201 ? 13.120 -25.271 3.496 1.00 15.70 201 LYS B C 1
ATOM 3634 O O . LYS B 1 201 ? 12.661 -24.424 4.252 1.00 17.38 201 LYS B O 1
ATOM 3640 N N . ILE B 1 202 ? 13.161 -25.161 2.165 1.00 16.33 202 ILE B N 1
ATOM 3641 C CA . ILE B 1 202 ? 12.565 -24.053 1.446 1.00 16.73 202 ILE B CA 1
ATOM 3642 C C . ILE B 1 202 ? 11.036 -24.233 1.485 1.00 19.66 202 ILE B C 1
ATOM 3643 O O . ILE B 1 202 ? 10.498 -25.291 1.094 1.00 18.35 202 ILE B O 1
ATOM 3648 N N . ILE B 1 203 ? 10.349 -23.203 1.969 1.00 16.23 203 ILE B N 1
ATOM 3649 C CA . ILE B 1 203 ? 8.897 -23.227 2.107 1.00 19.50 203 ILE B CA 1
ATOM 3650 C C . ILE B 1 203 ? 8.248 -22.411 1.003 1.00 19.02 203 ILE B C 1
ATOM 3651 O O . ILE B 1 203 ? 7.283 -22.872 0.362 1.00 21.26 203 ILE B O 1
ATOM 3656 N N . GLU B 1 204 ? 8.781 -21.220 0.765 1.00 18.09 204 GLU B N 1
ATOM 3657 C CA . GLU B 1 204 ? 8.212 -20.311 -0.258 1.00 19.66 204 GLU B CA 1
ATOM 3658 C C . GLU B 1 204 ? 9.243 -19.909 -1.302 1.00 19.40 204 GLU B C 1
ATOM 3659 O O . GLU B 1 204 ? 10.433 -19.743 -1.002 1.00 16.46 204 GLU B O 1
ATOM 3665 N N . LYS B 1 205 ? 8.783 -19.805 -2.540 1.00 16.85 205 LYS B N 1
ATOM 3666 C CA . LYS B 1 205 ? 9.630 -19.436 -3.663 1.00 21.67 205 LYS B CA 1
ATOM 3667 C C . LYS B 1 205 ? 8.991 -18.359 -4.481 1.00 20.79 205 LYS B C 1
ATOM 3668 O O . LYS B 1 205 ? 7.769 -18.244 -4.502 1.00 20.19 205 LYS B O 1
ATOM 3674 N N . CYS B 1 206 ? 9.806 -17.549 -5.159 1.00 18.14 206 CYS B N 1
ATOM 3675 C CA . CYS B 1 206 ? 9.273 -16.494 -6.030 1.00 20.13 206 CYS B CA 1
ATOM 3676 C C . CYS B 1 206 ? 8.379 -17.149 -7.102 1.00 20.64 206 CYS B C 1
ATOM 3677 O O . CYS B 1 206 ? 8.678 -18.259 -7.544 1.00 20.34 206 CYS B O 1
ATOM 3680 N N . GLY B 1 207 ? 7.324 -16.449 -7.505 1.00 25.17 207 GLY B N 1
ATOM 3681 C CA . GLY B 1 207 ? 6.418 -16.911 -8.542 1.00 27.69 207 GLY B CA 1
ATOM 3682 C C . GLY B 1 207 ? 5.428 -17.972 -8.130 1.00 28.44 207 GLY B C 1
ATOM 3683 O O . GLY B 1 207 ? 4.783 -18.583 -8.989 1.00 31.37 207 GLY B O 1
ATOM 3684 N N . ALA B 1 208 ? 5.300 -18.188 -6.826 1.00 21.46 208 ALA B N 1
ATOM 3685 C CA . ALA B 1 208 ? 4.398 -19.193 -6.333 1.00 21.31 208 ALA B CA 1
ATOM 3686 C C . ALA B 1 208 ? 3.842 -18.816 -4.945 1.00 22.97 208 ALA B C 1
ATOM 3687 O O . ALA B 1 208 ? 4.427 -17.972 -4.242 1.00 19.10 208 ALA B O 1
ATOM 3689 N N . GLY B 1 209 ? 2.750 -19.471 -4.561 1.00 20.73 209 GLY B N 1
ATOM 3690 C CA . GLY B 1 209 ? 2.154 -19.228 -3.258 1.00 20.41 209 GLY B CA 1
ATOM 3691 C C . GLY B 1 209 ? 1.847 -17.772 -2.915 1.00 16.02 209 GLY B C 1
ATOM 3692 O O . GLY B 1 209 ? 1.325 -16.984 -3.747 1.00 16.81 209 GLY B O 1
ATOM 3693 N N . SER B 1 210 ? 2.191 -17.408 -1.677 1.00 14.56 210 SER B N 1
ATOM 3694 C CA . SER B 1 210 ? 1.900 -16.047 -1.243 1.00 13.80 210 SER B CA 1
ATOM 3695 C C . SER B 1 210 ? 2.696 -15.018 -2.037 1.00 13.40 210 SER B C 1
ATOM 3696 O O . SER B 1 210 ? 2.275 -13.879 -2.086 1.00 14.46 210 SER B O 1
ATOM 3699 N N . LEU B 1 211 ? 3.843 -15.383 -2.620 1.00 12.60 211 LEU B N 1
ATOM 3700 C CA . LEU B 1 211 ? 4.644 -14.418 -3.387 1.00 17.66 211 LEU B CA 1
ATOM 3701 C C . LEU B 1 211 ? 3.946 -14.082 -4.714 1.00 15.07 211 LEU B C 1
ATOM 3702 O O . LEU B 1 211 ? 4.102 -12.976 -5.274 1.00 15.59 211 LEU B O 1
ATOM 3707 N N . LEU B 1 212 ? 3.148 -15.036 -5.188 1.00 17.40 212 LEU B N 1
ATOM 3708 C CA . LEU B 1 212 ? 2.401 -14.840 -6.409 1.00 17.77 212 LEU B CA 1
ATOM 3709 C C . LEU B 1 212 ? 1.278 -13.890 -6.036 1.00 15.83 212 LEU B C 1
ATOM 3710 O O . LEU B 1 212 ? 0.954 -13.019 -6.831 1.00 18.63 212 LEU B O 1
ATOM 3715 N N . ASP B 1 213 ? 0.688 -14.043 -4.852 1.00 19.02 213 ASP B N 1
ATOM 3716 C CA . ASP B 1 213 ? -0.385 -13.152 -4.418 1.00 18.24 213 ASP B CA 1
ATOM 3717 C C . ASP B 1 213 ? 0.174 -11.744 -4.281 1.00 17.48 213 ASP B C 1
ATOM 3718 O O . ASP B 1 213 ? -0.467 -10.763 -4.680 1.00 18.27 213 ASP B O 1
ATOM 3723 N N . LEU B 1 214 ? 1.354 -11.644 -3.665 1.00 16.21 214 LEU B N 1
ATOM 3724 C CA . LEU B 1 214 ? 1.949 -10.296 -3.519 1.00 12.44 214 LEU B CA 1
ATOM 3725 C C . LEU B 1 214 ? 2.188 -9.661 -4.883 1.00 14.93 214 LEU B C 1
ATOM 3726 O O . LEU B 1 214 ? 1.947 -8.426 -5.082 1.00 15.10 214 LEU B O 1
ATOM 3731 N N . GLU B 1 215 ? 2.674 -10.452 -5.824 1.00 13.90 215 GLU B N 1
ATOM 3732 C CA . GLU B 1 215 ? 3.001 -9.918 -7.149 1.00 14.95 215 GLU B CA 1
ATOM 3733 C C . GLU B 1 215 ? 1.742 -9.295 -7.788 1.00 16.46 215 GLU B C 1
ATOM 3734 O O . GLU B 1 215 ? 1.806 -8.199 -8.336 1.00 14.77 215 GLU B O 1
ATOM 3740 N N . LYS B 1 216 ? 0.610 -9.957 -7.632 1.00 22.54 216 LYS B N 1
ATOM 3741 C CA . LYS B 1 216 ? -0.634 -9.474 -8.206 1.00 24.08 216 LYS B CA 1
ATOM 3742 C C . LYS B 1 216 ? -1.037 -8.123 -7.582 1.00 23.37 216 LYS B C 1
ATOM 3743 O O . LYS B 1 216 ? -1.463 -7.193 -8.325 1.00 24.35 216 LYS B O 1
ATOM 3749 N N . LEU B 1 217 ? -0.883 -8.018 -6.247 1.00 18.80 217 LEU B N 1
ATOM 3750 C CA . LEU B 1 217 ? -1.233 -6.785 -5.511 1.00 19.06 217 LEU B CA 1
ATOM 3751 C C . LEU B 1 217 ? -0.331 -5.643 -5.946 1.00 18.42 217 LEU B C 1
ATOM 3752 O O . LEU B 1 217 ? -0.798 -4.525 -6.139 1.00 20.28 217 LEU B O 1
ATOM 3757 N N . VAL B 1 218 ? 0.954 -5.931 -6.110 1.00 18.04 218 VAL B N 1
ATOM 3758 C CA . VAL B 1 218 ? 1.903 -4.896 -6.503 1.00 18.03 218 VAL B CA 1
ATOM 3759 C C . VAL B 1 218 ? 1.603 -4.391 -7.898 1.00 19.92 218 VAL B C 1
ATOM 3760 O O . VAL B 1 218 ? 1.622 -3.174 -8.148 1.00 17.40 218 VAL B O 1
ATOM 3764 N N . LYS B 1 219 ? 1.344 -5.335 -8.801 1.00 18.35 219 LYS B N 1
ATOM 3765 C CA . LYS B 1 219 ? 1.042 -4.929 -10.154 1.00 23.94 219 LYS B CA 1
ATOM 3766 C C . LYS B 1 219 ? -0.244 -4.123 -10.284 1.00 24.32 219 LYS B C 1
ATOM 3767 O O . LYS B 1 219 ? -0.327 -3.238 -11.169 1.00 25.12 219 LYS B O 1
ATOM 3773 N N . ALA B 1 220 ? -1.217 -4.411 -9.415 1.00 26.34 220 ALA B N 1
ATOM 3774 C CA . ALA B 1 220 ? -2.530 -3.760 -9.388 1.00 27.94 220 ALA B CA 1
ATOM 3775 C C . ALA B 1 220 ? -2.390 -2.287 -8.983 1.00 29.51 220 ALA B C 1
ATOM 3776 O O . ALA B 1 220 ? -3.297 -1.471 -9.209 1.00 29.86 220 ALA B O 1
ATOM 3778 N N . LYS B 1 221 ? -1.263 -1.960 -8.358 1.00 24.24 221 LYS B N 1
ATOM 3779 C CA . LYS B 1 221 ? -0.994 -0.598 -7.961 1.00 26.72 221 LYS B CA 1
ATOM 3780 C C . LYS B 1 221 ? -0.095 0.088 -8.980 1.00 26.04 221 LYS B C 1
ATOM 3781 O O . LYS B 1 221 ? 0.457 1.180 -8.720 1.00 27.89 221 LYS B O 1
ATOM 3787 N N . HIS B 1 222 ? 0.033 -0.557 -10.133 1.00 28.29 222 HIS B N 1
ATOM 3788 C CA . HIS B 1 222 ? 0.869 -0.135 -11.247 1.00 29.30 222 HIS B CA 1
ATOM 3789 C C . HIS B 1 222 ? 2.361 -0.037 -10.935 1.00 27.09 222 HIS B C 1
ATOM 3790 O O . HIS B 1 222 ? 3.085 0.741 -11.568 1.00 26.41 222 HIS B O 1
ATOM 3797 N N . PHE B 1 223 ? 2.854 -0.818 -9.973 1.00 20.16 223 PHE B N 1
ATOM 3798 C CA . PHE B 1 223 ? 4.284 -0.760 -9.719 1.00 20.33 223 PHE B CA 1
ATOM 3799 C C . PHE B 1 223 ? 4.921 -1.949 -10.424 1.00 22.06 223 PHE B C 1
ATOM 3800 O O . PHE B 1 223 ? 4.248 -2.992 -10.650 1.00 23.92 223 PHE B O 1
ATOM 3808 N N . ALA B 1 224 ? 6.198 -1.822 -10.735 1.00 18.90 224 ALA B N 1
ATOM 3809 C CA . ALA B 1 224 ? 6.957 -2.923 -11.307 1.00 19.20 224 ALA B CA 1
ATOM 3810 C C . ALA B 1 224 ? 7.231 -3.875 -10.119 1.00 21.01 224 ALA B C 1
ATOM 3811 O O . ALA B 1 224 ? 7.026 -3.500 -8.952 1.00 19.02 224 ALA B O 1
ATOM 3813 N N . PHE B 1 225 ? 7.631 -5.105 -10.441 1.00 18.24 225 PHE B N 1
ATOM 3814 C CA . PHE B 1 225 ? 7.851 -6.146 -9.437 1.00 19.13 225 PHE B CA 1
ATOM 3815 C C . PHE B 1 225 ? 8.955 -7.063 -9.829 1.00 22.92 225 PHE B C 1
ATOM 3816 O O . PHE B 1 225 ? 9.087 -7.446 -10.993 1.00 20.54 225 PHE B O 1
ATOM 3824 N N . ASP B 1 226 ? 9.778 -7.446 -8.862 1.00 17.53 226 ASP B N 1
ATOM 3825 C CA . ASP B 1 226 ? 10.807 -8.418 -9.170 1.00 23.54 226 ASP B CA 1
ATOM 3826 C C . ASP B 1 226 ? 11.032 -9.143 -7.865 1.00 17.39 226 ASP B C 1
ATOM 3827 O O . ASP B 1 226 ? 10.599 -8.675 -6.776 1.00 12.97 226 ASP B O 1
ATOM 3832 N N . CYS B 1 227 ? 11.560 -10.355 -7.984 1.00 18.51 227 CYS B N 1
ATOM 3833 C CA . CYS B 1 227 ? 11.746 -11.159 -6.796 1.00 19.87 227 CYS B CA 1
ATOM 3834 C C . CYS B 1 227 ? 12.957 -12.074 -7.002 1.00 18.90 227 CYS B C 1
ATOM 3835 O O . CYS B 1 227 ? 13.120 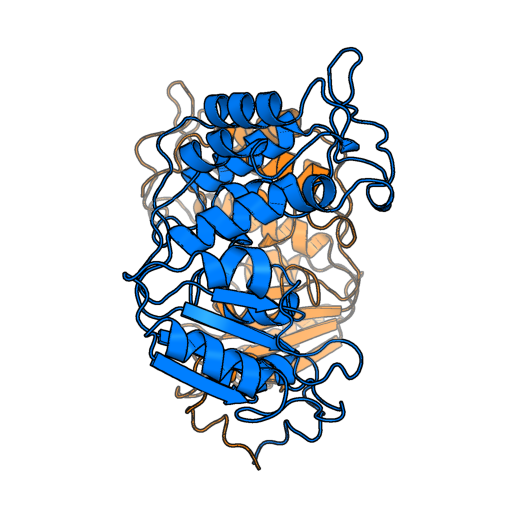-12.668 -8.076 1.00 16.40 227 CYS B O 1
ATOM 3838 N N . VAL B 1 228 ? 13.816 -12.139 -5.991 1.00 16.21 228 VAL B N 1
ATOM 3839 C CA . VAL B 1 228 ? 15.000 -12.987 -6.041 1.00 16.83 228 VAL B CA 1
ATOM 3840 C C . VAL B 1 228 ? 15.136 -13.751 -4.690 1.00 12.87 228 VAL B C 1
ATOM 3841 O O . VAL B 1 228 ? 14.677 -13.281 -3.619 1.00 15.38 228 VAL B O 1
ATOM 3845 N N . GLU B 1 229 ? 15.737 -14.948 -4.734 1.00 13.36 229 GLU B N 1
ATOM 3846 C CA . GLU B 1 229 ? 15.896 -15.773 -3.512 1.00 17.55 229 GLU B CA 1
ATOM 3847 C C . GLU B 1 229 ? 17.394 -15.847 -3.173 1.00 15.44 229 GLU B C 1
ATOM 3848 O O . GLU B 1 229 ? 18.204 -16.178 -4.033 1.00 15.59 229 GLU B O 1
ATOM 3854 N N . ASN B 1 230 ? 17.763 -15.537 -1.930 1.00 18.19 230 ASN B N 1
ATOM 3855 C CA . ASN B 1 230 ? 19.175 -15.537 -1.537 1.00 14.98 230 ASN B CA 1
ATOM 3856 C C . ASN B 1 230 ? 20.135 -14.954 -2.566 1.00 16.86 230 ASN B C 1
ATOM 3857 O O . ASN B 1 230 ? 21.051 -15.662 -3.114 1.00 17.66 230 ASN B O 1
ATOM 3862 N N . PRO B 1 231 ? 19.920 -13.684 -2.892 1.00 13.01 231 PRO B N 1
ATOM 3863 C CA . PRO B 1 231 ? 20.789 -12.987 -3.853 1.00 14.51 231 PRO B CA 1
ATOM 3864 C C . PRO B 1 231 ? 22.218 -13.054 -3.231 1.00 15.94 231 PRO B C 1
ATOM 3865 O O . PRO B 1 231 ? 22.369 -13.133 -2.010 1.00 15.44 231 PRO B O 1
ATOM 3869 N N . ARG B 1 232 ? 23.257 -13.083 -4.068 1.00 20.69 232 ARG B N 1
ATOM 3870 C CA . ARG B 1 232 ? 24.599 -13.266 -3.553 1.00 24.59 232 ARG B CA 1
ATOM 3871 C C . ARG B 1 232 ? 25.003 -12.404 -2.363 1.00 21.48 232 ARG B C 1
ATOM 3872 O O . ARG B 1 232 ? 25.586 -12.934 -1.412 1.00 18.53 232 ARG B O 1
ATOM 3880 N N . ALA B 1 233 ? 24.681 -11.110 -2.409 1.00 18.72 233 ALA B N 1
ATOM 3881 C CA . ALA B 1 233 ? 25.033 -10.186 -1.340 1.00 18.96 233 ALA B CA 1
ATOM 3882 C C . ALA B 1 233 ? 24.487 -10.679 -0.007 1.00 21.96 233 ALA B C 1
ATOM 3883 O O . ALA B 1 233 ? 25.178 -10.611 1.032 1.00 20.15 233 ALA B O 1
ATOM 3885 N N . VAL B 1 234 ? 23.258 -11.186 -0.023 1.00 18.56 234 VAL B N 1
ATOM 3886 C CA . VAL B 1 234 ? 22.630 -11.697 1.190 1.00 14.98 234 VAL B CA 1
ATOM 3887 C C . VAL B 1 234 ? 23.167 -13.066 1.562 1.00 14.68 234 VAL B C 1
ATOM 3888 O O . VAL B 1 234 ? 23.510 -13.331 2.740 1.00 15.44 234 VAL B O 1
ATOM 3892 N N . LEU B 1 235 ? 23.269 -13.940 0.568 1.00 15.02 235 LEU B N 1
ATOM 3893 C CA . LEU B 1 235 ? 23.796 -15.280 0.844 1.00 14.36 235 LEU B CA 1
ATOM 3894 C C . LEU B 1 235 ? 25.169 -15.175 1.554 1.00 13.38 235 LEU B C 1
ATOM 3895 O O . LEU B 1 235 ? 25.426 -15.877 2.537 1.00 16.09 235 LEU B O 1
ATOM 3900 N N . PHE B 1 236 ? 26.051 -14.304 1.063 1.00 14.06 236 PHE B N 1
ATOM 3901 C CA . PHE B 1 236 ? 27.363 -14.198 1.730 1.00 1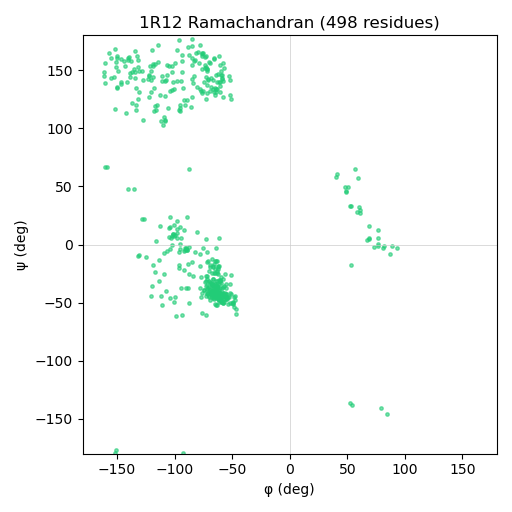2.74 236 PHE B CA 1
ATOM 3902 C C . PHE B 1 236 ? 27.251 -13.746 3.205 1.00 14.09 236 PHE B C 1
ATOM 3903 O O . PHE B 1 236 ? 28.032 -14.161 4.053 1.00 15.01 236 PHE B O 1
ATOM 3911 N N . LEU B 1 237 ? 26.279 -12.896 3.512 1.00 14.32 237 LEU B N 1
ATOM 3912 C CA . LEU B 1 237 ? 26.100 -12.493 4.901 1.00 15.86 237 LEU B CA 1
ATOM 3913 C C . LEU B 1 237 ? 25.651 -13.700 5.718 1.00 14.20 237 LEU B C 1
ATOM 3914 O O . LEU B 1 237 ? 26.159 -13.929 6.851 1.00 14.03 237 LEU B O 1
ATOM 3919 N N . LEU B 1 238 ? 24.733 -14.495 5.168 1.00 15.08 238 LEU B N 1
ATOM 3920 C CA . LEU B 1 238 ? 24.303 -15.680 5.930 1.00 15.41 238 LEU B CA 1
ATOM 3921 C C . LEU B 1 238 ? 25.495 -16.647 6.152 1.00 15.14 238 LEU B C 1
ATOM 3922 O O . LEU B 1 238 ? 25.648 -17.230 7.225 1.00 16.31 238 LEU B O 1
ATOM 3927 N N . CYS B 1 239 ? 26.318 -16.795 5.118 1.00 16.46 239 CYS B N 1
ATOM 3928 C CA . CYS B 1 239 ? 27.451 -17.675 5.190 1.00 14.71 239 CYS B CA 1
ATOM 3929 C C . CYS B 1 239 ? 28.490 -17.180 6.187 1.00 13.27 239 CYS B C 1
ATOM 3930 O O . CYS B 1 239 ? 29.184 -17.983 6.799 1.00 14.58 239 CYS B O 1
ATOM 3933 N N . SER B 1 240 ? 28.576 -15.864 6.366 1.00 11.88 240 SER B N 1
ATOM 3934 C CA . SER B 1 240 ? 29.586 -15.351 7.298 1.00 15.27 240 SER B CA 1
ATOM 3935 C C . SER B 1 240 ? 29.283 -15.847 8.715 1.00 17.16 240 SER B C 1
ATOM 3936 O O . SER B 1 240 ? 30.186 -16.109 9.521 1.00 18.31 240 SER B O 1
ATOM 3939 N N . ASP B 1 241 ? 28.000 -16.028 8.991 1.00 21.56 241 ASP B N 1
ATOM 3940 C CA . ASP B 1 241 ? 27.589 -16.494 10.304 1.00 23.94 241 ASP B CA 1
ATOM 3941 C C . ASP B 1 241 ? 27.492 -18.012 10.437 1.00 23.79 241 ASP B C 1
ATOM 3942 O O . ASP B 1 241 ? 27.286 -18.509 11.529 1.00 28.33 241 ASP B O 1
ATOM 3947 N N . ASN B 1 242 ? 27.719 -18.746 9.350 1.00 20.59 242 ASN B N 1
ATOM 3948 C CA . ASN B 1 242 ? 27.600 -20.203 9.346 1.00 21.58 242 ASN B CA 1
ATOM 3949 C C . ASN B 1 242 ? 28.417 -20.598 8.105 1.00 20.68 242 ASN B C 1
ATOM 3950 O O . ASN B 1 242 ? 27.884 -21.082 7.115 1.00 17.38 242 ASN B O 1
ATOM 3955 N N . PRO B 1 243 ? 29.738 -20.370 8.153 1.00 19.83 243 PRO B N 1
ATOM 3956 C CA . PRO B 1 243 ? 30.662 -20.651 7.059 1.00 22.90 243 PRO B CA 1
ATOM 3957 C C . PRO B 1 243 ? 30.778 -22.096 6.610 1.00 25.04 243 PRO B C 1
ATOM 3958 O O . PRO B 1 243 ? 31.214 -22.348 5.492 1.00 25.79 243 PRO B O 1
ATOM 3962 N N . ASN B 1 244 ? 30.350 -23.031 7.447 1.00 24.92 244 ASN B N 1
ATOM 3963 C CA . ASN B 1 244 ? 30.424 -24.447 7.040 1.00 28.59 244 ASN B CA 1
ATOM 3964 C C . ASN B 1 244 ? 29.130 -24.971 6.419 1.00 28.20 244 ASN B C 1
ATOM 3965 O O . ASN B 1 244 ? 29.023 -26.174 6.150 1.00 26.02 244 ASN B O 1
ATOM 3970 N N . ALA B 1 245 ? 28.150 -24.087 6.217 1.00 26.73 245 ALA B N 1
ATOM 3971 C CA . ALA B 1 245 ? 26.874 -24.496 5.610 1.00 23.93 245 ALA B CA 1
ATOM 3972 C C . ALA B 1 245 ? 27.108 -25.019 4.196 1.00 24.90 245 ALA B C 1
ATOM 3973 O O . ALA B 1 245 ? 27.963 -24.506 3.460 1.00 19.15 245 ALA B O 1
ATOM 3975 N N . ARG B 1 246 ? 26.316 -26.001 3.773 1.00 25.43 246 ARG B N 1
ATOM 3976 C CA . ARG B 1 246 ? 26.501 -26.553 2.438 1.00 31.51 246 ARG B CA 1
ATOM 3977 C C . ARG B 1 246 ? 26.315 -25.543 1.314 1.00 27.45 246 ARG B C 1
ATOM 3978 O O . ARG B 1 246 ? 26.978 -25.620 0.291 1.00 25.95 246 ARG B O 1
ATOM 3986 N N . GLU B 1 247 ? 25.445 -24.557 1.522 1.00 23.22 247 GLU B N 1
ATOM 3987 C CA . GLU B 1 247 ? 25.209 -23.525 0.547 1.00 22.83 247 GLU B CA 1
ATOM 3988 C C . GLU B 1 247 ? 26.399 -22.581 0.258 1.00 23.23 247 GLU B C 1
ATOM 3989 O O . GLU B 1 247 ? 26.439 -21.872 -0.774 1.00 22.72 247 GLU B O 1
ATOM 3995 N N . CYS B 1 248 ? 27.361 -22.600 1.158 1.00 18.95 248 CYS B N 1
ATOM 3996 C CA . CYS B 1 248 ? 28.520 -21.715 1.094 1.00 21.60 248 CYS B CA 1
ATOM 3997 C C . CYS B 1 248 ? 29.772 -22.412 0.522 1.00 25.14 248 CYS B C 1
ATOM 3998 O O . CYS B 1 248 ? 30.881 -21.940 0.682 1.00 28.66 248 CYS B O 1
ATOM 4001 N N . ARG B 1 249 ? 29.594 -23.550 -0.141 1.00 28.22 249 ARG B N 1
ATOM 4002 C CA . ARG B 1 249 ? 30.772 -24.209 -0.732 1.00 30.55 249 ARG B CA 1
ATOM 4003 C C . ARG B 1 249 ? 31.370 -23.300 -1.809 1.00 31.55 249 ARG B C 1
ATOM 4004 O O . ARG B 1 249 ? 30.647 -22.810 -2.679 1.00 31.67 249 ARG B O 1
ATOM 4012 N N . LEU B 1 250 ? 32.687 -23.093 -1.768 1.00 30.98 250 LEU B N 1
ATOM 4013 C CA . LEU B 1 250 ? 33.372 -22.237 -2.758 1.00 32.76 250 LEU B CA 1
ATOM 4014 C C . LEU B 1 250 ? 33.927 -23.040 -3.962 1.00 33.90 250 LEU B C 1
ATOM 4015 O O . LEU B 1 250 ? 34.143 -24.228 -3.846 1.00 33.83 250 LEU B O 1
ATOM 4020 N N . ALA B 1 251 ? 34.153 -22.403 -5.106 1.00 37.20 251 ALA B N 1
ATOM 4021 C CA . ALA B 1 251 ? 34.728 -23.158 -6.231 1.00 39.09 251 ALA B CA 1
ATOM 4022 C C . ALA B 1 251 ? 36.189 -23.545 -5.850 1.00 40.52 251 ALA B C 1
ATOM 4023 O O . ALA B 1 251 ? 36.780 -22.725 -5.121 1.00 40.59 251 ALA B O 1
#

Organism: Aplysia californica (NCBI:txid6500)

Foldseek 3Di:
DAFDAPLLVLLLVLLVCCQPPACPVQWDHFPDHSVVLSVLVCQLFFLDFLLPFFQCSNVVSCVRQDTQHDAPAAEAEDPCVVLVCVLCPRRPRHDYLCNGSVNVSCPPGGWHAHNDPPRTDNGDDDDCVPHDPRSVCNPVLNSQQSNLLNYAEEYEYEFEQQDQVDHRDDCPDSCNPRRPVRHDPRYAEYEYEYEHQFPGDGHDDQCDDPNVVVCVVCVVVVHHYYYDYCDPVSVVVNCVVVVVGPSNDDD/DAFDPPLLVLLLVQLVCCQPPAPPVFWDHFDDHSVVLVVLVCQLFFLDQQQPHFQCSSVVNLVRQDTQGDAPAAEAEDPCVVLVCVLCPLVPRHHYLCNGSVNVSCPPGDWGADNDPPRTDNGDHDPLVPHDPRRSCRPVLNSQQSSLLNYAEEYEYEFEQFDQVDHRDDCPTSCNPRRLVNHDPRYAEYEYEYEDQFPGDGRDDQPDDVNVVVCVSCVVNVHHYYYDYPDVSSVVVNCVVVVVGPVNDDD

Nearest PDB structures (foldseek):
  3zwn-assembly1_A  TM=1.003E+00  e=2.896E-55  Aplysia californica
  3i9l-assembly1_B  TM=9.938E-01  e=2.280E-53  Aplysia californica
  1r0s-assembly1_B  TM=9.937E-01  e=2.795E-51  Aplysia californica
  1isf-assembly1_B  TM=9.046E-01  e=1.988E-27  Homo sapiens
  2o3s-assembly2_B  TM=8.130E-01  e=2.263E-22  Homo sapiens

B-factor: mean 21.65, std 13.36, range [5.76, 115.67]

InterPro domains:
  IPR003193 ADP-ribosyl cyclase (CD38/157) [PF02267] (28-272)
  IPR003193 ADP-ribosyl cyclase (CD38/157) [PTHR10912] (6-276)
  IPR003193 ADP-ribosyl cyclase (CD38/157) [cd04759] (28-272)

Solvent-accessible surface area: 23375 Å² total; per-residue (Å²): 102,116,5,20,124,60,1,78,72,0,0,54,6,4,2,34,0,3,58,13,25,62,27,94,150,55,6,61,86,31,250,40,85,12,53,43,1,22,132,44,0,46,153,8,1,12,96,71,64,10,37,99,19,68,74,45,23,3,119,108,1,2,102,36,0,47,5,157,14,40,153,58,88,0,1,1,77,22,54,1,83,97,34,0,33,62,24,1,43,84,7,163,74,35,0,0,15,19,10,1,7,3,0,27,0,0,40,99,17,37,30,5,4,45,179,67,124,84,0,30,39,64,176,91,4,69,74,59,165,98,3,55,56,88,10,117,29,1,12,74,0,30,1,4,10,16,2,0,108,26,0,70,11,60,0,4,0,1,0,15,0,7,45,104,190,66,66,5,12,82,97,91,8,68,1,11,76,14,15,4,71,47,14,38,137,121,5,81,76,0,61,1,10,0,0,15,58,25,69,85,164,86,65,17,108,39,41,48,49,15,0,64,81,0,35,122,74,0,108,71,84,168,15,37,28,42,28,71,53,30,36,82,15,0,20,0,18,18,0,7,89,63,31,126,13,159,54,0,142,40,100,110,114,9,26,150,70,7,80,72,0,0,54,6,3,2,39,0,4,57,10,28,60,27,102,134,40,3,62,81,32,240,38,88,12,65,40,1,29,135,28,0,40,107,3,4,14,100,57,72,43,36,81,24,73,73,45,27,3,129,58,0,3,99,26,0,50,5,150,10,27,134,67,54,0,0,2,70,21,56,2,85,79,40,0,34,64,20,1,42,88,0,102,65,35,0,0,13,20,9,3,7,5,0,28,0,0,38,95,17,43,36,10,1,34,163,67,122,55,0,44,25,110,157,81,5,31,96,72,147,88,3,65,61,88,1,84,18,0,12,70,0,42,2,4,12,15,3,0,118,25,0,59,1,59,0,3,0,0,0,14,0,6,48,105,187,58,63,5,13,77,97,88,6,73,1,8,78,13,12,8,74,51,7,33,134,108,5,76,76,0,64,1,11,0,0,14,61,25,61,94,161,73,63,20,107,37,49,46,46,13,0,91,81,0,43,156,75,0,112,73,66,170,10,35,30,44,34,66,56,28,27,88,13,3,22,0,30,22,0,10,99,67,36,126,15,180,67,0,139,44,101

Sequence (502 aa):
IVPTRELENVFLGRCKDYEITRYLDILPRVRSDCSALWKDFFKAFSFKNPCDLDLGSYKDFFTSAQQQLPKNKVMFWSGVYDEAHDYANTGRKYITLEDTLPGYMLNSLVWCGQRANPGFNEKVCPDFKTCPVQARESFWGMASSSYAHSAEGEVTYMVDGSNPKVPAYRPDSFFGKYELPNLTNKVTRVKVIVLHRLGEKIIEKCGAGSLLDLEKLVKAKHFAFDCVENPRAVLFLLCSDNPNARECRLAIVPTRELENVFLGRCKDYEITRYLDILPRVRSDCSALWKDFFKAFSFKNPCDLDLGSYKDFFTSAQQQLPKNKVMFWSGVYDEAHDYANTGRKYITLEDTLPGYMLNSLVWCGQRANPGFNEKVCPDFKTCPVQARESFWGMASSSYAHSAEGEVTYMVDGSNPKVPAYRPDSFFGKYELPNLTNKVTRVKVIVLHRLGEKIIEKCGAGSLLDLEKLVKAKHFAFDCVENPRAVLFLLCSDNPNARECRLA

Radius of gyration: 24.87 Å; Cα contacts (8 Å, |Δi|>4): 979; chains: 2; bounding box: 66×58×50 Å

Secondary structure (DSSP, 8-state):
-PPPTTHHHHHHHHHHHHHHHSSTTTSPPPSS-HHHHHHHHHHHHTTS-GGG--TTTTHHHHHHHPPP--TT-BEEEES-HHHHHHHHTTTTS-B-GGGSHHHHHHTT----B-SSTTSB-SS----GGGS-HHHHTHHHHHHHHHHHHH--EEEEEEEESS-SSS-SS-TTSHIIIIIGGG--TTEEEEEEEEE--TTS-----TTSHHHHHHHHHHHHTT-EEEEEES-HHHHHHHHHT-TTSGGG-B-/-PPPTTHHHHHHHHHHHHHHHSSTTTSPPPSS-HHHHHHHHHHHHTTS-TT---TTTTHHHHHHH-----TT-BEEEES-HHHHHHHHTTTTS-B-GGGSHHHHHHTT----B-SSTTSB-SS----SSSS-HHHHTHHHHHHHHHHHHT--EEEEEEEES--TTS-SS-TTSHIIIIIGGG--TTEEEEEEEEE--TTS-----TTSHHHHHHHHHHHHTT-EEEEEES-HHHHHHHHHTSTTSGGG-B-

GO terms:
  GO:0061809 NAD+ nucleosidase activity, cyclic ADP-ribose generating (F, EXP)
  GO:0031410 cytoplasmic vesicle (C, EXP)